Protein AF-A0AAJ8LXS8-F1 (afdb_monomer)

Sequence (472 aa):
MSYSNPLSTARSLVLLQLLSRILTFALNQTLLRLASPAVFGTAVIQFDLTDRSGKKGDGEQSQIHKLSIIPLRLGLLISSLVTGVYIWSSSLATTSQDGFWISLALYVLSALIELFIEPCYIQVHRSTPPRLNVRMQAEGGMAIVKAFVTFVSLLVLGEQGALLSFAMGQVTGASWLAARYLQVFKWDIKKLLLSQNVDDESVFDSQTFSLALANTGQGVIKHVLTESDRLAVARFSPLDGQGGYAVAMNYALYFASIIRAFVPPLFPALISFLLPKQYQNTAAPSILKLYLTSYIPLLCLNGVSESFHTASANPNEVKLQAKWMVISSGVFAATLATLASTGPIYISKNNGPYNAAILGREESLVLASCAAMLVRIFYAIRHGKMFFVMRKPSLRWLSLIPSIKILLWMGIVNLILSLLANTGRWQRGWKQWAELMGIGGTLGMFTLGWIFMVELQRFQKLRIDMKTKKDE

Solvent-accessible surface area (backbone atoms only — not comparable to full-atom values): 25638 Å² total; per-residue (Å²): 134,84,82,72,55,68,66,59,54,52,50,50,53,51,50,52,54,50,50,52,49,50,50,53,47,53,53,50,54,50,49,56,68,76,43,51,74,65,49,52,54,41,46,70,44,24,80,57,36,70,82,68,79,58,101,68,59,76,65,61,62,48,53,54,52,58,55,45,47,47,59,43,59,49,45,57,55,47,51,52,51,52,50,51,51,48,61,72,71,50,51,72,78,59,68,68,38,64,53,38,70,61,21,50,52,32,45,53,50,20,53,51,43,50,44,66,36,43,46,56,53,56,51,46,50,62,37,88,76,57,48,59,68,57,50,51,52,19,57,51,43,16,54,50,45,16,51,50,44,20,52,54,36,29,71,74,49,34,80,72,31,36,61,34,14,51,19,52,6,47,31,54,8,28,48,45,30,37,50,51,53,35,58,76,56,72,64,54,60,63,76,73,70,46,73,77,87,70,80,89,75,95,63,77,58,65,64,64,54,50,51,52,51,51,53,50,51,50,51,51,54,50,50,49,65,61,46,47,58,57,54,47,48,70,73,71,49,77,83,79,51,75,60,57,61,41,52,52,48,29,51,34,50,48,50,35,45,49,39,59,25,48,42,72,42,43,39,82,72,43,41,71,76,80,41,47,75,89,45,65,88,50,67,54,56,64,41,50,49,46,40,58,61,51,40,51,37,49,50,47,42,30,52,55,32,45,51,50,39,71,75,70,54,51,75,69,52,50,57,51,47,53,55,49,50,52,51,18,53,49,43,22,53,49,45,34,52,50,51,68,70,68,53,64,55,71,56,82,56,93,96,55,82,78,58,63,50,67,53,44,78,67,44,33,52,54,48,12,50,43,54,16,45,49,49,48,32,51,52,24,49,51,48,54,49,54,60,31,63,77,37,87,80,60,71,60,67,77,72,42,50,73,54,67,68,57,54,50,48,36,51,51,51,26,50,54,42,35,55,57,49,69,67,50,52,44,76,78,39,71,70,40,33,48,47,55,51,48,52,52,49,52,54,47,53,51,50,52,50,49,52,50,53,55,50,49,55,51,52,52,50,54,55,51,57,56,50,58,65,70,76,104

Organism: NCBI:txid1295531

Secondary structure (DSSP, 8-state):
-----HHHHHHHHHHHHHHHHHHHHHHHHHHHHHS-HHHHHHHHTTTTTTTSSS---HHHHHHHHHHHHHHHHHHHHHHHHHHHHHHHHS-HHHHTSTTHHHHHHHHHHHHHHHHHTHHHHHHHHHSSS--HHHHHHHHHHHHHHHHHHHHHHHHHHTTTTHHHHHHHHHHHHHHHHHHHHHHHTTT--HHHHS----S------HHHHHHHHHHHHHHHHHHHHHHHHHHHHHHH-----HHHHHHHHHHHHHHHHHHHHHHHHHHHHHHHHHS-GGGTTSSHHHHHHHIIIIIHHHHHHHHHHHHHHHHH--HHHHHHHHHHHHHHHHHHHHHHHHHHHS-------TTS--------HHHHHHHHHHHHHHHHHHHHHHHHHHHHHSSSSP--GGGTS--HHHHHHHHHHHHHHHHHHHT-GGGS-HHHHHHHHHHHHHHHHHHHHHHHHHHHHHHHHHHHHHHHTT--

Mean predicted aligned error: 14.95 Å

Radius of gyration: 27.27 Å; Cα contacts (8 Å, |Δi|>4): 356; chains: 1; bounding box: 84×57×69 Å

Foldseek 3Di:
DDDDDVVVVVVVVVVVLVVVVVVVLVVVLVVLQPAFPCRVVVVVCCLLPVLPPDPDDPVVVLLVLVVLCVLLVVLVVVLVVVLVVCVVPDDPVQCPAPCNVVLSVLQSLLVNLLSLCSSLVSVQSNPVVRPVVLVCCLLVVLVVQLVVQLVVQCVVVPPSCNSVSNSRSSNRSSVSNNVSSCVVVVVPVVCSPDRPPPDDDPDNPPVVVVVVVVVVVVVVVVVCSVVVVVVCCLPPDPPPDPVVLLVLLLVLQLVLLLLQLQCPLCVVLCCVVSHPPSCPPDCCSVLVSCCSNQVVSLVSLLVSLVSVCVNQPDPVLVVVLVVLLVVLVVQLVVQLVVLVVVAFDFDDDPPDPTPGPGCDSSVSNSVSNSRSSVSSSVSSVVSVQVRQVVDPPRDPVVSSHPDVVLSVLSVVSSVVSNVLSVVVQLVVDDVSSCVSVVSSVVSVVVSVVVSVVVVVVVVVVVVVVVVVVVVD

Structure (mmCIF, N/CA/C/O backbone):
data_AF-A0AAJ8LXS8-F1
#
_entry.id   AF-A0AAJ8LXS8-F1
#
loop_
_atom_site.group_PDB
_atom_site.id
_atom_site.type_symbol
_atom_site.label_atom_id
_atom_site.label_alt_id
_atom_site.label_comp_id
_atom_site.label_asym_id
_atom_site.label_entity_id
_atom_site.label_seq_id
_atom_site.pdbx_PDB_ins_code
_atom_site.Cartn_x
_atom_site.Cartn_y
_atom_site.Cartn_z
_atom_site.occupancy
_atom_site.B_iso_or_equiv
_atom_site.auth_seq_id
_atom_site.auth_comp_id
_atom_site.auth_asym_id
_atom_site.auth_atom_id
_atom_site.pdbx_PDB_model_num
ATOM 1 N N . MET A 1 1 ? 15.261 34.106 -14.040 1.00 34.44 1 MET A N 1
ATOM 2 C CA . MET A 1 1 ? 14.606 32.866 -13.568 1.00 34.44 1 MET A CA 1
ATOM 3 C C . MET A 1 1 ? 14.908 32.716 -12.087 1.00 34.44 1 MET A C 1
ATOM 5 O O . MET A 1 1 ? 16.070 32.593 -11.731 1.00 34.44 1 MET A O 1
ATOM 9 N N . SER A 1 2 ? 13.897 32.862 -11.228 1.00 31.44 2 SER A N 1
ATOM 10 C CA . SER A 1 2 ? 14.066 32.787 -9.773 1.00 31.44 2 SER A CA 1
ATOM 11 C C . SER A 1 2 ? 14.294 31.328 -9.371 1.00 31.44 2 SER A C 1
ATOM 13 O O . SER A 1 2 ? 13.431 30.488 -9.622 1.00 31.44 2 SER A O 1
ATOM 15 N N . TYR A 1 3 ? 15.461 31.013 -8.806 1.00 37.06 3 TYR A N 1
ATOM 16 C CA . TYR A 1 3 ? 15.751 29.693 -8.247 1.00 37.06 3 TYR A CA 1
ATOM 17 C C . TYR A 1 3 ? 14.833 29.467 -7.038 1.00 37.06 3 TYR A C 1
ATOM 19 O O . TYR A 1 3 ? 15.087 29.972 -5.945 1.00 37.06 3 TYR A O 1
ATOM 27 N N . SER A 1 4 ? 13.736 28.733 -7.228 1.00 43.03 4 SER A N 1
ATOM 28 C CA . SER A 1 4 ? 12.888 28.295 -6.120 1.00 43.03 4 SER A CA 1
ATOM 29 C C . SER A 1 4 ? 13.715 27.417 -5.183 1.00 43.03 4 SER A C 1
ATOM 31 O O . SER A 1 4 ? 14.255 26.396 -5.610 1.00 43.03 4 SER A O 1
ATOM 33 N N . ASN A 1 5 ? 13.817 27.820 -3.918 1.00 45.75 5 ASN A N 1
ATOM 34 C CA . ASN A 1 5 ? 14.570 27.104 -2.895 1.00 45.75 5 ASN A CA 1
ATOM 35 C C . ASN A 1 5 ? 14.046 25.649 -2.798 1.00 45.75 5 ASN A C 1
ATOM 37 O O . ASN A 1 5 ? 12.877 25.459 -2.455 1.00 45.75 5 ASN A O 1
ATOM 41 N N . PRO A 1 6 ? 14.855 24.606 -3.063 1.00 40.72 6 PRO A N 1
ATOM 42 C CA . PRO A 1 6 ? 14.386 23.212 -3.076 1.00 40.72 6 PRO A CA 1
ATOM 43 C C . PRO A 1 6 ? 13.694 22.813 -1.765 1.00 40.72 6 PRO A C 1
ATOM 45 O O . PRO A 1 6 ? 12.733 22.044 -1.748 1.00 40.72 6 PRO A O 1
ATOM 48 N N . LEU A 1 7 ? 14.146 23.412 -0.659 1.00 42.62 7 LEU A N 1
ATOM 49 C CA . LEU A 1 7 ? 13.605 23.216 0.678 1.00 42.62 7 LEU A CA 1
ATOM 50 C C . LEU A 1 7 ? 12.201 23.821 0.861 1.00 42.62 7 LEU A C 1
ATOM 52 O O . LEU A 1 7 ? 11.369 23.223 1.542 1.00 42.62 7 LEU A O 1
ATOM 56 N N . SER A 1 8 ? 11.909 24.984 0.260 1.00 40.84 8 SER A N 1
ATOM 57 C CA . SER A 1 8 ? 10.577 25.598 0.353 1.00 40.84 8 SER A CA 1
ATOM 58 C C . SER A 1 8 ? 9.566 24.828 -0.489 1.00 40.84 8 SER A C 1
ATOM 60 O O . SER A 1 8 ? 8.444 24.612 -0.043 1.00 40.84 8 SER A O 1
ATOM 62 N N . THR A 1 9 ? 9.982 24.333 -1.654 1.00 42.16 9 THR A N 1
ATOM 63 C CA . THR A 1 9 ? 9.155 23.476 -2.512 1.00 42.16 9 THR A CA 1
ATOM 64 C C . THR A 1 9 ? 8.859 22.128 -1.848 1.00 42.16 9 THR A C 1
ATOM 66 O O . THR A 1 9 ? 7.696 21.736 -1.761 1.00 42.16 9 THR A O 1
ATOM 69 N N . ALA A 1 10 ? 9.874 21.448 -1.297 1.00 45.12 10 ALA A N 1
ATOM 70 C CA . ALA A 1 10 ? 9.693 20.189 -0.569 1.00 45.12 10 ALA A CA 1
ATOM 71 C C . ALA A 1 10 ? 8.773 20.358 0.652 1.00 45.12 10 ALA A C 1
ATOM 73 O O . ALA A 1 10 ? 7.875 19.547 0.876 1.00 45.12 10 ALA A O 1
ATOM 74 N N . ARG A 1 11 ? 8.935 21.452 1.408 1.00 49.00 11 ARG A N 1
ATOM 75 C CA . ARG A 1 11 ? 8.058 21.783 2.538 1.00 49.00 11 ARG A CA 1
ATOM 76 C C . ARG A 1 11 ? 6.608 22.001 2.100 1.00 49.00 11 ARG A C 1
ATOM 78 O O . ARG A 1 11 ? 5.710 21.489 2.761 1.00 49.00 11 ARG A O 1
ATOM 85 N N . SER A 1 12 ? 6.374 22.728 1.008 1.00 44.84 12 SER A N 1
ATOM 86 C CA . SER A 1 12 ? 5.026 22.978 0.481 1.00 44.84 12 SER A CA 1
ATOM 87 C C . SER A 1 12 ? 4.337 21.696 0.014 1.00 44.84 12 SER A C 1
ATOM 89 O O . SER A 1 12 ? 3.160 21.501 0.305 1.00 44.84 12 SER A O 1
ATOM 91 N N . LEU A 1 13 ? 5.072 20.789 -0.638 1.00 46.38 13 LEU A N 1
ATOM 92 C CA . LEU A 1 13 ? 4.549 19.488 -1.068 1.00 46.38 13 LEU A CA 1
ATOM 93 C C . LEU A 1 13 ? 4.198 18.588 0.123 1.00 46.38 13 LEU A C 1
ATOM 95 O O . LEU A 1 13 ? 3.106 18.026 0.170 1.00 46.38 13 LEU A O 1
ATOM 99 N N . VAL A 1 14 ? 5.080 18.504 1.124 1.00 54.81 14 VAL A N 1
ATOM 100 C CA . VAL A 1 14 ? 4.810 17.740 2.353 1.00 54.81 14 VAL A CA 1
ATOM 101 C C . VAL A 1 14 ? 3.605 18.312 3.099 1.00 54.81 14 VAL A C 1
ATOM 103 O O . VAL A 1 14 ? 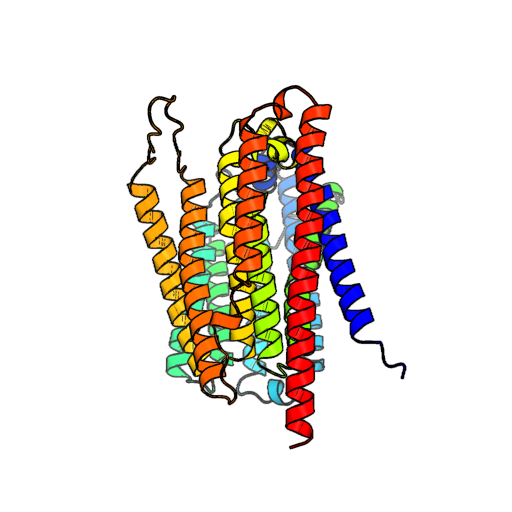2.758 17.552 3.566 1.00 54.81 14 VAL A O 1
ATOM 106 N N . LEU A 1 15 ? 3.494 19.640 3.190 1.00 50.94 15 LEU A N 1
ATOM 107 C CA . LEU A 1 15 ? 2.372 20.299 3.855 1.00 50.94 15 LEU A CA 1
ATOM 108 C C . LEU A 1 15 ? 1.051 20.042 3.124 1.00 50.94 15 LEU A C 1
ATOM 110 O O . LEU A 1 15 ? 0.059 19.717 3.771 1.00 50.94 15 LEU A O 1
ATOM 114 N N . LEU A 1 16 ? 1.042 20.137 1.791 1.00 52.31 16 LEU A N 1
ATOM 115 C CA . LEU A 1 16 ? -0.129 19.830 0.971 1.00 52.31 16 LEU A CA 1
ATOM 116 C C . LEU A 1 16 ? -0.569 18.373 1.161 1.00 52.31 16 LEU A C 1
ATOM 118 O O . LEU A 1 16 ? -1.752 18.105 1.374 1.00 52.31 16 LEU A O 1
ATOM 122 N N . GLN A 1 17 ? 0.386 17.441 1.158 1.00 54.03 17 GLN A N 1
ATOM 123 C CA . GLN A 1 17 ? 0.126 16.015 1.344 1.00 54.03 17 GLN A CA 1
ATOM 124 C C . GLN A 1 17 ? -0.405 15.717 2.752 1.00 54.03 17 GLN A C 1
ATOM 126 O O . GLN A 1 17 ? -1.334 14.924 2.917 1.00 54.03 17 GLN A O 1
ATOM 131 N N . LEU A 1 18 ? 0.136 16.383 3.774 1.00 56.44 18 LEU A N 1
ATOM 132 C CA . LEU A 1 18 ? -0.343 16.263 5.147 1.00 56.44 18 LEU A CA 1
ATOM 133 C C . LEU A 1 18 ? -1.764 16.822 5.287 1.00 56.44 18 LEU A C 1
ATOM 135 O O . LEU A 1 18 ? -2.633 16.151 5.839 1.00 56.44 18 LEU A O 1
ATOM 139 N N . LEU A 1 19 ? -2.018 18.020 4.758 1.00 54.28 19 LEU A N 1
ATOM 140 C CA . LEU A 1 19 ? -3.306 18.700 4.874 1.00 54.28 19 LEU A CA 1
ATOM 141 C C . LEU A 1 19 ? -4.413 17.952 4.120 1.00 54.28 19 LEU A C 1
ATOM 143 O O . LEU A 1 19 ? -5.487 17.739 4.677 1.00 54.28 19 LEU A O 1
ATOM 147 N N . SER A 1 20 ? -4.128 17.464 2.909 1.00 54.16 20 SER A N 1
ATOM 148 C CA . SER A 1 20 ? -5.039 16.609 2.136 1.00 54.16 20 SER A CA 1
ATOM 149 C C . SER A 1 20 ? -5.395 15.323 2.893 1.00 54.16 20 SER A C 1
ATOM 151 O O . SER A 1 20 ? -6.565 14.936 2.974 1.00 54.16 20 SER A O 1
ATOM 153 N N . ARG A 1 21 ? -4.409 14.681 3.533 1.00 62.16 21 ARG A N 1
ATOM 154 C CA . ARG A 1 21 ? -4.631 13.456 4.319 1.00 62.16 21 ARG A CA 1
ATOM 155 C C . ARG A 1 21 ? -5.405 13.715 5.607 1.00 62.16 21 ARG A C 1
ATOM 157 O O . ARG A 1 21 ? -6.263 12.905 5.948 1.00 62.16 21 ARG A O 1
ATOM 164 N N . ILE A 1 22 ? -5.154 14.833 6.288 1.00 61.00 22 ILE A N 1
ATOM 165 C CA . ILE A 1 22 ? -5.926 15.252 7.468 1.00 61.00 22 ILE A CA 1
ATOM 166 C C . ILE A 1 22 ? -7.373 15.553 7.076 1.00 61.00 22 ILE A C 1
ATOM 168 O O . ILE A 1 22 ? -8.285 15.068 7.740 1.00 61.00 22 ILE A O 1
ATOM 172 N N . LEU A 1 23 ? -7.593 16.294 5.986 1.00 56.06 23 LEU A N 1
ATOM 173 C CA . LEU A 1 23 ? -8.931 16.605 5.483 1.00 56.06 23 LEU A CA 1
ATOM 174 C C . LEU A 1 23 ? -9.692 15.325 5.123 1.00 56.06 23 LEU A C 1
ATOM 176 O O . LEU A 1 23 ? -10.810 15.115 5.586 1.00 56.06 23 LEU A O 1
ATOM 180 N N . THR A 1 24 ? -9.057 14.431 4.365 1.00 58.38 24 THR A N 1
ATOM 181 C CA . THR A 1 24 ? -9.644 13.140 3.985 1.00 58.38 24 THR A CA 1
ATOM 182 C C . THR A 1 24 ? -9.947 12.286 5.216 1.00 58.38 24 THR A C 1
ATOM 184 O O . THR A 1 24 ? -11.009 11.674 5.299 1.00 58.38 24 THR A O 1
ATOM 187 N N . PHE A 1 25 ? -9.052 12.264 6.209 1.00 64.75 25 PHE A N 1
ATOM 188 C CA . PHE A 1 25 ? -9.293 11.576 7.474 1.00 64.75 25 PHE A CA 1
ATOM 189 C C . PHE A 1 25 ? -10.483 12.176 8.231 1.00 64.75 25 PHE A C 1
ATOM 191 O O . PHE A 1 25 ? -11.349 11.425 8.663 1.00 64.75 25 PHE A O 1
ATOM 198 N N . ALA A 1 26 ? -10.569 13.503 8.359 1.00 63.53 26 ALA A N 1
ATOM 199 C CA . ALA A 1 26 ? -11.663 14.181 9.052 1.00 63.53 26 ALA A CA 1
ATOM 200 C C . ALA A 1 26 ? -13.021 13.931 8.375 1.00 63.53 26 ALA A C 1
ATOM 202 O O . ALA A 1 26 ? -14.004 13.614 9.049 1.00 63.53 26 ALA A O 1
ATOM 203 N N . LEU A 1 27 ? -13.063 14.001 7.042 1.00 60.41 27 LEU A N 1
ATOM 204 C CA . LEU A 1 27 ? -14.253 13.681 6.256 1.00 60.41 27 LEU A CA 1
ATOM 205 C C . LEU A 1 27 ? -14.656 12.215 6.442 1.00 60.41 27 LEU A C 1
ATOM 207 O O . LEU A 1 27 ? -15.799 11.942 6.799 1.00 60.41 27 LEU A O 1
ATOM 211 N N . ASN A 1 28 ? -13.712 11.278 6.313 1.00 64.19 28 ASN A N 1
ATOM 212 C CA . ASN A 1 28 ? -13.981 9.851 6.507 1.00 64.19 28 ASN A CA 1
ATOM 213 C C . ASN A 1 28 ? -14.422 9.529 7.942 1.00 64.19 28 ASN A C 1
ATOM 215 O O . ASN A 1 28 ? -15.317 8.713 8.136 1.00 64.19 28 ASN A O 1
ATOM 219 N N . GLN A 1 29 ? -13.847 10.183 8.952 1.00 69.75 29 GLN A N 1
ATOM 220 C CA . GLN A 1 29 ? -14.261 10.032 10.350 1.00 69.75 29 GLN A CA 1
ATOM 221 C C . GLN A 1 29 ? -15.677 10.551 10.594 1.00 69.75 29 GLN A C 1
ATOM 223 O O . GLN A 1 29 ? -16.434 9.945 11.350 1.00 69.75 29 GLN A O 1
ATOM 228 N N . THR A 1 30 ? -16.054 11.647 9.938 1.00 66.88 30 THR A N 1
ATOM 229 C CA . THR A 1 30 ? -17.420 12.177 9.997 1.00 66.88 30 THR A CA 1
ATOM 230 C C . THR A 1 30 ? -18.390 11.202 9.332 1.00 66.88 30 THR A C 1
ATOM 232 O O . THR A 1 30 ? -19.399 10.839 9.927 1.00 66.88 30 THR A O 1
ATOM 235 N N . LEU A 1 31 ? -18.031 10.677 8.158 1.00 62.81 31 LEU A N 1
ATOM 236 C CA . LEU A 1 31 ? -18.819 9.685 7.425 1.00 62.81 31 LEU A CA 1
ATOM 237 C C . LEU A 1 31 ? -19.038 8.414 8.263 1.00 62.81 31 LEU A C 1
ATOM 239 O O . LEU A 1 31 ? -20.171 7.965 8.417 1.00 62.81 31 LEU A O 1
ATOM 243 N N . LEU A 1 32 ? -17.975 7.893 8.891 1.00 66.38 32 LEU A N 1
ATOM 244 C CA . LEU A 1 32 ? -18.024 6.723 9.780 1.00 66.38 32 LEU A CA 1
ATOM 245 C C . LEU A 1 32 ? -18.958 6.916 10.981 1.00 66.38 32 LEU A C 1
ATOM 247 O O . LEU A 1 32 ? -19.485 5.939 11.509 1.00 66.38 32 LEU A O 1
ATOM 251 N N . ARG A 1 33 ? -19.151 8.157 11.438 1.00 74.94 33 ARG A N 1
ATOM 252 C CA . ARG A 1 33 ? -20.040 8.488 12.563 1.00 74.94 33 ARG A CA 1
ATOM 253 C C . ARG A 1 33 ? -21.492 8.700 12.143 1.00 74.94 33 ARG A C 1
ATOM 255 O O . ARG A 1 33 ? -22.367 8.567 12.991 1.00 74.94 33 ARG A O 1
ATOM 262 N N . LEU A 1 34 ? -21.737 9.035 10.877 1.00 67.38 34 LEU A N 1
ATOM 263 C CA . LEU A 1 34 ? -23.069 9.333 10.347 1.00 67.38 34 LEU A CA 1
ATOM 264 C C . LEU A 1 34 ? -23.758 8.114 9.723 1.00 67.38 34 LEU A C 1
ATOM 266 O O . LEU A 1 34 ? -24.983 8.049 9.719 1.00 67.38 34 LEU A O 1
ATOM 270 N N . ALA A 1 35 ? -22.995 7.146 9.215 1.00 66.25 35 ALA A N 1
ATOM 271 C CA . ALA A 1 35 ? -23.532 5.941 8.588 1.00 66.25 35 ALA A CA 1
ATOM 272 C C . ALA A 1 35 ? -23.215 4.690 9.417 1.00 66.25 35 ALA A C 1
ATOM 274 O O . ALA A 1 35 ? -22.124 4.551 9.967 1.00 66.25 35 ALA A O 1
ATOM 275 N N . SER A 1 36 ? -24.182 3.776 9.529 1.00 64.56 36 SER A N 1
ATOM 276 C CA . SER A 1 36 ? -24.023 2.528 10.282 1.00 64.56 36 SER A CA 1
ATOM 277 C C . SER A 1 36 ? -23.113 1.527 9.551 1.00 64.56 36 SER A C 1
ATOM 279 O O . SER A 1 36 ? -22.934 1.642 8.338 1.00 64.56 36 SER A O 1
ATOM 281 N N . PRO A 1 37 ? -22.561 0.500 10.232 1.00 59.69 37 PRO A N 1
ATOM 282 C CA . PRO A 1 37 ? -21.801 -0.567 9.573 1.00 59.69 37 PRO A CA 1
ATOM 283 C C . PRO A 1 37 ? -22.600 -1.230 8.450 1.00 59.69 37 PRO A C 1
ATOM 285 O O . PRO A 1 37 ? -22.064 -1.489 7.374 1.00 59.69 37 PRO A O 1
ATOM 288 N N . ALA A 1 38 ? -23.900 -1.426 8.692 1.00 56.19 38 ALA A N 1
ATOM 289 C CA . ALA A 1 38 ? -24.834 -1.910 7.696 1.00 56.19 38 ALA A CA 1
ATOM 290 C C . ALA A 1 38 ? -25.029 -0.893 6.571 1.00 56.19 38 ALA A C 1
ATOM 292 O O . ALA A 1 38 ? -25.071 -1.339 5.449 1.00 56.19 38 ALA A O 1
ATOM 293 N N . VAL A 1 39 ? -25.061 0.424 6.816 1.00 57.28 39 VAL A N 1
ATOM 294 C CA . VAL A 1 39 ? -25.147 1.450 5.756 1.00 57.28 39 VAL A CA 1
ATOM 295 C C . VAL A 1 39 ? -23.846 1.597 4.972 1.00 57.28 39 VAL A C 1
ATOM 297 O O . VAL A 1 39 ? -23.908 1.890 3.797 1.00 57.28 39 VAL A O 1
ATOM 300 N N . PHE A 1 40 ? -22.663 1.373 5.542 1.00 54.34 40 PHE A N 1
ATOM 301 C CA . PHE A 1 40 ? -21.408 1.354 4.774 1.00 54.34 40 PHE A CA 1
ATOM 302 C C . PHE A 1 40 ? -21.266 0.090 3.941 1.00 54.34 40 PHE A C 1
ATOM 304 O O . PHE A 1 40 ? -20.918 0.166 2.765 1.00 54.34 40 PHE A O 1
ATOM 311 N N . GLY A 1 41 ? -21.556 -1.061 4.553 1.00 48.94 41 GLY A N 1
ATOM 312 C CA . GLY A 1 41 ? -21.666 -2.324 3.842 1.00 48.94 41 GLY A CA 1
ATOM 313 C C . GLY A 1 41 ? -22.714 -2.188 2.753 1.00 48.94 41 GLY A C 1
ATOM 314 O O . GLY A 1 41 ? -22.403 -2.379 1.589 1.00 48.94 41 GLY A O 1
ATOM 315 N N . THR A 1 42 ? -23.918 -1.735 3.092 1.00 43.00 42 THR A N 1
ATOM 316 C CA . THR A 1 42 ? -24.974 -1.540 2.117 1.00 43.00 42 THR A CA 1
ATOM 317 C C . THR A 1 42 ? -24.671 -0.431 1.164 1.00 43.00 42 THR A C 1
ATOM 319 O O . THR A 1 42 ? -25.111 -0.710 0.101 1.00 43.00 42 THR A O 1
ATOM 322 N N . ALA A 1 43 ? -23.973 0.688 1.430 1.00 42.06 43 ALA A N 1
ATOM 323 C CA . ALA A 1 43 ? -23.604 1.785 0.501 1.00 42.06 43 ALA A CA 1
ATOM 324 C C . ALA A 1 43 ? -22.558 1.345 -0.519 1.00 42.06 43 ALA A C 1
ATOM 326 O O . ALA A 1 43 ? -22.711 1.594 -1.712 1.00 42.06 43 ALA A O 1
ATOM 327 N N . VAL A 1 44 ? -21.535 0.620 -0.062 1.00 43.22 44 VAL A N 1
ATOM 328 C CA . VAL A 1 44 ? -20.582 -0.067 -0.942 1.00 43.22 44 VAL A CA 1
ATOM 329 C C . VAL A 1 44 ? -21.310 -1.130 -1.768 1.00 43.22 44 VAL A C 1
ATOM 331 O O . VAL A 1 44 ? -21.056 -1.255 -2.961 1.00 43.22 44 VAL A O 1
ATOM 334 N N . ILE A 1 45 ? -22.274 -1.833 -1.165 1.00 39.12 45 ILE A N 1
ATOM 335 C CA . ILE A 1 45 ? -23.151 -2.790 -1.847 1.00 39.12 45 ILE A CA 1
ATOM 336 C C . ILE A 1 45 ? -24.387 -2.078 -2.469 1.00 39.12 45 ILE A C 1
ATOM 338 O O . ILE A 1 45 ? -25.124 -2.736 -3.166 1.00 39.12 45 ILE A O 1
ATOM 342 N N . GLN A 1 46 ? -24.629 -0.762 -2.309 1.00 38.09 46 GLN A N 1
ATOM 343 C CA . GLN A 1 46 ? -25.830 0.045 -2.705 1.00 38.09 46 GLN A CA 1
ATOM 344 C C . GLN A 1 46 ? -25.461 0.884 -3.898 1.00 38.09 46 GLN A C 1
ATOM 346 O O . GLN A 1 46 ? -26.301 1.136 -4.747 1.00 38.09 46 GLN A O 1
ATOM 351 N N . PHE A 1 47 ? -24.185 1.152 -4.096 1.00 41.00 47 PHE A N 1
ATOM 352 C CA . PHE A 1 47 ? -23.708 1.267 -5.456 1.00 41.00 47 PHE A CA 1
ATOM 353 C C . PHE A 1 47 ? -24.095 0.022 -6.301 1.00 41.00 47 PHE A C 1
ATOM 355 O O . PHE A 1 47 ? -24.381 0.159 -7.483 1.00 41.00 47 PHE A O 1
ATOM 362 N N . ASP A 1 48 ? -24.246 -1.151 -5.663 1.00 40.88 48 ASP A N 1
ATOM 363 C CA . ASP A 1 48 ? -24.754 -2.414 -6.243 1.00 40.88 48 ASP A CA 1
ATOM 364 C C . ASP A 1 48 ? -26.267 -2.716 -5.953 1.00 40.88 48 ASP A C 1
ATOM 366 O O . ASP A 1 48 ? -26.853 -3.604 -6.574 1.00 40.88 48 ASP A O 1
ATOM 370 N N . LEU A 1 49 ? -26.913 -2.014 -4.998 1.00 36.78 49 LEU A N 1
ATOM 371 C CA . LEU A 1 49 ? -28.251 -2.269 -4.387 1.00 36.78 49 LEU A CA 1
ATOM 372 C C . LEU A 1 49 ? -29.198 -1.046 -4.377 1.00 36.78 49 LEU A C 1
ATOM 374 O O . LEU A 1 49 ? -30.369 -1.226 -4.067 1.00 36.78 49 LEU A O 1
ATOM 378 N N . THR A 1 50 ? -28.795 0.193 -4.669 1.00 40.72 50 THR A N 1
ATOM 379 C CA . THR A 1 50 ? -29.744 1.340 -4.733 1.00 40.72 50 THR A CA 1
ATOM 380 C C . THR A 1 50 ? -30.628 1.232 -5.975 1.00 40.72 50 THR A C 1
ATOM 382 O O . THR A 1 50 ? -31.705 1.807 -6.011 1.00 40.72 50 THR A O 1
ATOM 385 N N . ASP A 1 51 ? -30.254 0.365 -6.919 1.00 47.75 51 ASP A N 1
ATOM 386 C CA . ASP A 1 51 ? -31.144 -0.162 -7.961 1.00 47.75 51 ASP A CA 1
ATOM 387 C C . ASP A 1 51 ? -32.152 -1.213 -7.443 1.00 47.75 51 ASP A C 1
ATOM 389 O O . ASP A 1 51 ? -33.060 -1.613 -8.161 1.00 47.75 51 ASP A O 1
ATOM 393 N N . ARG A 1 52 ? -31.998 -1.723 -6.212 1.00 47.88 52 ARG A N 1
ATOM 394 C CA . ARG A 1 52 ? -32.718 -2.903 -5.687 1.00 47.88 52 ARG A CA 1
ATOM 395 C C . ARG A 1 52 ? -33.909 -2.581 -4.775 1.00 47.88 52 ARG A C 1
ATOM 397 O O . ARG A 1 52 ? -34.499 -3.505 -4.224 1.00 47.88 52 ARG A O 1
ATOM 404 N N . SER A 1 53 ? -34.308 -1.315 -4.615 1.00 36.22 53 SER A N 1
ATOM 405 C CA . SER A 1 53 ? -35.477 -0.936 -3.791 1.00 36.22 53 SER A CA 1
ATOM 406 C C . SER A 1 53 ? -36.565 -0.250 -4.611 1.00 36.22 53 SER A C 1
ATOM 408 O O . SER A 1 53 ? -36.891 0.915 -4.417 1.00 36.22 53 SER A O 1
ATOM 410 N N . GLY A 1 54 ? -37.144 -0.994 -5.542 1.00 37.66 54 GLY A N 1
ATOM 411 C CA . GLY A 1 54 ? -38.409 -0.637 -6.162 1.00 37.66 54 GLY A CA 1
ATOM 412 C C . GLY A 1 54 ? -38.691 -1.563 -7.327 1.00 37.66 54 GLY A C 1
ATOM 413 O O . GLY A 1 54 ? -37.835 -1.769 -8.180 1.00 37.66 54 GLY A O 1
ATOM 414 N N . LYS A 1 55 ? -39.902 -2.117 -7.383 1.00 45.41 55 LYS A N 1
ATOM 415 C CA . LYS A 1 55 ? -40.489 -2.524 -8.662 1.00 45.41 55 LYS A CA 1
ATOM 416 C C . LYS A 1 55 ? -40.554 -1.256 -9.521 1.00 45.41 55 LYS A C 1
ATOM 418 O O . LYS A 1 55 ? -41.509 -0.498 -9.404 1.00 45.41 55 LYS A O 1
ATOM 423 N N . LYS A 1 56 ? -39.494 -0.957 -10.266 1.00 44.03 56 LYS A N 1
ATOM 424 C CA . LYS A 1 56 ? -39.344 0.275 -11.044 1.00 44.03 56 LYS A CA 1
ATOM 425 C C . LYS A 1 56 ? -39.401 -0.090 -12.522 1.00 44.03 56 LYS A C 1
ATOM 427 O O . LYS A 1 56 ? -38.741 -1.034 -12.952 1.00 44.03 56 LYS A O 1
ATOM 432 N N . GLY A 1 57 ? -40.307 0.585 -13.230 1.00 46.88 57 GLY A N 1
ATOM 433 C CA . GLY A 1 57 ? -40.692 0.284 -14.607 1.00 46.88 57 GLY A CA 1
ATOM 434 C C . GLY A 1 57 ? -39.563 0.486 -15.615 1.00 46.88 57 GLY A C 1
ATOM 435 O O . GLY A 1 57 ? -38.521 1.063 -15.299 1.00 46.88 57 GLY A O 1
ATOM 436 N N . ASP A 1 58 ? -39.806 0.036 -16.844 1.00 47.28 58 ASP A N 1
ATOM 437 C CA . ASP A 1 58 ? -38.857 0.037 -17.968 1.00 47.28 58 ASP A CA 1
ATOM 438 C C . ASP A 1 58 ? -38.169 1.403 -18.230 1.00 47.28 58 ASP A C 1
ATOM 440 O O . ASP A 1 58 ? -37.074 1.452 -18.797 1.00 47.28 58 ASP A O 1
ATOM 444 N N . GLY A 1 59 ? -38.745 2.517 -17.756 1.00 48.75 59 GLY A N 1
ATOM 445 C CA . GLY A 1 59 ? -38.190 3.872 -17.878 1.00 48.75 59 GLY A CA 1
ATOM 446 C C . GLY A 1 59 ? -36.874 4.120 -17.120 1.00 48.75 59 GLY A C 1
ATOM 447 O O . GLY A 1 59 ? -35.941 4.690 -17.688 1.00 48.75 59 GLY A O 1
ATOM 448 N N . GLU A 1 60 ? -36.731 3.648 -15.876 1.00 52.75 60 GLU A N 1
ATOM 449 C CA . GLU A 1 60 ? -35.525 3.897 -15.055 1.00 52.75 60 GLU A CA 1
ATOM 450 C C . GLU A 1 60 ? -34.324 3.060 -15.534 1.00 52.75 60 GLU A C 1
ATOM 452 O O . GLU A 1 60 ? -33.180 3.525 -15.547 1.00 52.75 60 GLU A O 1
ATOM 457 N N . GLN A 1 61 ? -34.592 1.852 -16.047 1.00 54.09 61 GLN A N 1
ATOM 458 C CA . GLN A 1 61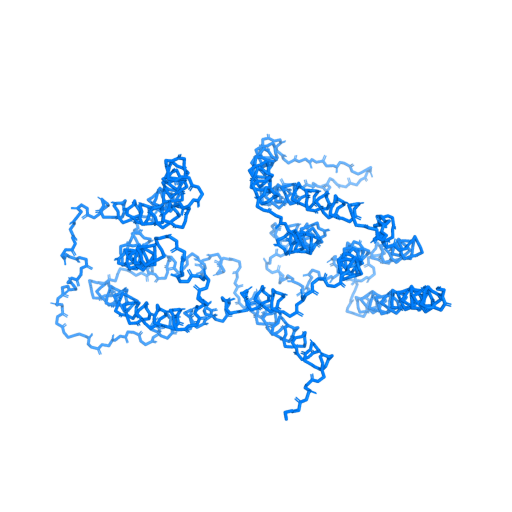 ? -33.587 1.015 -16.710 1.00 54.09 61 GLN A CA 1
ATOM 459 C C . GLN A 1 61 ? -33.048 1.680 -17.986 1.00 54.09 61 GLN A C 1
ATOM 461 O O . GLN A 1 61 ? -31.841 1.641 -18.239 1.00 54.09 61 GLN A O 1
ATOM 466 N N . SER A 1 62 ? -33.917 2.343 -18.759 1.00 56.44 62 SER A N 1
ATOM 467 C CA . SER A 1 62 ? -33.526 3.085 -19.964 1.00 56.44 62 SER A CA 1
ATOM 468 C C . SER A 1 62 ? -32.669 4.318 -19.637 1.00 56.44 62 SER A C 1
ATOM 470 O O . SER A 1 62 ? -31.674 4.577 -20.316 1.00 56.44 62 SER A O 1
ATOM 472 N N . GLN A 1 63 ? -32.977 5.050 -18.560 1.00 58.19 63 GLN A N 1
ATOM 473 C CA . GLN A 1 63 ? -32.211 6.238 -18.152 1.00 58.19 63 GLN A CA 1
ATOM 474 C C . GLN A 1 63 ? -30.773 5.912 -17.725 1.00 58.19 63 GLN A C 1
ATOM 476 O O . GLN A 1 63 ? -29.831 6.597 -18.131 1.00 58.19 63 GLN A O 1
ATOM 481 N N . ILE A 1 64 ? -30.564 4.839 -16.962 1.00 60.38 64 ILE A N 1
ATOM 482 C CA . ILE A 1 64 ? -29.212 4.484 -16.506 1.00 60.38 64 ILE A CA 1
ATOM 483 C C . ILE A 1 64 ? -28.395 3.856 -17.639 1.00 60.38 64 ILE A C 1
ATOM 485 O O . ILE A 1 64 ? -27.187 4.083 -17.745 1.00 60.38 64 ILE A O 1
ATOM 489 N N . HIS A 1 65 ? -29.056 3.150 -18.556 1.00 64.56 65 HIS A N 1
ATOM 490 C CA . HIS A 1 65 ? -28.426 2.712 -19.792 1.00 64.56 65 HIS A CA 1
ATOM 491 C C . HIS A 1 65 ? -27.911 3.905 -20.619 1.00 64.56 65 HIS A C 1
ATOM 493 O O . HIS A 1 65 ? -26.745 3.917 -21.018 1.00 64.56 65 HIS A O 1
ATOM 499 N N . LYS A 1 66 ? -28.719 4.966 -20.777 1.00 66.44 66 LYS A N 1
ATOM 500 C CA . LYS A 1 66 ? -28.291 6.220 -21.427 1.00 66.44 66 LYS A CA 1
ATOM 501 C C . LYS A 1 66 ? -27.084 6.857 -20.720 1.00 66.44 66 LYS A C 1
ATOM 503 O O . LYS A 1 66 ? -26.181 7.341 -21.400 1.00 66.44 66 LYS A O 1
ATOM 508 N N . LEU A 1 67 ? -27.026 6.810 -19.385 1.00 65.50 67 LEU A N 1
ATOM 509 C CA . LEU A 1 67 ? -25.893 7.320 -18.603 1.00 65.50 67 LEU A CA 1
ATOM 510 C C . LEU A 1 67 ? -24.609 6.496 -18.817 1.00 65.50 67 LEU A C 1
ATOM 512 O O . LEU A 1 67 ? -23.532 7.070 -18.952 1.00 65.50 67 LEU A O 1
ATOM 516 N N . SER A 1 68 ? -24.718 5.168 -18.927 1.00 68.31 68 SER A N 1
ATOM 517 C CA . SER A 1 68 ? -23.572 4.272 -19.165 1.00 68.31 68 SER A CA 1
ATOM 518 C C . SER A 1 68 ? -22.913 4.433 -20.544 1.00 68.31 68 SER A C 1
ATOM 520 O O . SER A 1 68 ? -21.770 4.032 -20.733 1.00 68.31 68 SER A O 1
ATOM 522 N N . ILE A 1 69 ? -23.598 5.070 -21.502 1.00 73.06 69 ILE A N 1
ATOM 523 C CA . ILE A 1 69 ? -23.066 5.374 -22.843 1.00 73.06 69 ILE A CA 1
ATOM 524 C C . ILE A 1 69 ? -22.231 6.673 -22.842 1.00 73.06 69 ILE A C 1
ATOM 526 O O . ILE A 1 69 ? -21.429 6.903 -23.750 1.00 73.06 69 ILE A O 1
ATOM 530 N N . ILE A 1 70 ? -22.377 7.536 -21.828 1.00 75.38 70 ILE A N 1
ATOM 531 C CA . ILE A 1 70 ? -21.626 8.799 -21.735 1.00 75.38 70 ILE A CA 1
ATOM 532 C C . ILE A 1 70 ? -20.110 8.557 -21.603 1.00 75.38 70 ILE A C 1
ATOM 534 O O . ILE A 1 70 ? -19.371 9.168 -22.384 1.00 75.38 70 ILE A O 1
ATOM 538 N N . PRO A 1 71 ? -19.622 7.661 -20.714 1.00 76.62 71 PRO A N 1
ATOM 539 C CA . PRO A 1 71 ? -18.211 7.287 -20.662 1.00 76.62 71 PRO A CA 1
ATOM 540 C C . PRO A 1 71 ? -17.665 6.842 -22.014 1.00 76.62 71 PRO A C 1
ATOM 542 O O . PRO A 1 71 ? -16.597 7.303 -22.391 1.00 76.62 71 PRO A O 1
ATOM 545 N N . LEU A 1 72 ? -18.420 6.057 -22.794 1.00 77.69 72 LEU A N 1
ATOM 546 C CA . LEU A 1 72 ? -18.013 5.609 -24.130 1.00 77.69 72 LEU A CA 1
ATOM 547 C C . LEU A 1 72 ? -17.738 6.776 -25.091 1.00 77.69 72 LEU A C 1
ATOM 549 O O . LEU A 1 72 ? -16.712 6.802 -25.772 1.00 77.69 72 LEU A O 1
ATOM 553 N N . ARG A 1 73 ? -18.632 7.772 -25.125 1.00 80.44 73 ARG A N 1
ATOM 554 C CA . ARG A 1 73 ? -18.475 8.961 -25.982 1.00 80.44 73 ARG A CA 1
ATOM 555 C C . ARG A 1 73 ? -17.329 9.854 -25.511 1.00 80.44 73 ARG A C 1
ATOM 557 O O . ARG A 1 73 ? -16.537 10.318 -26.328 1.00 80.44 73 ARG A O 1
ATOM 564 N N . LEU A 1 74 ? -17.226 10.079 -24.201 1.00 81.50 74 LEU A N 1
ATOM 565 C CA . LEU A 1 74 ? -16.158 10.891 -23.619 1.00 81.50 74 LEU A CA 1
ATOM 566 C C . LEU A 1 74 ? -14.797 10.212 -23.744 1.00 81.50 74 LEU A C 1
ATOM 568 O O . LEU A 1 74 ? -13.816 10.883 -24.042 1.00 81.50 74 LEU A O 1
ATOM 572 N N . GLY A 1 75 ? -14.714 8.898 -23.573 1.00 81.75 75 GLY A N 1
ATOM 573 C CA . GLY A 1 75 ? -13.453 8.175 -23.651 1.00 81.75 75 GLY A CA 1
ATOM 574 C C . GLY A 1 75 ? -12.879 8.117 -25.064 1.00 81.75 75 GLY A C 1
ATOM 575 O O . GLY A 1 75 ? -11.661 8.116 -25.199 1.00 81.75 75 GLY A O 1
ATOM 576 N N . LEU A 1 76 ? -13.693 8.199 -26.123 1.00 83.94 76 LEU A N 1
ATOM 577 C CA . LEU A 1 76 ? -13.187 8.411 -27.490 1.00 83.94 76 LEU A CA 1
ATOM 578 C C . LEU A 1 76 ? -12.489 9.776 -27.650 1.00 83.94 76 LEU A C 1
ATOM 580 O O . LEU A 1 76 ? -11.422 9.860 -28.254 1.00 83.94 76 LEU A O 1
ATOM 584 N N . LEU A 1 77 ? -13.051 10.842 -27.071 1.00 86.25 77 LEU A N 1
ATOM 585 C CA . LEU A 1 77 ? -12.444 12.180 -27.089 1.00 86.25 77 LEU A CA 1
ATOM 586 C C . LEU A 1 77 ? -11.222 12.275 -26.166 1.00 86.25 77 LEU A C 1
ATOM 588 O O . LEU A 1 77 ? -10.204 12.858 -26.526 1.00 86.25 77 LEU A O 1
ATOM 592 N N . ILE A 1 78 ? -11.305 11.687 -24.972 1.00 85.44 78 ILE A N 1
ATOM 593 C CA . ILE A 1 78 ? -10.217 11.707 -23.992 1.00 85.44 78 ILE A CA 1
ATOM 594 C C . ILE A 1 78 ? -9.056 10.841 -24.480 1.00 85.44 78 ILE A C 1
ATOM 596 O O . ILE A 1 78 ? -7.913 11.270 -24.377 1.00 85.44 78 ILE A O 1
ATOM 600 N N . SER A 1 79 ? -9.311 9.656 -25.042 1.00 86.50 79 SER A N 1
ATOM 601 C CA . SER A 1 79 ? -8.238 8.793 -25.551 1.00 86.50 79 SER A CA 1
ATOM 602 C C . SER A 1 79 ? -7.473 9.445 -26.700 1.00 86.50 79 SER A C 1
ATOM 604 O O . SER A 1 79 ? -6.245 9.367 -26.708 1.00 86.50 79 SER A O 1
ATOM 606 N N . SER A 1 80 ? -8.144 10.155 -27.614 1.00 86.88 80 SER A N 1
ATOM 607 C CA . SER A 1 80 ? -7.466 10.885 -28.692 1.00 86.88 80 SER A CA 1
ATOM 608 C C . SER A 1 80 ? -6.628 12.054 -28.161 1.00 86.88 80 SER A C 1
ATOM 610 O O . SER A 1 80 ? -5.462 12.188 -28.538 1.00 86.88 80 SER A O 1
ATOM 612 N N . LEU A 1 81 ? -7.161 12.834 -27.214 1.00 88.06 81 LEU A N 1
ATOM 613 C CA . LEU A 1 81 ? -6.439 13.931 -26.564 1.00 88.06 81 LEU A CA 1
ATOM 614 C C . LEU A 1 81 ? -5.221 13.422 -25.785 1.00 88.06 81 LEU A C 1
ATOM 616 O O . LEU A 1 81 ? -4.117 13.930 -25.967 1.00 88.06 81 LEU A O 1
ATOM 620 N N . VAL A 1 82 ? -5.399 12.401 -24.943 1.00 84.94 82 VAL A N 1
ATOM 621 C CA . VAL A 1 82 ? -4.324 11.811 -24.131 1.00 84.94 82 VAL A CA 1
ATOM 622 C C . VAL A 1 82 ? -3.247 11.204 -25.020 1.00 84.94 82 VAL A C 1
ATOM 624 O O . VAL A 1 82 ? -2.066 11.408 -24.755 1.00 84.94 82 VAL A O 1
ATOM 627 N N . THR A 1 83 ? -3.627 10.521 -26.101 1.00 88.00 83 THR A N 1
ATOM 628 C CA . THR A 1 83 ? -2.667 9.977 -27.071 1.00 88.00 83 THR A CA 1
ATOM 629 C C . THR A 1 83 ? -1.875 11.095 -27.746 1.00 88.00 83 THR A C 1
ATOM 631 O O . THR A 1 83 ? -0.651 11.013 -27.821 1.00 88.00 83 THR A O 1
ATOM 634 N N . GLY A 1 84 ? -2.540 12.177 -28.168 1.00 87.19 84 GLY A N 1
ATOM 635 C CA . GLY A 1 84 ? -1.879 13.345 -28.754 1.00 87.19 84 GLY A CA 1
ATOM 636 C C . GLY A 1 84 ? -0.893 14.015 -27.793 1.00 87.19 84 GLY A C 1
ATOM 637 O O . GLY A 1 84 ? 0.256 14.262 -28.156 1.00 87.19 84 GLY A O 1
ATOM 638 N N . VAL A 1 85 ? -1.302 14.241 -26.540 1.00 87.06 85 VAL A N 1
ATOM 639 C CA . VAL A 1 85 ? -0.434 14.798 -25.488 1.00 87.06 85 VAL A CA 1
ATOM 640 C C . VAL A 1 85 ? 0.727 13.855 -25.168 1.00 87.06 85 VAL A C 1
ATOM 642 O O . VAL A 1 85 ? 1.854 14.309 -24.969 1.00 87.06 85 VAL A O 1
ATOM 645 N N . TYR A 1 86 ? 0.487 12.544 -25.133 1.00 84.62 86 TYR A N 1
ATOM 646 C CA . TYR A 1 86 ? 1.525 11.548 -24.886 1.00 84.62 86 TYR A CA 1
ATOM 647 C C . TYR A 1 86 ? 2.578 11.554 -25.993 1.00 84.62 86 TYR A C 1
ATOM 649 O O . TYR A 1 86 ? 3.766 11.621 -25.691 1.00 84.62 86 TYR A O 1
ATOM 657 N N . ILE A 1 87 ? 2.165 11.569 -27.262 1.00 87.81 87 ILE A N 1
ATOM 658 C CA . ILE A 1 87 ? 3.086 11.664 -28.403 1.00 87.81 87 ILE A CA 1
ATOM 659 C C . ILE A 1 87 ? 3.876 12.973 -28.343 1.00 87.81 87 ILE A C 1
ATOM 661 O O . ILE A 1 87 ? 5.094 12.955 -28.487 1.00 87.81 87 ILE A O 1
ATOM 665 N N . TRP A 1 88 ? 3.202 14.096 -28.075 1.00 86.56 88 TRP A N 1
ATOM 666 C CA . TRP A 1 88 ? 3.843 15.410 -27.990 1.00 86.56 88 TRP A CA 1
ATOM 667 C C . TRP A 1 88 ? 4.857 15.517 -26.841 1.00 86.56 88 TRP A C 1
ATOM 669 O O . TRP A 1 88 ? 5.899 16.149 -26.989 1.00 86.56 88 TRP A O 1
ATOM 679 N N . SER A 1 89 ? 4.570 14.892 -25.697 1.00 80.94 89 SER A N 1
ATOM 680 C CA . SER A 1 89 ? 5.437 14.929 -24.510 1.00 80.94 89 SER A CA 1
ATOM 681 C C . SER A 1 89 ? 6.506 13.829 -24.478 1.00 80.94 89 SER A C 1
ATOM 683 O O . SER A 1 89 ? 7.399 13.873 -23.626 1.00 80.94 89 SER A O 1
ATOM 685 N N . SER A 1 90 ? 6.432 12.840 -25.374 1.00 80.50 90 SER A N 1
ATOM 686 C CA . SER A 1 90 ? 7.355 11.705 -25.404 1.00 80.50 90 SER A CA 1
ATOM 687 C C . SER A 1 90 ? 8.716 12.091 -25.974 1.00 80.50 90 SER A C 1
ATOM 689 O O . SER A 1 90 ? 8.833 12.821 -26.955 1.00 80.50 90 SER A O 1
ATOM 691 N N . SER A 1 91 ? 9.774 11.562 -25.358 1.00 78.19 91 SER A N 1
ATOM 692 C CA . SER A 1 91 ? 11.143 11.783 -25.823 1.00 78.19 91 SER A CA 1
ATOM 693 C C . SER A 1 91 ? 11.430 11.024 -27.122 1.00 78.19 91 SER A C 1
ATOM 695 O O . SER A 1 91 ? 10.847 9.965 -27.366 1.00 78.19 91 SER A O 1
ATOM 697 N N . LEU A 1 92 ? 12.398 11.508 -27.908 1.00 71.69 92 LEU A N 1
ATOM 698 C CA . LEU A 1 92 ? 12.821 10.855 -29.154 1.00 71.69 92 LEU A CA 1
ATOM 699 C C . LEU A 1 92 ? 13.296 9.407 -28.926 1.00 71.69 92 LEU A C 1
ATOM 701 O O . LEU A 1 92 ? 13.070 8.538 -29.759 1.00 71.69 92 LEU A O 1
ATOM 705 N N . ALA A 1 93 ? 13.901 9.123 -27.769 1.00 69.25 93 ALA A N 1
ATOM 706 C CA . ALA A 1 93 ? 14.314 7.775 -27.377 1.00 69.25 93 ALA A CA 1
ATOM 707 C C . ALA A 1 93 ? 13.130 6.824 -27.123 1.00 69.25 93 ALA A C 1
ATOM 709 O O . ALA A 1 93 ? 13.273 5.616 -27.282 1.00 69.25 93 ALA A O 1
ATOM 710 N N . THR A 1 94 ? 11.968 7.349 -26.727 1.00 73.25 94 THR A N 1
ATOM 711 C CA . THR A 1 94 ? 10.744 6.563 -26.515 1.00 73.25 94 THR A CA 1
ATOM 712 C C . THR A 1 94 ? 10.037 6.287 -27.838 1.00 73.25 94 THR A C 1
ATOM 714 O O . THR A 1 94 ? 9.628 5.158 -28.091 1.00 73.25 94 THR A O 1
ATOM 717 N N . THR A 1 95 ? 9.927 7.298 -28.703 1.00 79.69 95 THR A N 1
ATOM 718 C CA . THR A 1 95 ? 9.247 7.173 -30.002 1.00 79.69 95 THR A CA 1
ATOM 719 C C . THR A 1 95 ? 10.053 6.385 -31.034 1.00 79.69 95 THR A C 1
ATOM 721 O O . THR A 1 95 ? 9.466 5.850 -31.970 1.00 79.69 95 THR A O 1
ATOM 724 N N . SER A 1 96 ? 11.372 6.273 -30.847 1.00 79.00 96 SER A N 1
ATOM 725 C CA . SER A 1 96 ? 12.267 5.485 -31.708 1.00 79.00 96 SER A CA 1
ATOM 726 C C . SER A 1 96 ? 12.341 3.997 -31.336 1.00 79.00 96 SER A C 1
ATOM 728 O O . SER A 1 96 ? 13.116 3.271 -31.949 1.00 79.00 96 SER A O 1
ATOM 730 N N . GLN A 1 97 ? 11.594 3.530 -30.327 1.00 75.38 97 GLN A N 1
ATOM 731 C CA . GLN A 1 97 ? 11.562 2.105 -29.978 1.00 75.38 97 GLN A CA 1
ATOM 732 C C . GLN A 1 97 ? 10.805 1.281 -31.026 1.00 75.38 97 GLN A C 1
ATOM 734 O O . GLN A 1 97 ? 9.775 1.710 -31.558 1.00 75.38 97 GLN A O 1
ATOM 739 N N . ASP A 1 98 ? 11.281 0.060 -31.264 1.00 77.88 98 ASP A N 1
ATOM 740 C CA . ASP A 1 98 ? 10.675 -0.857 -32.225 1.00 77.88 98 ASP A CA 1
ATOM 741 C C . ASP A 1 98 ? 9.217 -1.170 -31.859 1.00 77.88 98 ASP A C 1
ATOM 743 O O . ASP A 1 98 ? 8.877 -1.552 -30.737 1.00 77.88 98 ASP A O 1
ATOM 747 N N . GLY A 1 99 ? 8.317 -0.977 -32.825 1.00 80.19 99 GLY A N 1
ATOM 748 C CA . GLY A 1 99 ? 6.890 -1.234 -32.643 1.00 80.19 99 GLY A CA 1
ATOM 749 C C . GLY A 1 99 ? 6.153 -0.222 -31.757 1.00 80.19 99 GLY A C 1
ATOM 750 O O . GLY A 1 99 ? 5.014 -0.503 -31.379 1.00 80.19 99 GLY A O 1
ATOM 751 N N . PHE A 1 100 ? 6.735 0.946 -31.445 1.00 85.56 100 PHE A N 1
ATOM 752 C CA . PHE A 1 100 ? 6.100 1.981 -30.611 1.00 85.56 100 PHE A CA 1
ATOM 753 C C . PHE A 1 100 ? 4.697 2.373 -31.096 1.00 85.56 100 PHE A C 1
ATOM 755 O O . PHE A 1 100 ? 3.733 2.277 -30.337 1.00 85.56 100 PHE A O 1
ATOM 762 N N . TRP A 1 101 ? 4.553 2.741 -32.372 1.00 88.81 101 TRP A N 1
ATOM 763 C CA . TRP A 1 101 ? 3.275 3.190 -32.939 1.00 88.81 101 TRP A CA 1
ATOM 764 C C . TRP A 1 101 ? 2.194 2.109 -32.915 1.00 88.81 101 TRP A C 1
ATOM 766 O O . TRP A 1 101 ? 1.050 2.378 -32.550 1.00 88.81 101 TRP A O 1
ATOM 776 N N . ILE A 1 102 ? 2.569 0.874 -33.256 1.00 90.00 102 ILE A N 1
ATOM 777 C CA . ILE A 1 102 ? 1.658 -0.276 -33.249 1.00 90.00 102 ILE A CA 1
ATOM 778 C C . ILE A 1 102 ? 1.230 -0.582 -31.811 1.00 90.00 102 ILE A C 1
ATOM 780 O O . ILE A 1 102 ? 0.048 -0.777 -31.540 1.00 90.00 102 ILE A O 1
ATOM 784 N N . SER A 1 103 ? 2.174 -0.560 -30.870 1.00 88.19 103 SER A N 1
ATOM 785 C CA . SER A 1 103 ? 1.900 -0.806 -29.454 1.00 88.19 103 SER A CA 1
ATOM 786 C C . SER A 1 103 ? 0.981 0.261 -28.863 1.00 88.19 103 SER A C 1
ATOM 788 O O . SER A 1 103 ? 0.032 -0.073 -28.158 1.00 88.19 103 SER A O 1
ATOM 790 N N . LEU A 1 104 ? 1.214 1.536 -29.186 1.00 88.81 104 LEU A N 1
ATOM 791 C CA . LEU A 1 104 ? 0.364 2.647 -28.764 1.00 88.81 104 LEU A CA 1
ATOM 792 C C . LEU A 1 104 ? -1.064 2.489 -29.304 1.00 88.81 104 LEU A C 1
ATOM 794 O O . LEU A 1 104 ? -2.018 2.598 -28.537 1.00 88.81 104 LEU A O 1
ATOM 798 N N . ALA A 1 105 ? -1.214 2.160 -30.591 1.00 91.25 105 ALA A N 1
ATOM 799 C CA . ALA A 1 105 ? -2.520 1.912 -31.198 1.00 91.25 105 ALA A CA 1
ATOM 800 C C . ALA A 1 105 ? -3.257 0.738 -30.531 1.00 91.25 105 ALA A C 1
ATOM 802 O O . ALA A 1 105 ? -4.451 0.840 -30.255 1.00 91.25 105 ALA A O 1
ATOM 803 N N . LEU A 1 106 ? -2.549 -0.350 -30.210 1.00 90.75 106 LEU A N 1
ATOM 804 C CA . LEU A 1 106 ? -3.107 -1.492 -29.483 1.00 90.75 106 LEU A CA 1
ATOM 805 C C . LEU A 1 106 ? -3.540 -1.108 -28.059 1.00 90.75 106 LEU A C 1
ATOM 807 O O . LEU A 1 106 ? -4.627 -1.487 -27.632 1.00 90.75 106 LEU A O 1
ATOM 811 N N . TYR A 1 107 ? -2.760 -0.312 -27.326 1.00 91.12 107 TYR A N 1
ATOM 812 C CA . TYR A 1 107 ? -3.176 0.167 -26.003 1.00 91.12 107 TYR A CA 1
ATOM 813 C C . TYR A 1 107 ? -4.437 1.032 -26.060 1.00 91.12 107 TYR A C 1
ATOM 815 O O . TYR A 1 107 ? -5.348 0.829 -25.255 1.00 91.12 107 TYR A O 1
ATOM 823 N N . VAL A 1 108 ? -4.518 1.952 -27.027 1.00 91.06 108 VAL A N 1
ATOM 824 C CA . VAL A 1 108 ? -5.719 2.769 -27.251 1.00 91.06 108 VAL A CA 1
ATOM 825 C C . VAL A 1 108 ? -6.908 1.876 -27.600 1.00 91.06 108 VAL A C 1
ATOM 827 O O . VAL A 1 108 ? -7.963 2.001 -26.985 1.00 91.06 108 VAL A O 1
ATOM 830 N N . LEU A 1 109 ? -6.730 0.921 -28.517 1.00 92.44 109 LEU A N 1
ATOM 831 C CA . LEU A 1 109 ? -7.768 -0.041 -28.884 1.00 92.44 109 LEU A CA 1
ATOM 832 C C . LEU A 1 109 ? -8.257 -0.840 -27.670 1.00 92.44 109 LEU A C 1
ATOM 834 O O . LEU A 1 109 ? -9.461 -0.981 -27.483 1.00 92.44 109 LEU A O 1
ATOM 838 N N . SER A 1 110 ? -7.350 -1.324 -26.819 1.00 92.81 110 SER A N 1
ATOM 839 C CA . SER A 1 110 ? -7.725 -2.038 -25.596 1.00 92.81 110 SER A CA 1
ATOM 840 C C . SER A 1 110 ? -8.566 -1.176 -24.664 1.00 92.81 110 SER A C 1
ATOM 842 O O . SER A 1 110 ? -9.587 -1.643 -24.167 1.00 92.81 110 SER A O 1
ATOM 844 N N . ALA A 1 111 ? -8.156 0.074 -24.432 1.00 88.94 111 ALA A N 1
ATOM 845 C CA . ALA A 1 111 ? -8.905 0.991 -23.580 1.00 88.94 111 ALA A CA 1
ATOM 846 C C . ALA A 1 111 ? -10.313 1.248 -24.142 1.00 88.94 111 ALA A C 1
ATOM 848 O O . ALA A 1 111 ? -11.282 1.277 -23.388 1.00 88.94 111 ALA A O 1
ATOM 849 N N . LEU A 1 112 ? -10.446 1.362 -25.467 1.00 90.12 112 LEU A N 1
ATOM 850 C CA . LEU A 1 112 ? -11.744 1.501 -26.127 1.00 90.12 112 LEU A CA 1
ATOM 851 C C . LEU A 1 112 ? -12.607 0.237 -26.010 1.00 90.12 112 LEU A C 1
ATOM 853 O O . LEU A 1 112 ? -13.813 0.360 -25.823 1.00 90.12 112 LEU A O 1
ATOM 857 N N . ILE A 1 113 ? -12.019 -0.962 -26.077 1.00 90.19 113 ILE A N 1
ATOM 858 C CA . ILE A 1 113 ? -12.740 -2.230 -25.859 1.00 90.19 113 ILE A CA 1
ATOM 859 C C . ILE A 1 113 ? -13.255 -2.324 -24.414 1.00 90.19 113 ILE A C 1
ATOM 861 O O . ILE A 1 113 ? -14.409 -2.691 -24.195 1.00 90.19 113 ILE A O 1
ATOM 865 N N . GLU A 1 114 ? -12.423 -1.976 -23.429 1.00 89.25 114 GLU A N 1
ATOM 866 C CA . GLU A 1 114 ? -12.809 -1.964 -22.010 1.00 89.25 114 GLU A CA 1
ATOM 867 C C . GLU A 1 114 ? -13.935 -0.959 -21.738 1.00 89.25 114 GLU A C 1
ATOM 869 O O . GLU A 1 114 ? -14.891 -1.261 -21.028 1.00 89.25 114 GLU A O 1
ATOM 874 N N . LEU A 1 115 ? -13.868 0.210 -22.368 1.00 86.06 115 LEU A N 1
ATOM 875 C CA . LEU A 1 115 ? -14.900 1.233 -22.268 1.00 86.06 115 LEU A CA 1
ATOM 876 C C . LEU A 1 115 ? -16.198 0.821 -22.981 1.00 86.06 115 LEU A C 1
ATOM 878 O O . LEU A 1 115 ? -17.298 1.081 -22.501 1.00 86.06 115 LEU A O 1
ATOM 882 N N . PHE A 1 116 ? -16.086 0.133 -24.119 1.00 85.25 116 PHE A N 1
ATOM 883 C CA . PHE A 1 116 ? -17.234 -0.368 -24.872 1.00 85.25 116 PHE A CA 1
ATOM 884 C C . PHE A 1 116 ? -18.050 -1.395 -24.083 1.00 85.25 116 PHE A C 1
ATOM 886 O O . PHE A 1 116 ? -19.268 -1.462 -24.244 1.00 85.25 116 PHE A O 1
ATOM 893 N N . ILE A 1 117 ? -17.403 -2.180 -23.215 1.00 86.38 117 ILE A N 1
ATOM 894 C CA . ILE A 1 117 ? -18.087 -3.190 -22.403 1.00 86.38 117 ILE A CA 1
ATOM 895 C C . ILE A 1 117 ? -18.636 -2.646 -21.076 1.00 86.38 117 ILE A C 1
ATOM 897 O O . ILE A 1 117 ? -19.347 -3.360 -20.369 1.00 86.38 117 ILE A O 1
ATOM 901 N N . GLU A 1 118 ? -18.379 -1.382 -20.741 1.00 81.06 118 GLU A N 1
ATOM 902 C CA . GLU A 1 118 ? -18.841 -0.755 -19.498 1.00 81.06 118 GLU A CA 1
ATOM 903 C C . GLU A 1 118 ? -20.378 -0.801 -19.310 1.00 81.06 118 GLU A C 1
ATOM 905 O O . GLU A 1 118 ? -20.827 -1.184 -18.224 1.00 81.06 118 GLU A O 1
ATOM 910 N N . PRO A 1 119 ? -21.221 -0.562 -20.339 1.00 77.81 119 PRO A N 1
ATOM 911 C CA . PRO A 1 119 ? -22.672 -0.740 -20.218 1.00 77.81 119 PRO A CA 1
ATOM 912 C C . PRO A 1 119 ? -23.078 -2.179 -19.862 1.00 77.81 119 PRO A C 1
ATOM 914 O O . PRO A 1 119 ? -23.929 -2.398 -18.996 1.00 77.81 119 PRO A O 1
ATOM 917 N N . CYS A 1 120 ? -22.435 -3.176 -20.487 1.00 76.62 120 CYS A N 1
ATOM 918 C CA . CYS A 1 120 ? -22.635 -4.594 -20.165 1.00 76.62 120 CYS A CA 1
ATOM 919 C C . CYS A 1 120 ? -22.226 -4.897 -18.723 1.00 76.62 120 CYS A C 1
ATOM 921 O O . CYS A 1 120 ? -22.943 -5.598 -18.008 1.00 76.62 120 CYS A O 1
ATOM 923 N N . TYR A 1 121 ? -21.069 -4.381 -18.305 1.00 78.44 121 TYR A N 1
ATOM 924 C CA . TYR A 1 121 ? -20.552 -4.542 -16.953 1.00 78.44 121 TYR A CA 1
ATOM 925 C C . TYR A 1 121 ? -21.574 -4.038 -15.927 1.00 78.44 121 TYR A C 1
ATOM 927 O O . TYR A 1 121 ? -21.949 -4.788 -15.022 1.00 78.44 121 TYR A O 1
ATOM 935 N N . ILE A 1 122 ? -22.088 -2.818 -16.110 1.00 74.50 122 ILE A N 1
ATOM 936 C CA . ILE A 1 122 ? -23.078 -2.201 -15.219 1.00 74.50 122 ILE A CA 1
ATOM 937 C C . ILE A 1 122 ? -24.363 -3.043 -15.174 1.00 74.50 122 ILE A C 1
ATOM 939 O O . ILE A 1 122 ? -24.876 -3.344 -14.096 1.00 74.50 122 ILE A O 1
ATOM 943 N N . GLN A 1 123 ? -24.857 -3.503 -16.325 1.00 72.00 123 GLN A N 1
ATOM 944 C CA . GLN A 1 123 ? -26.088 -4.292 -16.397 1.00 72.00 123 GLN A CA 1
ATOM 945 C C . GLN A 1 123 ? -25.955 -5.682 -15.745 1.00 72.00 123 GLN A C 1
ATOM 947 O O . GLN A 1 123 ? -26.882 -6.145 -15.076 1.00 72.00 123 GLN A O 1
ATOM 952 N N . VAL A 1 124 ? -24.804 -6.353 -15.881 1.00 70.00 124 VAL A N 1
ATOM 953 C CA . VAL A 1 124 ? -24.550 -7.653 -15.230 1.00 70.00 124 VAL A CA 1
ATOM 954 C C . VAL A 1 124 ? -24.517 -7.523 -13.707 1.00 70.00 124 VAL A C 1
ATOM 956 O O . VAL A 1 124 ? -25.072 -8.382 -13.015 1.00 70.00 124 VAL A O 1
ATOM 959 N N . HIS A 1 125 ? -23.924 -6.453 -13.180 1.00 65.38 125 HIS A N 1
ATOM 960 C CA . HIS A 1 125 ? -23.866 -6.198 -11.736 1.00 65.38 125 HIS A CA 1
ATOM 961 C C . HIS A 1 125 ? -25.226 -5.815 -11.145 1.00 65.38 125 HIS A C 1
ATOM 963 O O . HIS A 1 125 ? -25.514 -6.119 -9.989 1.00 65.38 125 HIS A O 1
ATOM 969 N N . ARG A 1 126 ? -26.104 -5.249 -11.976 1.00 61.81 126 ARG A N 1
ATOM 970 C CA . ARG A 1 126 ? -27.478 -4.898 -11.606 1.00 61.81 126 ARG A CA 1
ATOM 971 C C . ARG A 1 126 ? -28.479 -6.042 -11.694 1.00 61.81 126 ARG A C 1
ATOM 973 O O . ARG A 1 126 ? -29.542 -5.966 -11.080 1.00 61.81 126 ARG A O 1
ATOM 980 N N . SER A 1 127 ? -28.171 -7.109 -12.435 1.00 59.97 127 SER A N 1
ATOM 981 C CA . SER A 1 127 ? -29.053 -8.280 -12.494 1.00 59.97 127 SER A CA 1
ATOM 982 C C . SER A 1 127 ? -29.319 -8.836 -11.085 1.00 59.97 127 SER A C 1
ATOM 984 O O . SER A 1 127 ? -28.423 -8.856 -10.245 1.00 59.97 127 SER A O 1
ATOM 986 N N . THR A 1 128 ? -30.559 -9.244 -10.793 1.00 48.12 128 THR A N 1
ATOM 987 C CA . THR A 1 128 ? -30.933 -9.800 -9.480 1.00 48.12 128 THR A CA 1
ATOM 988 C C . THR A 1 128 ? -31.135 -11.312 -9.612 1.00 48.12 128 THR A C 1
ATOM 990 O O . THR A 1 128 ? -32.067 -11.720 -10.307 1.00 48.12 128 THR A O 1
ATOM 993 N N . PRO A 1 129 ? -30.307 -12.163 -8.970 1.00 52.75 129 PRO A N 1
ATOM 994 C CA . PRO A 1 129 ? -29.128 -11.849 -8.147 1.00 52.75 129 PRO A CA 1
ATOM 995 C C . PRO A 1 129 ? -27.888 -11.428 -8.972 1.00 52.75 129 PRO A C 1
ATOM 997 O O . PRO A 1 129 ? -27.758 -11.854 -10.125 1.00 52.75 129 PRO A O 1
ATOM 1000 N N . PRO A 1 130 ? -26.950 -10.650 -8.385 1.00 58.66 130 PRO A N 1
ATOM 1001 C CA . PRO A 1 130 ? -25.756 -10.172 -9.080 1.00 58.66 130 PRO A CA 1
ATOM 1002 C C . PRO A 1 130 ? -24.881 -11.346 -9.504 1.00 58.66 130 PRO A C 1
ATOM 1004 O O . PRO A 1 130 ? -24.524 -12.219 -8.706 1.00 58.66 130 PRO A O 1
ATOM 1007 N N . ARG A 1 131 ? -24.488 -11.365 -10.776 1.00 63.41 131 ARG A N 1
ATOM 1008 C CA . ARG A 1 131 ? -23.684 -12.452 -11.343 1.00 63.41 131 ARG A CA 1
ATOM 1009 C C . ARG A 1 131 ? -22.195 -12.249 -11.050 1.00 63.41 131 ARG A C 1
ATOM 1011 O O . ARG A 1 131 ? -21.385 -12.134 -11.966 1.00 63.41 131 ARG A O 1
ATOM 1018 N N . LEU A 1 132 ? -21.818 -12.267 -9.770 1.00 68.12 132 LEU A N 1
ATOM 1019 C CA . LEU A 1 132 ? -20.427 -12.107 -9.308 1.00 68.12 132 LEU A CA 1
ATOM 1020 C C . LEU A 1 132 ? -19.469 -13.137 -9.932 1.00 68.12 132 LEU A C 1
ATOM 1022 O O . LEU A 1 132 ? -18.311 -12.831 -10.208 1.00 68.12 132 LEU A O 1
ATOM 1026 N N . ASN A 1 133 ? -19.972 -14.335 -10.240 1.00 64.75 133 ASN A N 1
ATOM 1027 C CA . ASN A 1 133 ? -19.211 -15.362 -10.953 1.00 64.75 133 ASN A CA 1
ATOM 1028 C C . ASN A 1 133 ? -18.802 -14.920 -12.366 1.00 64.75 133 ASN A C 1
ATOM 1030 O O . ASN A 1 133 ? -17.708 -15.253 -12.811 1.00 64.75 133 ASN A O 1
ATOM 1034 N N . VAL A 1 134 ? -19.648 -14.156 -13.068 1.00 73.31 134 VAL A N 1
ATOM 1035 C CA . VAL A 1 134 ? -19.320 -13.621 -14.400 1.00 73.31 134 VAL A CA 1
ATOM 1036 C C . VAL A 1 134 ? -18.202 -12.597 -14.283 1.00 73.31 134 VAL A C 1
ATOM 1038 O O . VAL A 1 134 ? -17.249 -12.675 -15.049 1.00 73.31 134 VAL A O 1
ATOM 1041 N N . ARG A 1 135 ? -18.276 -11.697 -13.296 1.00 75.38 135 ARG A N 1
ATOM 1042 C CA . ARG A 1 135 ? -17.227 -10.706 -13.035 1.00 75.38 135 ARG A CA 1
ATOM 1043 C C . ARG A 1 135 ? -15.890 -11.373 -12.729 1.00 75.38 135 ARG A C 1
ATOM 1045 O O . ARG A 1 135 ? -14.893 -11.053 -13.362 1.00 75.38 135 ARG A O 1
ATOM 1052 N N . MET A 1 136 ? -15.882 -12.331 -11.802 1.00 73.50 136 MET A N 1
ATOM 1053 C CA . MET A 1 136 ? -14.674 -13.070 -11.430 1.00 73.50 136 MET A CA 1
ATOM 1054 C C . MET A 1 136 ? -14.050 -13.777 -12.641 1.00 73.50 136 MET A C 1
ATOM 1056 O O . MET A 1 136 ? -12.841 -13.698 -12.839 1.00 73.50 136 MET A O 1
ATOM 1060 N N . GLN A 1 137 ? -14.865 -14.398 -13.498 1.00 74.38 137 GLN A N 1
ATOM 1061 C CA . GLN A 1 137 ? -14.387 -15.035 -14.729 1.00 74.38 137 GLN A CA 1
ATOM 1062 C C . GLN A 1 137 ? -13.904 -14.025 -15.781 1.00 74.38 137 GLN A C 1
ATOM 1064 O O . GLN A 1 137 ? -12.945 -14.300 -16.501 1.00 74.38 137 GLN A O 1
ATOM 1069 N N . ALA A 1 138 ? -14.560 -12.870 -15.890 1.00 80.62 138 ALA A N 1
ATOM 1070 C CA . ALA A 1 138 ? -14.223 -11.836 -16.859 1.00 80.62 138 ALA A CA 1
ATOM 1071 C C . ALA A 1 138 ? -12.937 -11.094 -16.456 1.00 80.62 138 ALA A C 1
ATOM 1073 O O . ALA A 1 138 ? -11.974 -11.113 -17.215 1.00 80.62 138 ALA A O 1
ATOM 1074 N N . GLU A 1 139 ? -12.876 -10.519 -15.250 1.00 79.31 139 GLU A N 1
ATOM 1075 C CA . GLU A 1 139 ? -11.707 -9.784 -14.737 1.00 79.31 139 GLU A CA 1
ATOM 1076 C C . GLU A 1 139 ? -10.532 -10.722 -14.425 1.00 79.31 139 GLU A C 1
ATOM 1078 O O . GLU A 1 139 ? -9.394 -10.463 -14.819 1.00 79.31 139 GLU A O 1
ATOM 1083 N N . GLY A 1 140 ? -10.803 -11.851 -13.760 1.00 69.25 140 GLY A N 1
ATOM 1084 C CA . GLY A 1 140 ? -9.780 -12.852 -13.461 1.00 69.25 140 GLY A CA 1
ATOM 1085 C C . GLY A 1 140 ? -9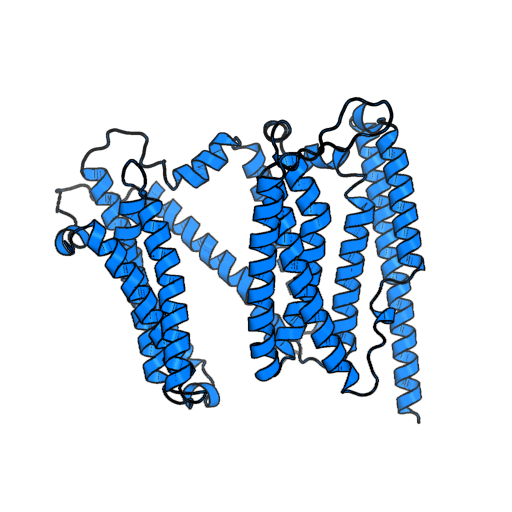.230 -13.494 -14.732 1.00 69.25 140 GLY A C 1
ATOM 1086 O O . GLY A 1 140 ? -8.016 -13.604 -14.898 1.00 69.25 140 GLY A O 1
ATOM 1087 N N . GLY A 1 141 ? -10.108 -13.852 -15.673 1.00 75.50 141 GLY A N 1
ATOM 1088 C CA . GLY A 1 141 ? -9.694 -14.396 -16.963 1.00 75.50 141 GLY A CA 1
ATOM 1089 C C . GLY A 1 141 ? -8.960 -13.371 -17.831 1.00 75.50 141 GLY A C 1
ATOM 1090 O O . GLY A 1 141 ? -7.950 -13.725 -18.427 1.00 75.50 141 GLY A O 1
ATOM 1091 N N . MET A 1 142 ? -9.366 -12.095 -17.827 1.00 86.19 142 MET A N 1
ATOM 1092 C CA . MET A 1 142 ? -8.631 -11.011 -18.492 1.00 86.19 142 MET A CA 1
ATOM 1093 C C . MET A 1 142 ? -7.191 -10.935 -17.985 1.00 86.19 142 MET A C 1
ATOM 1095 O O . MET A 1 142 ? -6.263 -10.894 -18.792 1.00 86.19 142 MET A O 1
ATOM 1099 N N . ALA A 1 143 ? -6.992 -10.945 -16.663 1.00 72.44 143 ALA A N 1
ATOM 1100 C CA . ALA A 1 143 ? -5.660 -10.900 -16.068 1.00 72.44 143 ALA A CA 1
ATOM 1101 C C . ALA A 1 143 ? -4.807 -12.115 -16.477 1.00 72.44 143 ALA A C 1
ATOM 1103 O O . ALA A 1 143 ? -3.637 -11.951 -16.829 1.00 72.44 143 ALA A O 1
ATOM 1104 N N . ILE A 1 144 ? -5.397 -13.316 -16.483 1.00 74.31 144 ILE A N 1
ATOM 1105 C CA . ILE A 1 144 ? -4.721 -14.562 -16.876 1.00 74.31 144 ILE A CA 1
ATOM 1106 C C . ILE A 1 144 ? -4.358 -14.549 -18.365 1.00 74.31 144 ILE A C 1
ATOM 1108 O O . ILE A 1 144 ? -3.199 -14.775 -18.708 1.00 74.31 144 ILE A O 1
ATOM 1112 N N . VAL A 1 145 ? -5.318 -14.254 -19.247 1.00 83.56 145 VAL A N 1
ATOM 1113 C CA . VAL A 1 145 ? -5.119 -14.213 -20.705 1.00 83.56 145 VAL A CA 1
ATOM 1114 C C . VAL A 1 145 ? -4.083 -13.157 -21.068 1.00 83.56 145 VAL A C 1
ATOM 1116 O O . VAL A 1 145 ? -3.148 -13.455 -21.809 1.00 83.56 145 VAL A O 1
ATOM 1119 N N . LYS A 1 146 ? -4.182 -11.955 -20.488 1.00 82.00 146 LYS A N 1
ATOM 1120 C CA . LYS A 1 146 ? -3.187 -10.894 -20.669 1.00 82.00 146 LYS A CA 1
ATOM 1121 C C . LYS A 1 146 ? -1.794 -11.374 -20.288 1.00 82.00 146 LYS A C 1
ATOM 1123 O O . LYS A 1 146 ? -0.863 -11.206 -21.073 1.00 82.00 146 LYS A O 1
ATOM 1128 N N . ALA A 1 147 ? -1.640 -11.962 -19.102 1.00 70.94 147 ALA A N 1
ATOM 1129 C CA . ALA A 1 147 ? -0.345 -12.426 -18.618 1.00 70.94 147 ALA A CA 1
ATOM 1130 C C . ALA A 1 147 ? 0.229 -13.540 -19.506 1.00 70.94 147 ALA A C 1
ATOM 1132 O O . ALA A 1 147 ? 1.396 -13.474 -19.890 1.00 70.94 147 ALA A O 1
ATOM 1133 N N . PHE A 1 148 ? -0.596 -14.521 -19.876 1.00 76.62 148 PHE A N 1
ATOM 1134 C CA . PHE A 1 148 ? -0.194 -15.639 -20.723 1.00 76.62 148 PHE A CA 1
ATOM 1135 C C . PHE A 1 148 ? 0.234 -15.174 -22.118 1.00 76.62 148 PHE A C 1
ATOM 1137 O O . PHE A 1 148 ? 1.336 -15.493 -22.556 1.00 76.62 148 PHE A O 1
ATOM 1144 N N . VAL A 1 149 ? -0.589 -14.364 -22.791 1.00 83.38 149 VAL A N 1
ATOM 1145 C CA . VAL A 1 149 ? -0.288 -13.850 -24.136 1.00 83.38 149 VAL A CA 1
ATOM 1146 C C . VAL A 1 149 ? 0.934 -12.940 -24.110 1.00 83.38 149 VAL A C 1
ATOM 1148 O O . VAL A 1 149 ? 1.787 -13.068 -24.984 1.00 83.38 149 VAL A O 1
ATOM 1151 N N . THR A 1 150 ? 1.076 -12.081 -23.094 1.00 78.00 150 THR A N 1
ATOM 1152 C CA . THR A 1 150 ? 2.282 -11.253 -22.924 1.00 78.00 150 THR A CA 1
ATOM 1153 C C . THR A 1 150 ? 3.525 -12.130 -22.798 1.00 78.00 150 THR A C 1
ATOM 1155 O O . THR A 1 150 ? 4.521 -11.890 -23.472 1.00 78.00 150 THR A O 1
ATOM 1158 N N . PHE A 1 151 ? 3.467 -13.170 -21.961 1.00 71.19 151 PHE A N 1
ATOM 1159 C CA . PHE A 1 151 ? 4.587 -14.078 -21.732 1.00 71.19 151 PHE A CA 1
ATOM 1160 C C . PHE A 1 151 ? 4.971 -14.857 -22.995 1.00 71.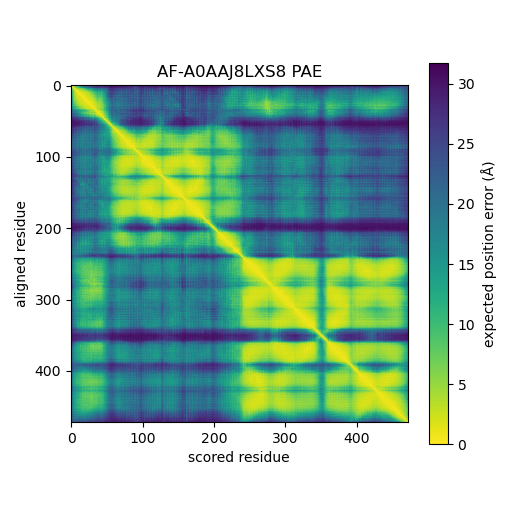19 151 PHE A C 1
ATOM 1162 O O . PHE A 1 151 ? 6.137 -14.851 -23.379 1.00 71.19 151 PHE A O 1
ATOM 1169 N N . VAL A 1 152 ? 4.002 -15.482 -23.670 1.00 77.88 152 VAL A N 1
ATOM 1170 C CA . VAL A 1 152 ? 4.24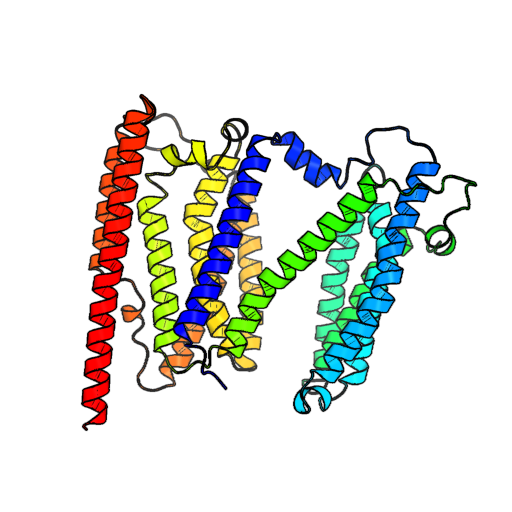9 -16.232 -24.913 1.00 77.88 152 VAL A CA 1
ATOM 1171 C C . VAL A 1 152 ? 4.788 -15.309 -26.005 1.00 77.88 152 VAL A C 1
ATOM 1173 O O . VAL A 1 152 ? 5.763 -15.649 -26.668 1.00 77.88 152 VAL A O 1
ATOM 1176 N N . SER A 1 153 ? 4.216 -14.114 -26.149 1.00 76.38 153 SER A N 1
ATOM 1177 C CA . SER A 1 153 ? 4.678 -13.130 -27.132 1.00 76.38 153 SER A CA 1
ATOM 1178 C C . SER A 1 153 ? 6.108 -12.668 -26.857 1.00 76.38 153 SER A C 1
ATOM 1180 O O . SER A 1 153 ? 6.900 -12.577 -27.788 1.00 76.38 153 SER A O 1
ATOM 1182 N N . LEU A 1 154 ? 6.471 -12.468 -25.585 1.00 77.62 154 LEU A N 1
ATOM 1183 C CA . LEU A 1 154 ? 7.842 -12.143 -25.182 1.00 77.62 154 LEU A CA 1
ATOM 1184 C C . LEU A 1 154 ? 8.831 -13.270 -25.503 1.00 77.62 154 LEU A C 1
ATOM 1186 O O . LEU A 1 154 ? 9.976 -12.986 -25.847 1.00 77.62 154 LEU A O 1
ATOM 1190 N N . LEU A 1 155 ? 8.414 -14.537 -25.400 1.00 75.50 155 LEU A N 1
ATOM 1191 C CA . LEU A 1 155 ? 9.263 -15.672 -25.779 1.00 75.50 155 LEU A CA 1
ATOM 1192 C C . LEU A 1 155 ? 9.511 -15.731 -27.291 1.00 75.50 155 LEU A C 1
ATOM 1194 O O . LEU A 1 155 ? 10.604 -16.107 -27.703 1.00 75.50 155 LEU A O 1
ATOM 1198 N N . VAL A 1 156 ? 8.515 -15.365 -28.102 1.00 84.94 156 VAL A N 1
ATOM 1199 C CA . VAL A 1 156 ? 8.602 -15.412 -29.570 1.00 84.94 156 VAL A CA 1
ATOM 1200 C C . VAL A 1 156 ? 9.337 -14.196 -30.136 1.00 84.94 156 VAL A C 1
ATOM 1202 O O . VAL A 1 156 ? 10.181 -14.343 -31.014 1.00 84.94 156 VAL A O 1
ATOM 1205 N N . LEU A 1 157 ? 9.021 -12.996 -29.646 1.00 80.25 157 LEU A N 1
ATOM 1206 C CA . LEU A 1 157 ? 9.522 -11.728 -30.189 1.00 80.25 157 LEU A CA 1
ATOM 1207 C C . LEU A 1 157 ? 10.801 -11.226 -29.500 1.00 80.25 157 LEU A C 1
ATOM 1209 O O . LEU A 1 157 ? 11.446 -10.298 -29.988 1.00 80.25 157 LEU A O 1
ATOM 1213 N N . GLY A 1 158 ? 11.172 -11.815 -28.361 1.00 74.06 158 GLY A N 1
ATOM 1214 C CA . GLY A 1 158 ? 12.343 -11.412 -27.591 1.00 74.06 158 GLY A CA 1
ATOM 1215 C C . GLY A 1 158 ? 12.231 -10.007 -26.984 1.00 74.06 158 GLY A C 1
ATOM 1216 O O . GLY A 1 158 ? 11.162 -9.404 -26.902 1.00 74.06 158 GLY A O 1
ATOM 1217 N N . GLU A 1 159 ? 13.366 -9.478 -26.522 1.00 71.56 159 GLU A N 1
ATOM 1218 C CA . GLU A 1 159 ? 13.434 -8.187 -25.820 1.00 71.56 159 GLU A CA 1
ATOM 1219 C C . GLU A 1 159 ? 13.122 -6.990 -26.733 1.00 71.56 159 GLU A C 1
ATOM 1221 O O . GLU A 1 159 ? 12.501 -6.027 -26.288 1.00 71.56 159 GLU A O 1
ATOM 1226 N N . GLN A 1 160 ? 13.471 -7.080 -28.020 1.00 71.12 160 GLN A N 1
ATOM 1227 C CA . GLN A 1 160 ? 13.206 -6.034 -29.017 1.00 71.12 160 GLN A CA 1
ATOM 1228 C C . GLN A 1 160 ? 11.701 -5.848 -29.269 1.00 71.12 160 GLN A C 1
ATOM 1230 O O . GLN A 1 160 ? 11.232 -4.727 -29.428 1.00 71.12 160 GLN A O 1
ATOM 1235 N N . GLY A 1 161 ? 10.913 -6.928 -29.214 1.00 74.62 161 GLY A N 1
ATOM 1236 C CA . GLY A 1 161 ? 9.454 -6.884 -29.338 1.00 74.62 161 GLY A CA 1
ATOM 1237 C C . GLY A 1 161 ? 8.704 -6.795 -28.008 1.00 74.62 161 GLY A C 1
ATOM 1238 O O . GLY A 1 161 ? 7.511 -7.114 -27.956 1.00 74.62 161 GLY A O 1
ATOM 1239 N N . ALA A 1 162 ? 9.369 -6.404 -26.915 1.00 75.75 162 ALA A N 1
ATOM 1240 C CA . ALA A 1 162 ? 8.749 -6.409 -25.594 1.00 75.75 162 ALA A CA 1
ATOM 1241 C C . ALA A 1 162 ? 7.541 -5.471 -25.513 1.00 75.75 162 ALA A C 1
ATOM 1243 O O . ALA A 1 162 ? 6.478 -5.879 -25.043 1.00 75.75 162 ALA A O 1
ATOM 1244 N N . LEU A 1 163 ? 7.673 -4.247 -26.028 1.00 77.56 163 LEU A N 1
ATOM 1245 C CA . LEU A 1 163 ? 6.601 -3.251 -26.012 1.00 77.56 163 LEU A CA 1
ATOM 1246 C C . LEU A 1 163 ? 5.339 -3.764 -26.727 1.00 77.56 163 LEU A C 1
ATOM 1248 O O . LEU A 1 163 ? 4.236 -3.688 -26.176 1.00 77.56 163 LEU A O 1
ATOM 1252 N N . LEU A 1 164 ? 5.529 -4.380 -27.896 1.00 84.69 164 LEU A N 1
ATOM 1253 C CA . LEU A 1 164 ? 4.458 -5.000 -28.671 1.00 84.69 164 LEU A CA 1
ATOM 1254 C C . LEU A 1 164 ? 3.837 -6.187 -27.927 1.00 84.69 164 LEU A C 1
ATOM 1256 O O . LEU A 1 164 ? 2.617 -6.322 -27.894 1.00 84.69 164 LEU A O 1
ATOM 1260 N N . SER A 1 165 ? 4.654 -7.009 -27.268 1.00 79.19 165 SER A N 1
ATOM 1261 C CA . SER A 1 165 ? 4.193 -8.163 -26.487 1.00 79.19 165 SER A CA 1
ATOM 1262 C C . SER A 1 165 ? 3.261 -7.764 -25.341 1.00 79.19 165 SER A C 1
ATOM 1264 O O . SER A 1 165 ? 2.221 -8.395 -25.141 1.00 79.19 165 SER A O 1
ATOM 1266 N N . PHE A 1 166 ? 3.590 -6.689 -24.616 1.00 81.62 166 PHE A N 1
ATOM 1267 C CA . PHE A 1 166 ? 2.714 -6.152 -23.572 1.00 81.62 166 PHE A CA 1
ATOM 1268 C C . PHE A 1 166 ? 1.406 -5.590 -24.146 1.00 81.62 166 PHE A C 1
ATOM 1270 O O . PHE A 1 166 ? 0.336 -5.832 -23.582 1.00 81.62 166 PHE A O 1
ATOM 1277 N N . ALA A 1 167 ? 1.470 -4.889 -25.281 1.00 85.44 167 ALA A N 1
ATOM 1278 C CA . ALA A 1 167 ? 0.288 -4.325 -25.927 1.00 85.44 167 ALA A CA 1
ATOM 1279 C C . ALA A 1 167 ? -0.659 -5.414 -26.472 1.00 85.44 167 ALA A C 1
ATOM 1281 O O . ALA A 1 167 ? -1.873 -5.340 -26.275 1.00 85.44 167 ALA A O 1
ATOM 1282 N N . MET A 1 168 ? -0.116 -6.474 -27.082 1.00 88.94 168 MET A N 1
ATOM 1283 C CA . MET A 1 168 ? -0.890 -7.635 -27.543 1.00 88.94 168 MET A CA 1
ATOM 1284 C C . MET A 1 168 ? -1.576 -8.362 -26.387 1.00 88.94 168 MET A C 1
ATOM 1286 O O . MET A 1 168 ? -2.757 -8.707 -26.483 1.00 88.94 168 MET A O 1
ATOM 1290 N N . GLY A 1 169 ? -0.867 -8.563 -25.272 1.00 82.88 169 GLY A N 1
ATOM 1291 C CA . GLY A 1 169 ? -1.464 -9.130 -24.069 1.00 82.88 169 GLY A CA 1
ATOM 1292 C C . GLY A 1 169 ? -2.618 -8.279 -23.542 1.00 82.88 169 GLY A C 1
ATOM 1293 O O . GLY A 1 169 ? -3.667 -8.820 -23.197 1.00 82.88 169 GLY A O 1
ATOM 1294 N N . GLN A 1 170 ? -2.458 -6.954 -23.528 1.00 91.06 170 GLN A N 1
ATOM 1295 C CA . GLN A 1 170 ? -3.495 -6.024 -23.081 1.00 91.06 170 GLN A CA 1
ATOM 1296 C C . GLN A 1 170 ? -4.762 -6.120 -23.952 1.00 91.06 170 GLN A C 1
ATOM 1298 O O . GLN A 1 170 ? -5.836 -6.386 -23.414 1.00 91.06 170 GLN A O 1
ATOM 1303 N N . VAL A 1 171 ? -4.639 -6.023 -25.282 1.00 95.56 171 VAL A N 1
ATOM 1304 C CA . VAL A 1 171 ? -5.786 -6.128 -26.211 1.00 95.56 171 VAL A CA 1
ATOM 1305 C C . VAL A 1 171 ? -6.459 -7.494 -26.140 1.00 95.56 171 VAL A C 1
ATOM 1307 O O . VAL A 1 171 ? -7.688 -7.578 -26.146 1.00 95.56 171 VAL A O 1
ATOM 1310 N N . THR A 1 172 ? -5.684 -8.577 -26.043 1.00 94.19 172 THR A N 1
ATOM 1311 C CA . THR A 1 172 ? -6.253 -9.932 -25.967 1.00 94.19 172 THR A CA 1
ATOM 1312 C C . THR A 1 172 ? -6.975 -10.154 -24.636 1.00 94.19 172 THR A C 1
ATOM 1314 O O . THR A 1 172 ? -8.049 -10.752 -24.605 1.00 94.19 172 THR A O 1
ATOM 1317 N N . GLY A 1 173 ? -6.441 -9.608 -23.539 1.00 91.25 173 GLY A N 1
ATOM 1318 C CA . GLY A 1 173 ? -7.116 -9.585 -22.243 1.00 91.25 173 GLY A CA 1
ATOM 1319 C C . GLY A 1 173 ? -8.428 -8.797 -22.279 1.00 91.25 173 GLY A C 1
ATOM 1320 O O . GLY A 1 173 ? -9.455 -9.302 -21.828 1.00 91.25 173 GLY A O 1
ATOM 1321 N N . ALA A 1 174 ? -8.429 -7.595 -22.859 1.00 93.00 174 ALA A N 1
ATOM 1322 C CA . ALA A 1 174 ? -9.649 -6.804 -23.034 1.00 93.00 174 ALA A CA 1
ATOM 1323 C C . ALA A 1 174 ? -10.664 -7.496 -23.959 1.00 93.00 174 ALA A C 1
ATOM 1325 O O . ALA A 1 174 ? -11.867 -7.456 -23.712 1.00 93.00 174 ALA A O 1
ATOM 1326 N N . SER A 1 175 ? -10.193 -8.211 -24.981 1.00 94.75 175 SER A N 1
ATOM 1327 C CA . SER A 1 175 ? -11.048 -9.018 -25.858 1.00 94.75 175 SER A CA 1
ATOM 1328 C C . SER A 1 175 ? -11.697 -10.183 -25.106 1.00 94.75 175 SER A C 1
ATOM 1330 O O . SER A 1 175 ? -12.878 -10.451 -25.310 1.00 94.75 175 SER A O 1
ATOM 1332 N N . TRP A 1 176 ? -10.972 -10.845 -24.193 1.00 94.00 176 TRP A N 1
ATOM 1333 C CA . TRP A 1 176 ? -11.552 -11.847 -23.288 1.00 94.00 176 TRP A CA 1
ATOM 1334 C C . TRP A 1 176 ? -12.639 -11.240 -22.396 1.00 94.00 176 TRP A C 1
ATOM 1336 O O . TRP A 1 176 ? -13.730 -11.804 -22.282 1.00 94.00 176 TRP A O 1
ATOM 1346 N N . LEU A 1 177 ? -12.354 -10.081 -21.791 1.00 91.25 177 LEU A N 1
ATOM 1347 C CA . LEU A 1 177 ? -13.309 -9.338 -20.969 1.00 91.25 177 LEU A CA 1
ATOM 1348 C C . LEU A 1 177 ? -14.599 -9.072 -21.762 1.00 91.25 177 LEU A C 1
ATOM 1350 O O . LEU A 1 177 ? -15.689 -9.443 -21.321 1.00 91.25 177 LEU A O 1
ATOM 1354 N N . ALA A 1 178 ? -14.460 -8.505 -22.963 1.00 91.12 178 ALA A N 1
ATOM 1355 C CA . ALA A 1 178 ? -15.567 -8.215 -23.863 1.00 91.12 178 ALA A CA 1
ATOM 1356 C C . ALA A 1 178 ? -16.342 -9.479 -24.251 1.00 91.12 178 ALA A C 1
ATOM 1358 O O . ALA A 1 178 ? -17.561 -9.523 -24.095 1.00 91.12 178 ALA A O 1
ATOM 1359 N N . ALA A 1 179 ? -15.650 -10.536 -24.682 1.00 91.44 179 ALA A N 1
ATOM 1360 C CA . ALA A 1 179 ? -16.270 -11.798 -25.072 1.00 91.44 179 ALA A CA 1
ATOM 1361 C C . ALA A 1 179 ? -17.076 -12.417 -23.924 1.00 91.44 179 ALA A C 1
ATOM 1363 O O . ALA A 1 179 ? -18.200 -12.874 -24.141 1.00 91.44 179 ALA A O 1
ATOM 1364 N N . ARG A 1 180 ? -16.550 -12.398 -22.690 1.00 90.75 180 ARG A N 1
ATOM 1365 C CA . ARG A 1 180 ? -17.248 -12.996 -21.549 1.00 90.75 180 ARG A CA 1
ATOM 1366 C C . ARG A 1 180 ? -18.528 -12.245 -21.204 1.00 90.75 180 ARG A C 1
ATOM 1368 O O . ARG A 1 180 ? -19.544 -12.888 -20.941 1.00 90.75 180 ARG A O 1
ATOM 1375 N N . TYR A 1 181 ? -18.500 -10.916 -21.233 1.00 87.25 181 TYR A N 1
ATOM 1376 C CA . TYR A 1 181 ? -19.697 -10.108 -21.016 1.00 87.25 181 TYR A CA 1
ATOM 1377 C C . TYR A 1 181 ? -20.696 -10.246 -22.174 1.00 87.25 181 TYR A C 1
ATOM 1379 O O . TYR A 1 181 ? -21.870 -10.509 -21.923 1.00 87.25 181 TYR A O 1
ATOM 1387 N N . LEU A 1 182 ? -20.253 -10.192 -23.434 1.00 87.38 182 LEU A N 1
ATOM 1388 C CA . LEU A 1 182 ? -21.123 -10.369 -24.607 1.00 87.38 182 LEU A CA 1
ATOM 1389 C C . LEU A 1 182 ? -21.780 -11.754 -24.657 1.00 87.38 182 LEU A C 1
ATOM 1391 O O . LEU A 1 182 ? -22.948 -11.867 -25.034 1.00 87.38 182 LEU A O 1
ATOM 1395 N N . GLN A 1 183 ? -21.079 -12.803 -24.220 1.00 87.00 183 GLN A N 1
ATOM 1396 C CA . GLN A 1 183 ? -21.630 -14.155 -24.128 1.00 87.00 183 GLN A CA 1
ATOM 1397 C C . GLN A 1 183 ? -22.845 -14.213 -23.191 1.00 87.00 183 GLN A C 1
ATOM 1399 O O . GLN A 1 183 ? -23.807 -14.930 -23.468 1.00 87.00 183 GLN A O 1
ATOM 1404 N N . VAL A 1 184 ? -22.836 -13.437 -22.103 1.00 83.06 184 VAL A N 1
ATOM 1405 C CA . VAL A 1 184 ? -23.969 -13.354 -21.170 1.00 83.06 184 VAL A CA 1
ATOM 1406 C C . VAL A 1 184 ? -25.200 -12.728 -21.829 1.00 83.06 184 VAL A C 1
ATOM 1408 O O . VAL A 1 184 ? -26.322 -13.136 -21.529 1.00 83.06 184 VAL A O 1
ATOM 1411 N N . PHE A 1 185 ? -24.990 -11.809 -22.770 1.00 79.06 185 PHE A N 1
ATOM 1412 C CA . PHE A 1 185 ? -26.039 -11.158 -23.559 1.00 79.06 185 PHE A CA 1
ATOM 1413 C C . PHE A 1 185 ? -26.308 -11.842 -24.906 1.00 79.06 185 PHE A C 1
ATOM 1415 O O . PHE A 1 185 ? -26.981 -11.271 -25.760 1.00 79.06 185 PHE A O 1
ATOM 1422 N N . LYS A 1 186 ? -25.799 -13.067 -25.114 1.00 82.00 186 LYS A N 1
ATOM 1423 C CA . LYS A 1 186 ? -25.948 -13.827 -26.369 1.00 82.00 186 LYS A CA 1
ATOM 1424 C C . LYS A 1 186 ? -25.538 -13.025 -27.614 1.00 82.00 186 LYS A C 1
ATOM 1426 O O . LYS A 1 186 ? -26.127 -13.205 -28.674 1.00 82.00 186 LYS A O 1
ATOM 1431 N N . TRP A 1 187 ? -24.533 -12.158 -27.482 1.00 78.62 187 TRP A N 1
ATOM 1432 C CA . TRP A 1 187 ? -24.017 -11.317 -28.567 1.00 78.62 187 TRP A CA 1
ATOM 1433 C C . TRP A 1 187 ? -25.030 -10.310 -29.152 1.00 78.62 187 TRP A C 1
ATOM 1435 O O . TRP A 1 187 ? -24.816 -9.793 -30.248 1.00 78.62 187 TRP A O 1
ATOM 1445 N N . ASP A 1 188 ? -26.112 -9.982 -28.436 1.00 74.75 188 ASP A N 1
ATOM 1446 C CA . ASP A 1 188 ? -27.110 -8.998 -28.884 1.00 74.75 188 ASP A CA 1
ATOM 1447 C C . ASP A 1 188 ? -26.636 -7.554 -28.615 1.00 74.75 188 ASP A C 1
ATOM 1449 O O . ASP A 1 188 ? -27.045 -6.887 -27.666 1.00 74.75 188 ASP A O 1
ATOM 1453 N N . ILE A 1 189 ? -25.718 -7.078 -29.461 1.00 68.69 189 ILE A N 1
ATOM 1454 C CA . ILE A 1 189 ? -25.075 -5.756 -29.342 1.00 68.69 189 ILE A CA 1
ATOM 1455 C C . ILE A 1 189 ? -26.057 -4.614 -29.672 1.00 68.69 189 ILE A C 1
ATOM 1457 O O . ILE A 1 189 ? -25.914 -3.499 -29.175 1.00 68.69 189 ILE A O 1
ATOM 1461 N N . LYS A 1 190 ? -27.083 -4.866 -30.499 1.00 65.25 190 LYS A N 1
ATOM 1462 C CA . LYS A 1 190 ? -28.014 -3.817 -30.955 1.00 65.25 190 LYS A CA 1
ATOM 1463 C C . LYS A 1 190 ? -28.936 -3.340 -29.836 1.00 65.25 190 LYS A C 1
ATOM 1465 O O . LYS A 1 190 ? -29.099 -2.133 -29.682 1.00 65.25 190 LYS A O 1
ATOM 1470 N N . LYS A 1 191 ? -29.461 -4.254 -29.014 1.00 62.19 191 LYS A N 1
ATOM 1471 C CA . LYS A 1 191 ? -30.243 -3.899 -27.812 1.00 62.19 191 LYS A CA 1
ATOM 1472 C C . LYS A 1 191 ? -29.407 -3.240 -26.709 1.00 62.19 191 LYS A C 1
ATOM 1474 O O . LYS A 1 191 ? -29.972 -2.666 -25.789 1.00 62.19 191 LYS A O 1
ATOM 1479 N N . LEU A 1 192 ? -28.080 -3.343 -26.802 1.00 58.84 192 LEU A N 1
ATOM 1480 C CA . LEU A 1 192 ? -27.114 -2.786 -25.856 1.00 58.84 192 LEU A CA 1
ATOM 1481 C C . LEU A 1 192 ? -26.625 -1.374 -26.244 1.00 58.84 192 LEU A C 1
ATOM 1483 O O . LEU A 1 192 ? -26.030 -0.687 -25.426 1.00 58.84 192 LEU A O 1
ATOM 1487 N N . LEU A 1 193 ? -26.807 -0.945 -27.496 1.00 59.84 193 LEU A N 1
ATOM 1488 C CA . LEU A 1 193 ? -26.376 0.384 -27.961 1.00 59.84 193 LEU A CA 1
ATOM 1489 C C . LEU A 1 193 ? -27.551 1.293 -28.315 1.00 59.84 193 LEU A C 1
ATOM 1491 O O . LEU A 1 193 ? -27.465 2.507 -28.128 1.00 59.84 193 LEU A O 1
ATOM 1495 N N . LEU A 1 194 ? -28.649 0.726 -28.825 1.00 55.50 194 LEU A N 1
ATOM 1496 C CA . LEU A 1 194 ? -29.889 1.462 -29.015 1.00 55.50 194 LEU A CA 1
ATOM 1497 C C . LEU A 1 194 ? -30.750 1.307 -27.763 1.00 55.50 194 LEU A C 1
ATOM 1499 O O . LEU A 1 194 ? -31.433 0.300 -27.580 1.00 55.50 194 LEU A O 1
ATOM 1503 N N . SER A 1 195 ? -30.745 2.352 -26.935 1.00 47.88 195 SER A N 1
ATOM 1504 C CA . SER A 1 195 ? -31.860 2.640 -26.034 1.00 47.88 195 SER A CA 1
ATOM 1505 C C . SER A 1 195 ? -33.149 2.541 -26.855 1.00 47.88 195 SER A C 1
ATOM 1507 O O . SER A 1 195 ? -33.277 3.220 -27.876 1.00 47.88 195 SER A O 1
ATOM 1509 N N . GLN A 1 196 ? -34.075 1.661 -26.464 1.00 43.75 196 GLN A N 1
ATOM 1510 C CA . GLN A 1 196 ? -35.430 1.728 -26.999 1.00 43.75 196 GLN A CA 1
ATOM 1511 C C . GLN A 1 196 ? -35.935 3.147 -26.725 1.00 43.75 196 GLN A C 1
ATOM 1513 O O . GLN A 1 196 ? -35.932 3.589 -25.572 1.00 43.75 196 GLN A O 1
ATOM 1518 N N . ASN A 1 197 ? -36.290 3.866 -27.794 1.00 43.00 197 ASN A N 1
ATOM 1519 C CA . ASN A 1 197 ? -37.029 5.118 -27.710 1.00 43.00 197 ASN A CA 1
ATOM 1520 C C . ASN A 1 197 ? -38.356 4.805 -27.017 1.00 43.00 197 ASN A C 1
ATOM 1522 O O . ASN A 1 197 ? -39.317 4.388 -27.653 1.00 43.00 197 ASN A O 1
ATOM 1526 N N . VAL A 1 198 ? -38.355 4.924 -25.696 1.00 43.19 198 VAL A N 1
ATOM 1527 C CA . VAL A 1 198 ? -39.562 5.171 -24.926 1.00 43.19 198 VAL A CA 1
ATOM 1528 C C . VAL A 1 198 ? -39.687 6.684 -24.931 1.00 43.19 198 VAL A C 1
ATOM 1530 O O . VAL A 1 198 ? -38.776 7.381 -24.468 1.00 43.19 198 VAL A O 1
ATOM 1533 N N . ASP A 1 199 ? -40.737 7.145 -25.599 1.00 40.84 199 ASP A N 1
ATOM 1534 C CA . ASP A 1 199 ? -41.082 8.545 -25.795 1.00 40.84 199 ASP A CA 1
ATOM 1535 C C . ASP A 1 199 ? -41.036 9.336 -24.476 1.00 40.84 199 ASP A C 1
ATOM 1537 O O . ASP A 1 199 ? -41.392 8.822 -23.417 1.00 40.84 199 ASP A O 1
ATOM 1541 N N . ASP A 1 200 ? -40.554 10.578 -24.575 1.00 45.53 200 ASP A N 1
ATOM 1542 C CA . ASP A 1 200 ? -40.672 11.666 -23.598 1.00 45.53 200 ASP A CA 1
ATOM 1543 C C . ASP A 1 200 ? -40.491 11.333 -22.104 1.00 45.53 200 ASP A C 1
ATOM 1545 O O . ASP A 1 200 ? -41.435 11.351 -21.327 1.00 45.53 200 ASP A O 1
ATOM 1549 N N . GLU A 1 201 ? -39.235 11.220 -21.661 1.00 42.00 201 GLU A N 1
ATOM 1550 C CA . GLU A 1 201 ? -38.808 11.859 -20.404 1.00 42.00 201 GLU A CA 1
ATOM 1551 C C . GLU A 1 201 ? -37.376 12.388 -20.568 1.00 42.00 201 GLU A C 1
ATOM 1553 O O . GLU A 1 201 ? -36.373 11.702 -20.349 1.00 42.00 201 GLU A O 1
ATOM 1558 N N . SER A 1 202 ? -37.273 13.642 -21.009 1.00 45.47 202 SER A N 1
ATOM 1559 C CA . SER A 1 202 ? -36.030 14.398 -21.178 1.00 45.47 202 SER A CA 1
ATOM 1560 C C . SER A 1 202 ? -35.468 14.916 -19.849 1.00 45.47 202 SER A C 1
ATOM 1562 O O . SER A 1 202 ? -35.050 16.071 -19.756 1.00 45.47 202 SER A O 1
ATOM 1564 N N . VAL A 1 203 ? -35.469 14.098 -18.799 1.00 48.41 203 VAL A N 1
ATOM 1565 C CA . VAL A 1 203 ? -34.896 14.484 -17.510 1.00 48.41 203 VAL A CA 1
ATOM 1566 C C . VAL A 1 203 ? -33.932 13.392 -17.084 1.00 48.41 203 VAL A C 1
ATOM 1568 O O . VAL A 1 203 ? -34.316 12.362 -16.541 1.00 48.41 203 VAL A O 1
ATOM 1571 N N . PHE A 1 204 ? -32.644 13.608 -17.365 1.00 54.94 204 PHE A N 1
ATOM 1572 C CA . PHE A 1 204 ? -31.595 12.914 -16.629 1.00 54.94 204 PHE A CA 1
ATOM 1573 C C . PHE A 1 204 ? -31.857 13.152 -15.143 1.00 54.94 204 PHE A C 1
ATOM 1575 O O . PHE A 1 204 ? -31.958 14.310 -14.735 1.00 54.94 204 PHE A O 1
ATOM 1582 N N . ASP A 1 205 ? -31.956 12.093 -14.340 1.00 59.72 205 ASP A N 1
ATOM 1583 C CA . ASP A 1 205 ? -32.008 12.260 -12.894 1.00 59.72 205 ASP A CA 1
ATOM 1584 C C . ASP A 1 205 ? -30.744 13.011 -12.441 1.00 59.72 205 ASP A C 1
ATOM 1586 O O . ASP A 1 205 ? -29.620 12.493 -12.466 1.00 59.72 205 ASP A O 1
ATOM 1590 N N . SER A 1 206 ? -30.936 14.281 -12.076 1.00 57.19 206 SER A N 1
ATOM 1591 C CA . SER A 1 206 ? -29.863 15.196 -11.701 1.00 57.19 206 SER A CA 1
ATOM 1592 C C . SER A 1 206 ? -29.065 14.657 -10.514 1.00 57.19 206 SER A C 1
ATOM 1594 O O . SER A 1 206 ? -27.893 15.011 -10.367 1.00 57.19 206 SER A O 1
ATOM 1596 N N . GLN A 1 207 ? -29.668 13.804 -9.678 1.00 58.97 207 GLN A N 1
ATOM 1597 C CA . GLN A 1 207 ? -28.989 13.172 -8.553 1.00 58.97 207 GLN A CA 1
ATOM 1598 C C . GLN A 1 207 ? -28.012 12.093 -9.028 1.00 58.97 207 GLN A C 1
ATOM 1600 O O . GLN A 1 207 ? -26.838 12.139 -8.657 1.00 58.97 207 GLN A O 1
ATOM 1605 N N . THR A 1 208 ? -28.442 11.182 -9.906 1.00 61.00 208 THR A N 1
ATOM 1606 C CA . THR A 1 208 ? -27.574 10.133 -10.467 1.00 61.00 208 THR A CA 1
ATOM 1607 C C . THR A 1 208 ? -26.421 10.717 -11.295 1.00 61.00 208 THR A C 1
ATOM 1609 O O . THR A 1 208 ? -25.279 10.268 -11.166 1.00 61.00 208 THR A O 1
ATOM 1612 N N . PHE A 1 209 ? -26.670 11.762 -12.095 1.00 64.56 209 PHE A N 1
ATOM 1613 C CA . PHE A 1 209 ? -25.615 12.435 -12.867 1.00 64.56 209 PHE A CA 1
ATOM 1614 C C . PHE A 1 209 ? -24.609 13.178 -11.971 1.00 64.56 209 PHE A C 1
ATOM 1616 O O . PHE A 1 209 ? -23.399 13.034 -12.153 1.00 64.56 209 PHE A O 1
ATOM 1623 N N . SER A 1 210 ? -25.092 13.928 -10.973 1.00 64.88 210 SER A N 1
ATOM 1624 C CA . SER A 1 210 ? -24.237 14.620 -9.996 1.00 64.88 210 SER A CA 1
ATOM 1625 C C . SER A 1 210 ? -23.362 13.635 -9.214 1.00 64.88 210 SER A C 1
ATOM 1627 O O . SER A 1 210 ? -22.164 13.861 -9.037 1.00 64.88 210 SER A O 1
ATOM 1629 N N . LEU A 1 211 ? -23.928 12.491 -8.818 1.00 61.34 211 LEU A N 1
ATOM 1630 C CA . LEU A 1 211 ? -23.200 11.438 -8.117 1.00 61.34 211 LEU A CA 1
ATOM 1631 C C . LEU A 1 211 ? -22.128 10.785 -9.002 1.00 61.34 211 LEU A C 1
ATOM 1633 O O . LEU A 1 211 ? -21.002 10.577 -8.546 1.00 61.34 211 LEU A O 1
ATOM 1637 N N . ALA A 1 212 ? -22.450 10.487 -10.264 1.00 64.12 212 ALA A N 1
ATOM 1638 C CA . ALA A 1 212 ? -21.482 9.966 -11.226 1.00 64.12 212 ALA A CA 1
ATOM 1639 C C . ALA A 1 212 ? -20.320 10.952 -11.425 1.00 64.12 212 ALA A C 1
ATOM 1641 O O . ALA A 1 212 ? -19.160 10.560 -11.313 1.00 64.12 212 ALA A O 1
ATOM 1642 N N . LEU A 1 213 ? -20.621 12.243 -11.609 1.00 69.62 213 LEU A N 1
ATOM 1643 C CA . LEU A 1 213 ? -19.613 13.293 -11.762 1.00 69.62 213 LEU A CA 1
ATOM 1644 C C . LEU A 1 213 ? -18.733 13.445 -10.510 1.00 69.62 213 LEU A C 1
ATOM 1646 O O . LEU A 1 213 ? -17.511 13.560 -10.630 1.00 69.62 213 LEU A O 1
ATOM 1650 N N . ALA A 1 214 ? -19.325 13.398 -9.313 1.00 64.12 214 ALA A N 1
ATOM 1651 C CA . ALA A 1 214 ? -18.592 13.465 -8.051 1.00 64.12 214 ALA A CA 1
ATOM 1652 C C . ALA A 1 214 ? -17.637 12.271 -7.877 1.00 64.12 214 ALA A C 1
ATOM 1654 O O . ALA A 1 214 ? -16.471 12.462 -7.524 1.00 64.12 214 ALA A O 1
ATOM 1655 N N . ASN A 1 215 ? -18.090 11.054 -8.190 1.00 60.81 215 ASN A N 1
ATOM 1656 C CA . ASN A 1 215 ? -17.263 9.847 -8.121 1.00 60.81 215 ASN A CA 1
ATOM 1657 C C . ASN A 1 215 ? -16.149 9.840 -9.176 1.00 60.81 215 ASN A C 1
ATOM 1659 O O . ASN A 1 215 ? -15.016 9.468 -8.864 1.00 60.81 215 ASN A O 1
ATOM 1663 N N . THR A 1 216 ? -16.423 10.301 -10.400 1.00 70.69 216 THR A N 1
ATOM 1664 C CA . THR A 1 216 ? -15.389 10.488 -11.428 1.00 70.69 216 THR A CA 1
ATOM 1665 C C . THR A 1 216 ? -14.348 11.509 -10.970 1.00 70.69 216 THR A C 1
ATOM 1667 O O . THR A 1 216 ? -13.150 11.229 -11.032 1.00 70.69 216 THR A O 1
ATOM 1670 N N . GLY A 1 217 ? -14.780 12.657 -10.436 1.00 63.81 217 GLY A N 1
ATOM 1671 C CA . GLY A 1 217 ? -13.886 13.671 -9.872 1.00 63.81 217 GLY A CA 1
ATOM 1672 C C . GLY A 1 217 ? -13.023 13.119 -8.735 1.00 63.81 217 GLY A C 1
ATOM 1673 O O . GLY A 1 217 ? -11.809 13.322 -8.718 1.00 63.81 217 GLY A O 1
ATOM 1674 N N . GLN A 1 218 ? -13.617 12.338 -7.828 1.00 54.72 218 GLN A N 1
ATOM 1675 C CA . GLN A 1 218 ? -12.893 11.663 -6.751 1.00 54.72 218 GLN A CA 1
ATOM 1676 C C . GLN A 1 218 ? -11.867 10.653 -7.288 1.00 54.72 218 GLN A C 1
ATOM 1678 O O . GLN A 1 218 ? -10.746 10.589 -6.778 1.00 54.72 218 GLN A O 1
ATOM 1683 N N . GLY A 1 219 ? -12.218 9.887 -8.324 1.00 66.00 219 GLY A N 1
ATOM 1684 C CA . GLY A 1 219 ? -11.316 8.952 -8.996 1.00 66.00 219 GLY A CA 1
ATOM 1685 C C . GLY A 1 219 ? -10.100 9.650 -9.607 1.00 66.00 219 GLY A C 1
ATOM 1686 O O . GLY A 1 219 ? -8.971 9.217 -9.375 1.00 66.00 219 GLY A O 1
ATOM 1687 N N . VAL A 1 220 ? -10.314 10.770 -10.306 1.00 68.56 220 VAL A N 1
ATOM 1688 C CA . VAL A 1 220 ? -9.239 11.591 -10.891 1.00 68.56 220 VAL A CA 1
ATOM 1689 C C . VAL A 1 220 ? -8.330 12.157 -9.803 1.00 68.56 220 VAL A C 1
ATOM 1691 O O . VAL A 1 220 ? -7.114 11.987 -9.880 1.00 68.56 220 VAL A O 1
ATOM 1694 N N . ILE A 1 221 ? -8.901 12.769 -8.759 1.00 64.94 221 ILE A N 1
ATOM 1695 C CA . ILE A 1 221 ? -8.127 13.313 -7.632 1.00 64.94 221 ILE A CA 1
ATOM 1696 C C . ILE A 1 221 ? -7.283 12.209 -6.993 1.00 64.94 221 ILE A C 1
ATOM 1698 O O . ILE A 1 221 ? -6.092 12.400 -6.751 1.00 64.94 221 ILE A O 1
ATOM 1702 N N . LYS A 1 222 ? -7.873 11.033 -6.758 1.00 61.47 222 LYS A N 1
ATOM 1703 C CA . LYS A 1 222 ? -7.161 9.886 -6.193 1.00 61.47 222 LYS A CA 1
ATOM 1704 C C . LYS A 1 222 ? -6.017 9.441 -7.099 1.00 61.47 222 LYS A C 1
ATOM 1706 O O . LYS A 1 222 ? -4.921 9.235 -6.592 1.00 61.47 222 LYS A O 1
ATOM 1711 N N . HIS A 1 223 ? -6.256 9.323 -8.403 1.00 62.09 223 HIS A N 1
ATOM 1712 C CA . HIS A 1 223 ? -5.240 8.896 -9.359 1.00 62.09 223 HIS A CA 1
ATOM 1713 C C . HIS A 1 223 ? -4.058 9.872 -9.403 1.00 62.09 223 HIS A C 1
ATOM 1715 O O . HIS A 1 223 ? -2.908 9.448 -9.285 1.00 62.09 223 HIS A O 1
ATOM 1721 N N . VAL A 1 224 ? -4.346 11.177 -9.462 1.00 61.53 224 VAL A N 1
ATOM 1722 C CA . VAL A 1 224 ? -3.327 12.231 -9.400 1.00 61.53 224 VAL A CA 1
ATOM 1723 C C . VAL A 1 224 ? -2.537 12.134 -8.099 1.00 61.53 224 VAL A C 1
ATOM 1725 O O . VAL A 1 224 ? -1.318 12.086 -8.162 1.00 61.53 224 VAL A O 1
ATOM 1728 N N . LEU A 1 225 ? -3.195 12.025 -6.939 1.00 54.44 225 LEU A N 1
ATOM 1729 C CA . LEU A 1 225 ? -2.517 11.918 -5.639 1.00 54.44 225 LEU A CA 1
ATOM 1730 C C . LEU A 1 225 ? -1.641 10.663 -5.509 1.00 54.44 225 LEU A C 1
ATOM 1732 O O . LEU A 1 225 ? -0.652 10.683 -4.777 1.00 54.44 225 LEU A O 1
ATOM 1736 N N . THR A 1 226 ? -2.009 9.561 -6.170 1.00 55.69 226 THR A N 1
ATOM 1737 C CA . THR A 1 226 ? -1.238 8.311 -6.119 1.00 55.69 226 THR A CA 1
ATOM 1738 C C . THR A 1 226 ? -0.063 8.290 -7.089 1.00 55.69 226 THR A C 1
ATOM 1740 O O . THR A 1 226 ? 0.997 7.782 -6.730 1.00 55.69 226 THR A O 1
ATOM 1743 N N . GLU A 1 227 ? -0.216 8.849 -8.292 1.00 56.62 227 GLU A N 1
ATOM 1744 C CA . GLU A 1 227 ? 0.854 8.863 -9.299 1.00 56.62 227 GLU A CA 1
ATOM 1745 C C . GLU A 1 227 ? 1.784 10.075 -9.163 1.00 56.62 227 GLU A C 1
ATOM 1747 O O . GLU A 1 227 ? 2.963 9.988 -9.509 1.00 56.62 227 GLU A O 1
ATOM 1752 N N . SER A 1 228 ? 1.317 11.191 -8.590 1.00 52.69 228 SER A N 1
ATOM 1753 C CA . SER A 1 228 ? 2.143 12.387 -8.395 1.00 52.69 228 SER A CA 1
ATOM 1754 C C . SER A 1 228 ? 3.342 12.121 -7.493 1.00 52.69 228 SER A C 1
ATOM 1756 O O . SER A 1 228 ? 4.431 12.593 -7.801 1.00 52.69 228 SER A O 1
ATOM 1758 N N . ASP A 1 229 ? 3.173 11.344 -6.416 1.00 50.06 229 ASP A N 1
ATOM 1759 C CA . ASP A 1 229 ? 4.278 10.978 -5.516 1.00 50.06 229 ASP A CA 1
ATOM 1760 C C . ASP A 1 229 ? 5.329 10.144 -6.267 1.00 50.06 229 ASP A C 1
ATOM 1762 O O . ASP A 1 229 ? 6.530 10.385 -6.144 1.00 50.06 229 ASP A O 1
ATOM 1766 N N . ARG A 1 230 ? 4.889 9.210 -7.118 1.00 51.38 230 ARG A N 1
ATOM 1767 C CA . ARG A 1 230 ? 5.779 8.345 -7.902 1.00 51.38 230 ARG A CA 1
ATOM 1768 C C . ARG A 1 230 ? 6.550 9.129 -8.965 1.00 51.38 230 ARG A C 1
ATOM 1770 O O . ARG A 1 230 ? 7.763 8.963 -9.094 1.00 51.38 230 ARG A O 1
ATOM 1777 N N . LEU A 1 231 ? 5.865 10.013 -9.690 1.00 47.41 231 LEU A N 1
ATOM 1778 C CA . LEU A 1 231 ? 6.453 10.862 -10.728 1.00 47.41 231 LEU A CA 1
ATOM 1779 C C . LEU A 1 231 ? 7.365 11.950 -10.144 1.00 47.41 231 LEU A C 1
ATOM 1781 O O . LEU A 1 231 ? 8.418 12.236 -10.717 1.00 47.41 231 LEU A O 1
ATOM 1785 N N . ALA A 1 232 ? 7.003 12.527 -8.994 1.00 50.53 232 ALA A N 1
ATOM 1786 C CA . ALA A 1 232 ? 7.824 13.513 -8.299 1.00 50.53 232 ALA A CA 1
ATOM 1787 C C . ALA A 1 232 ? 9.119 12.888 -7.764 1.00 50.53 232 ALA A C 1
ATOM 1789 O O . ALA A 1 232 ? 10.194 13.448 -7.968 1.00 50.53 232 ALA A O 1
ATOM 1790 N N . VAL A 1 233 ? 9.052 11.703 -7.148 1.00 50.38 233 VAL A N 1
ATOM 1791 C CA . VAL A 1 233 ? 10.252 10.988 -6.682 1.00 50.38 233 VAL A CA 1
ATOM 1792 C C . VAL A 1 233 ? 11.158 10.616 -7.859 1.00 50.38 233 VAL A C 1
ATOM 1794 O O . VAL A 1 233 ? 12.358 10.871 -7.796 1.00 50.38 233 VAL A O 1
ATOM 1797 N N . ALA A 1 234 ? 10.596 10.096 -8.956 1.00 49.97 234 ALA A N 1
ATOM 1798 C CA . ALA A 1 234 ? 11.367 9.707 -10.137 1.00 49.97 234 ALA A CA 1
ATOM 1799 C C . ALA A 1 234 ? 12.058 10.890 -10.841 1.00 49.97 234 ALA A C 1
ATOM 1801 O O . ALA A 1 234 ? 13.161 10.729 -11.357 1.00 49.97 234 ALA A O 1
ATOM 1802 N N . ARG A 1 235 ? 11.432 12.078 -10.871 1.00 51.62 235 ARG A N 1
ATOM 1803 C CA . ARG A 1 235 ? 12.008 13.267 -11.527 1.00 51.62 235 ARG A CA 1
ATOM 1804 C C . ARG A 1 235 ? 12.926 14.104 -10.640 1.00 51.62 235 ARG A C 1
ATOM 1806 O O . ARG A 1 235 ? 13.845 14.721 -11.167 1.00 51.62 235 ARG A O 1
ATOM 1813 N N . PHE A 1 236 ? 12.672 14.173 -9.333 1.00 49.34 236 PHE A N 1
ATOM 1814 C CA . PHE A 1 236 ? 13.348 15.130 -8.445 1.00 49.34 236 PHE A CA 1
ATOM 1815 C C . PHE A 1 236 ? 14.346 14.502 -7.470 1.00 49.34 236 PHE A C 1
ATOM 1817 O O . PHE A 1 236 ? 15.010 15.240 -6.748 1.00 49.34 236 PHE A O 1
ATOM 1824 N N . SER A 1 237 ? 14.484 13.173 -7.439 1.00 50.00 237 SER A N 1
ATOM 1825 C CA . SER A 1 237 ? 15.522 12.495 -6.650 1.00 50.00 237 SER A CA 1
ATOM 1826 C C . SER A 1 237 ? 16.536 11.786 -7.554 1.00 50.00 237 SER A C 1
ATOM 1828 O O . SER A 1 237 ? 16.484 10.559 -7.664 1.00 50.00 237 SER A O 1
ATOM 1830 N N . PRO A 1 238 ? 17.490 12.505 -8.187 1.00 47.72 238 PRO A N 1
ATOM 1831 C CA . PRO A 1 238 ? 18.722 11.851 -8.605 1.00 47.72 238 PRO A CA 1
ATOM 1832 C C . PRO A 1 238 ? 19.330 11.206 -7.351 1.00 47.72 238 PRO A C 1
ATOM 1834 O O . PRO A 1 238 ? 19.502 11.862 -6.323 1.00 47.72 238 PRO A O 1
ATOM 1837 N N . LEU A 1 239 ? 19.542 9.887 -7.390 1.00 50.66 239 LEU A N 1
ATOM 1838 C CA . LEU A 1 2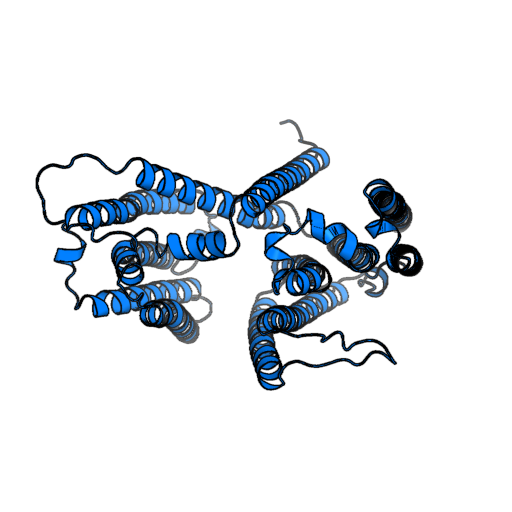39 ? 20.081 9.099 -6.278 1.00 50.66 239 LEU A CA 1
ATOM 1839 C C . LEU A 1 239 ? 21.577 9.401 -6.094 1.00 50.66 239 LEU A C 1
ATOM 1841 O O . LEU A 1 239 ? 22.434 8.532 -6.273 1.00 50.66 239 LEU A O 1
ATOM 1845 N N . ASP A 1 240 ? 21.893 10.632 -5.704 1.00 45.03 240 ASP A N 1
ATOM 1846 C CA . ASP A 1 240 ? 23.221 11.030 -5.266 1.00 45.03 240 ASP A CA 1
ATOM 1847 C C . ASP A 1 240 ? 23.457 10.466 -3.860 1.00 45.03 240 ASP A C 1
ATOM 1849 O O . ASP A 1 240 ? 23.302 11.113 -2.826 1.00 45.03 240 ASP A O 1
ATOM 1853 N N . GLY A 1 241 ? 23.831 9.188 -3.832 1.00 54.12 241 GLY A N 1
ATOM 1854 C CA . GLY A 1 241 ? 24.523 8.574 -2.714 1.00 54.12 241 GLY A CA 1
ATOM 1855 C C . GLY A 1 241 ? 23.665 7.772 -1.738 1.00 54.12 241 GLY A C 1
ATOM 1856 O O . GLY A 1 241 ? 22.520 8.066 -1.402 1.00 54.12 241 GLY A O 1
ATOM 1857 N N . GLN A 1 242 ? 24.331 6.759 -1.196 1.00 56.44 242 GLN A N 1
ATOM 1858 C CA . GLN A 1 242 ? 24.001 5.950 -0.023 1.00 56.44 242 GLN A CA 1
ATOM 1859 C C . GLN A 1 242 ? 23.282 6.685 1.128 1.00 56.44 242 GLN A C 1
ATOM 1861 O O . GLN A 1 242 ? 22.533 6.058 1.877 1.00 56.44 242 GLN A O 1
ATOM 1866 N N . GLY A 1 243 ? 23.487 7.999 1.275 1.00 62.09 243 GLY A N 1
ATOM 1867 C CA . GLY A 1 243 ? 22.859 8.826 2.303 1.00 62.09 243 GLY A CA 1
ATOM 1868 C C . GLY A 1 243 ? 21.336 8.931 2.179 1.00 62.09 243 GLY A C 1
ATOM 1869 O O . GLY A 1 243 ? 20.653 8.774 3.186 1.00 62.09 243 GLY A O 1
ATOM 1870 N N . GLY A 1 244 ? 20.789 9.128 0.974 1.00 69.19 244 GLY A N 1
ATOM 1871 C CA . GLY A 1 244 ? 19.344 9.332 0.787 1.00 69.19 244 GLY A CA 1
ATOM 1872 C C . GLY A 1 244 ? 18.518 8.102 1.170 1.00 69.19 244 GLY A C 1
ATOM 1873 O O . GLY A 1 244 ? 17.587 8.187 1.973 1.00 69.19 244 GLY A O 1
ATOM 1874 N N . TYR A 1 245 ? 18.928 6.930 0.674 1.00 74.19 245 TYR A N 1
ATOM 1875 C CA . TYR A 1 245 ? 18.315 5.653 1.046 1.00 74.19 245 TYR A CA 1
ATOM 1876 C C . TYR A 1 245 ? 18.434 5.375 2.548 1.00 74.19 245 TYR A C 1
ATOM 1878 O O . TYR A 1 245 ? 17.464 4.960 3.182 1.00 74.19 245 TYR A O 1
ATOM 1886 N N . ALA A 1 246 ? 19.610 5.636 3.131 1.00 73.56 246 ALA A N 1
ATOM 1887 C CA . ALA A 1 246 ? 19.842 5.384 4.545 1.00 73.56 246 ALA A CA 1
ATOM 1888 C C . ALA A 1 246 ? 18.944 6.233 5.449 1.00 73.56 246 ALA A C 1
ATOM 1890 O O . ALA A 1 246 ? 18.364 5.717 6.400 1.00 73.56 246 ALA A O 1
ATOM 1891 N N . VAL A 1 247 ? 18.786 7.517 5.125 1.00 75.62 247 VAL A N 1
ATOM 1892 C CA . VAL A 1 247 ? 17.919 8.435 5.871 1.00 75.62 247 VAL A CA 1
ATOM 1893 C C . VAL A 1 247 ? 16.451 8.028 5.743 1.00 75.62 247 VAL A C 1
ATOM 1895 O O . VAL A 1 247 ? 15.758 7.937 6.755 1.00 75.62 247 VAL A O 1
ATOM 1898 N N . ALA A 1 248 ? 15.984 7.707 4.532 1.00 79.50 248 ALA A N 1
ATOM 1899 C CA . ALA A 1 248 ? 14.610 7.253 4.321 1.00 79.50 248 ALA A CA 1
ATOM 1900 C C . ALA A 1 248 ? 14.307 5.961 5.101 1.00 79.50 248 ALA A C 1
ATOM 1902 O O . ALA A 1 248 ? 13.265 5.851 5.752 1.00 79.50 248 ALA A O 1
ATOM 1903 N N . MET A 1 249 ? 15.240 5.005 5.094 1.00 83.06 249 MET A N 1
ATOM 1904 C CA . MET A 1 249 ? 15.112 3.758 5.848 1.00 83.06 249 MET A CA 1
ATOM 1905 C C . MET A 1 249 ? 15.121 3.997 7.365 1.00 83.06 249 MET A C 1
ATOM 1907 O O . MET A 1 249 ? 14.284 3.435 8.072 1.00 83.06 249 MET A O 1
ATOM 1911 N N . ASN A 1 250 ? 16.003 4.869 7.873 1.00 84.75 250 ASN A N 1
ATOM 1912 C CA . ASN A 1 250 ? 16.013 5.254 9.289 1.00 84.75 250 ASN A CA 1
ATOM 1913 C C . ASN A 1 250 ? 14.664 5.841 9.708 1.00 84.75 250 ASN A C 1
ATOM 1915 O O . ASN A 1 250 ? 14.123 5.460 10.742 1.00 84.75 250 ASN A O 1
ATOM 1919 N N . TYR A 1 251 ? 14.106 6.752 8.909 1.00 85.38 251 TYR A N 1
ATOM 1920 C CA . TYR A 1 251 ? 12.823 7.388 9.204 1.00 85.38 251 TYR A CA 1
ATOM 1921 C C . TYR A 1 251 ? 11.670 6.386 9.201 1.00 85.38 251 TYR A C 1
ATOM 1923 O O . TYR A 1 251 ? 10.845 6.419 10.114 1.00 85.38 251 TYR A O 1
ATOM 1931 N N . ALA A 1 252 ? 11.653 5.440 8.259 1.00 87.88 252 ALA A N 1
ATOM 1932 C CA . ALA A 1 252 ? 10.679 4.352 8.261 1.00 87.88 252 ALA A CA 1
ATOM 1933 C C . ALA A 1 252 ? 10.805 3.461 9.513 1.00 87.88 252 ALA A C 1
ATOM 1935 O O . ALA A 1 252 ? 9.800 3.096 10.125 1.00 87.88 252 ALA A O 1
ATOM 1936 N N . LEU A 1 253 ? 12.032 3.158 9.954 1.00 90.06 253 LEU A N 1
ATOM 1937 C CA . LEU A 1 253 ? 12.284 2.373 11.167 1.00 90.06 253 LEU A CA 1
ATOM 1938 C C . LEU A 1 253 ? 11.964 3.143 12.458 1.00 90.06 253 LEU A C 1
ATOM 1940 O O . LEU A 1 253 ? 11.439 2.548 13.404 1.00 90.06 253 LEU A O 1
ATOM 1944 N N . TYR A 1 254 ? 12.220 4.453 12.514 1.00 89.81 254 TYR A N 1
ATOM 1945 C CA . TYR A 1 254 ? 11.782 5.307 13.621 1.00 89.81 254 TYR A CA 1
ATOM 1946 C C . TYR A 1 254 ? 10.261 5.363 13.693 1.00 89.81 254 TYR A C 1
ATOM 1948 O O . TYR A 1 254 ? 9.703 5.165 14.769 1.00 89.81 254 TYR A O 1
ATOM 1956 N N . PHE A 1 255 ? 9.587 5.545 12.558 1.00 90.81 255 PHE A N 1
ATOM 1957 C CA . PHE A 1 255 ? 8.131 5.515 12.483 1.00 90.81 255 PHE A CA 1
ATOM 1958 C C . PHE A 1 255 ? 7.569 4.174 12.976 1.00 90.81 255 PHE A C 1
ATOM 1960 O O . PHE A 1 255 ? 6.726 4.152 13.871 1.00 90.81 255 PHE A O 1
ATOM 1967 N N . ALA A 1 256 ? 8.099 3.050 12.484 1.00 90.94 256 ALA A N 1
ATOM 1968 C CA . ALA A 1 256 ? 7.718 1.717 12.950 1.00 90.94 256 ALA A CA 1
ATOM 1969 C C . ALA A 1 256 ? 7.935 1.538 14.466 1.00 90.94 256 ALA A C 1
ATOM 1971 O O . ALA A 1 256 ? 7.107 0.932 15.151 1.00 90.94 256 ALA A O 1
ATOM 1972 N N . SER A 1 257 ? 9.026 2.092 15.002 1.00 90.94 257 SER A N 1
ATOM 1973 C CA . SER A 1 257 ? 9.350 2.037 16.433 1.00 90.94 257 SER A CA 1
ATOM 1974 C C . SER A 1 257 ? 8.402 2.890 17.278 1.00 90.94 257 SER A C 1
ATOM 1976 O O . SER A 1 257 ? 7.950 2.424 18.321 1.00 90.94 257 SER A O 1
ATOM 1978 N N . ILE A 1 258 ? 8.040 4.091 16.812 1.00 93.38 258 ILE A N 1
ATOM 1979 C CA . ILE A 1 258 ? 7.035 4.955 17.452 1.00 93.38 258 ILE A CA 1
ATOM 1980 C C . ILE A 1 258 ? 5.690 4.235 17.492 1.00 93.38 258 ILE A C 1
ATOM 1982 O O . ILE A 1 258 ? 5.074 4.136 18.550 1.00 93.38 258 ILE A O 1
ATOM 1986 N N . ILE A 1 259 ? 5.249 3.670 16.365 1.00 93.38 259 ILE A N 1
ATOM 1987 C CA . ILE A 1 259 ? 3.991 2.921 16.314 1.00 93.38 259 ILE A CA 1
ATOM 1988 C C . ILE A 1 259 ? 4.013 1.773 17.326 1.00 93.38 259 ILE A C 1
ATOM 1990 O O . ILE A 1 259 ? 3.087 1.644 18.123 1.00 93.38 259 ILE A O 1
ATOM 1994 N N . ARG A 1 260 ? 5.094 0.985 17.367 1.00 91.31 260 ARG A N 1
ATOM 1995 C CA . ARG A 1 260 ? 5.235 -0.123 18.321 1.00 91.31 260 ARG A CA 1
ATOM 1996 C C . ARG A 1 260 ? 5.271 0.340 19.781 1.00 91.31 260 ARG A C 1
ATOM 1998 O O . ARG A 1 260 ? 4.746 -0.364 20.638 1.00 91.31 260 ARG A O 1
ATOM 2005 N N . ALA A 1 261 ? 5.862 1.497 20.071 1.00 93.25 261 ALA A N 1
ATOM 2006 C CA . ALA A 1 261 ? 5.977 2.009 21.432 1.00 93.25 261 ALA A CA 1
ATOM 2007 C C . ALA A 1 261 ? 4.671 2.631 21.948 1.00 93.25 261 ALA A C 1
ATOM 2009 O O . ALA A 1 261 ? 4.276 2.351 23.078 1.00 93.25 261 ALA A O 1
ATOM 2010 N N . PHE A 1 262 ? 3.988 3.431 21.126 1.00 94.75 262 PHE A N 1
ATOM 2011 C CA . PHE A 1 262 ? 2.851 4.254 21.548 1.00 94.75 262 PHE A CA 1
ATOM 2012 C C . PHE A 1 262 ? 1.494 3.615 21.266 1.00 94.75 262 PHE A C 1
ATOM 2014 O O . PHE A 1 262 ? 0.591 3.718 22.095 1.00 94.75 262 PHE A O 1
ATOM 2021 N N . VAL A 1 263 ? 1.320 2.958 20.115 1.00 92.06 263 VAL A N 1
ATOM 2022 C CA . VAL A 1 263 ? -0.010 2.492 19.699 1.00 92.06 263 VAL A CA 1
ATOM 2023 C C . VAL A 1 263 ? -0.530 1.382 20.609 1.00 92.06 263 VAL A C 1
ATOM 2025 O O . VAL A 1 263 ? -1.632 1.557 21.112 1.00 92.06 263 VAL A O 1
ATOM 2028 N N . PRO A 1 264 ? 0.193 0.283 20.906 1.00 91.00 264 PRO A N 1
ATOM 2029 C CA . PRO A 1 264 ? -0.347 -0.782 21.753 1.00 91.00 264 PRO A CA 1
ATOM 2030 C C . PRO A 1 264 ? -0.877 -0.325 23.127 1.00 91.00 264 PRO A C 1
ATOM 2032 O O . PRO A 1 264 ? -2.004 -0.713 23.446 1.00 91.00 264 PRO A O 1
ATOM 2035 N N . PRO A 1 265 ? -0.151 0.492 23.925 1.00 91.69 265 PRO A N 1
ATOM 2036 C CA . PRO A 1 265 ? -0.654 0.935 25.226 1.00 91.69 265 PRO A CA 1
ATOM 2037 C C . PRO A 1 265 ? -1.759 1.993 25.126 1.00 91.69 265 PRO A C 1
ATOM 2039 O O . PRO A 1 265 ? -2.656 2.009 25.965 1.00 91.69 265 PRO A O 1
ATOM 2042 N N . LEU A 1 266 ? -1.734 2.859 24.107 1.00 92.25 266 LEU A N 1
ATOM 2043 C CA . LEU A 1 266 ? -2.745 3.909 23.937 1.00 92.25 266 LEU A CA 1
ATOM 2044 C C . LEU A 1 266 ? -3.980 3.436 23.163 1.00 92.25 266 LEU A C 1
ATOM 2046 O O . LEU A 1 266 ? -5.020 4.083 23.235 1.00 92.25 266 LEU A O 1
ATOM 2050 N N . PHE A 1 267 ? -3.907 2.314 22.443 1.00 90.56 267 PHE A N 1
ATOM 2051 C CA . PHE A 1 267 ? -4.986 1.816 21.587 1.00 90.56 267 PHE A CA 1
ATOM 2052 C C . PHE A 1 267 ? -6.338 1.696 22.312 1.00 90.56 267 PHE A C 1
ATOM 2054 O O . PHE A 1 267 ? -7.321 2.195 21.765 1.00 90.56 267 PHE A O 1
ATOM 2061 N N . PRO A 1 268 ? -6.431 1.134 23.539 1.00 87.31 268 PRO A N 1
ATOM 2062 C CA . PRO A 1 268 ? -7.702 1.064 24.266 1.00 87.31 268 PRO A CA 1
ATOM 2063 C C . PRO A 1 268 ? -8.319 2.437 24.561 1.00 87.31 268 PRO A C 1
ATOM 2065 O O . PRO A 1 268 ? -9.538 2.566 24.592 1.00 87.31 268 PRO A O 1
ATOM 2068 N N . ALA A 1 269 ? -7.492 3.468 24.752 1.00 86.88 269 ALA A N 1
ATOM 2069 C CA . ALA A 1 269 ? -7.950 4.838 24.959 1.00 86.88 269 ALA A CA 1
ATOM 2070 C C . ALA A 1 269 ? -8.268 5.547 23.628 1.00 86.88 269 ALA A C 1
ATOM 2072 O O . ALA A 1 269 ? -9.200 6.348 23.560 1.00 86.88 269 ALA A O 1
ATOM 2073 N N . LEU A 1 270 ? -7.520 5.235 22.565 1.00 87.31 270 LEU A N 1
ATOM 2074 C CA . LEU A 1 270 ? -7.658 5.814 21.227 1.00 87.31 270 LEU A CA 1
ATOM 2075 C C . LEU A 1 270 ? -8.849 5.258 20.445 1.00 87.31 270 LEU A C 1
ATOM 2077 O O . LEU A 1 270 ? -9.388 5.956 19.585 1.00 87.31 270 LEU A O 1
ATOM 2081 N N . ILE A 1 271 ? -9.271 4.021 20.718 1.00 86.12 271 ILE A N 1
ATOM 2082 C CA . ILE A 1 271 ? -10.300 3.351 19.919 1.00 86.12 271 ILE A CA 1
ATOM 2083 C C . ILE A 1 271 ? -11.622 4.116 19.909 1.00 86.12 271 ILE A C 1
ATOM 2085 O O . ILE A 1 271 ? -12.247 4.216 18.862 1.00 86.12 271 ILE A O 1
ATOM 2089 N N . SER A 1 272 ? -12.004 4.740 21.024 1.00 80.50 272 SER A N 1
ATOM 2090 C CA . SER A 1 272 ? -13.218 5.559 21.120 1.00 80.50 272 SER A CA 1
ATOM 2091 C C . SER A 1 272 ? -13.206 6.779 20.197 1.00 80.50 272 SER A C 1
ATOM 2093 O O . SER A 1 272 ? -14.266 7.305 19.865 1.00 80.50 272 SER A O 1
ATOM 2095 N N . PHE A 1 273 ? -12.018 7.236 19.791 1.00 81.19 273 PHE A N 1
ATOM 2096 C CA . PHE A 1 273 ? -11.851 8.326 18.836 1.00 81.19 273 PHE A CA 1
ATOM 2097 C C . PHE A 1 273 ? -11.729 7.819 17.396 1.00 81.19 273 PHE A C 1
ATOM 2099 O O . PHE A 1 273 ? -12.347 8.394 16.501 1.00 81.19 273 PHE A O 1
ATOM 2106 N N . LEU A 1 274 ? -10.942 6.755 17.192 1.00 82.81 274 LEU A N 1
ATOM 2107 C CA . LEU A 1 274 ? -10.650 6.173 15.877 1.00 82.81 274 LEU A CA 1
ATOM 2108 C C . LEU A 1 274 ? -11.835 5.411 15.281 1.00 82.81 274 LEU A C 1
ATOM 2110 O O . LEU A 1 274 ? -11.970 5.347 14.059 1.00 82.81 274 LEU A O 1
ATOM 2114 N N . LEU A 1 275 ? -12.649 4.809 16.147 1.00 82.75 275 LEU A N 1
ATOM 2115 C CA . LEU A 1 275 ? -13.729 3.917 15.782 1.00 82.75 275 LEU A CA 1
ATOM 2116 C C . LEU A 1 275 ? -15.021 4.304 16.534 1.00 82.75 275 LEU A C 1
ATOM 2118 O O . LEU A 1 275 ? -15.062 4.267 17.770 1.00 82.75 275 LEU A O 1
ATOM 2122 N N . PRO A 1 276 ? -16.103 4.650 15.813 1.00 79.56 276 PRO A N 1
ATOM 2123 C CA . PRO A 1 276 ? -17.390 4.975 16.423 1.00 79.56 276 PRO A CA 1
ATOM 2124 C C . PRO A 1 276 ? -17.948 3.817 17.262 1.00 79.56 276 PRO A C 1
ATOM 2126 O O . PRO A 1 276 ? -17.736 2.649 16.932 1.00 79.56 276 PRO A O 1
ATOM 2129 N N . LYS A 1 277 ? -18.730 4.133 18.308 1.00 79.31 277 LYS A N 1
ATOM 2130 C CA . LYS A 1 277 ? -19.292 3.144 19.256 1.00 79.31 277 LYS A CA 1
ATOM 2131 C C . LYS A 1 277 ? -20.010 1.972 18.573 1.00 79.31 277 LYS A C 1
ATOM 2133 O O . LYS A 1 277 ? -19.868 0.837 19.008 1.00 79.31 277 LYS A O 1
ATOM 2138 N N . GLN A 1 278 ? -20.705 2.232 17.468 1.00 75.38 278 GLN A N 1
ATOM 2139 C CA . GLN A 1 278 ? -21.424 1.220 16.681 1.00 75.38 278 GLN A CA 1
ATOM 2140 C C . GLN A 1 278 ? -20.538 0.100 16.101 1.00 75.38 278 GLN A C 1
ATOM 2142 O O . GLN A 1 278 ? -21.035 -0.991 15.847 1.00 75.38 278 GLN A O 1
ATOM 2147 N N . TYR A 1 279 ? -19.234 0.332 15.922 1.00 75.50 279 TYR A N 1
ATOM 2148 C CA . TYR A 1 279 ? -18.294 -0.678 15.421 1.00 75.50 279 TYR A CA 1
ATOM 2149 C C . TYR A 1 279 ? -17.505 -1.368 16.544 1.00 75.50 279 TYR A C 1
ATOM 2151 O O . TYR A 1 279 ? -16.805 -2.344 16.280 1.00 75.50 279 TYR A O 1
ATOM 2159 N N . GLN A 1 280 ? -17.603 -0.898 17.793 1.00 75.75 280 GLN A N 1
ATOM 2160 C CA . GLN A 1 280 ? -16.800 -1.419 18.909 1.00 75.75 280 GLN A CA 1
ATOM 2161 C C . GLN A 1 280 ? -17.167 -2.857 19.301 1.00 75.75 280 GLN A C 1
ATOM 2163 O O . GLN A 1 280 ? -16.320 -3.567 19.829 1.00 75.75 280 GLN A O 1
ATOM 2168 N N . ASN A 1 281 ? -18.386 -3.301 18.982 1.00 76.25 281 ASN A N 1
ATOM 2169 C CA . ASN A 1 281 ? -18.861 -4.665 19.244 1.00 76.25 281 ASN A CA 1
ATOM 2170 C C . ASN A 1 281 ? -18.676 -5.618 18.042 1.00 76.25 281 ASN A C 1
ATOM 2172 O O . ASN A 1 281 ? -19.259 -6.697 18.020 1.00 76.25 281 ASN A O 1
ATOM 2176 N N . THR A 1 282 ? -17.909 -5.218 17.021 1.00 79.94 282 THR A N 1
ATOM 2177 C CA . THR A 1 282 ? -17.621 -6.030 15.818 1.00 79.94 282 THR A CA 1
ATOM 2178 C C . THR A 1 282 ? -16.171 -6.541 15.830 1.00 79.94 282 THR A C 1
ATOM 2180 O O . THR A 1 282 ? -15.454 -6.306 16.797 1.00 79.94 282 THR A O 1
ATOM 2183 N N . ALA A 1 283 ? -15.702 -7.189 14.755 1.00 72.56 283 ALA A N 1
ATOM 2184 C CA . ALA A 1 283 ? -14.279 -7.516 14.564 1.00 72.56 283 ALA A CA 1
ATOM 2185 C C . ALA A 1 283 ? -13.405 -6.284 14.215 1.00 72.56 283 ALA A C 1
ATOM 2187 O O . ALA A 1 283 ? -12.177 -6.347 14.221 1.00 72.56 283 ALA A O 1
ATOM 2188 N N . ALA A 1 284 ? -14.005 -5.119 13.940 1.00 76.50 284 ALA A N 1
ATOM 2189 C CA . ALA A 1 284 ? -13.265 -3.922 13.536 1.00 76.50 284 ALA A CA 1
ATOM 2190 C C . ALA A 1 284 ? -12.176 -3.460 14.539 1.00 76.50 284 ALA A C 1
ATOM 2192 O O . ALA A 1 284 ? -11.097 -3.085 14.082 1.00 76.50 284 ALA A O 1
ATOM 2193 N N . PRO A 1 285 ? -12.370 -3.497 15.876 1.00 84.06 285 PRO A N 1
ATOM 2194 C CA . PRO A 1 285 ? -11.327 -3.202 16.861 1.00 84.06 285 PRO A CA 1
ATOM 2195 C C . PRO A 1 285 ? -10.072 -4.067 16.736 1.00 84.06 285 PRO A C 1
ATOM 2197 O O . PRO A 1 285 ? -8.958 -3.539 16.765 1.00 84.06 285 PRO A O 1
ATOM 2200 N N . SER A 1 286 ? -10.230 -5.389 16.621 1.00 82.38 286 SER A N 1
ATOM 2201 C CA . SER A 1 286 ? -9.110 -6.332 16.546 1.00 82.38 286 SER A CA 1
ATOM 2202 C C . SER A 1 286 ? -8.359 -6.175 15.228 1.00 82.38 286 SER A C 1
ATOM 2204 O O . SER A 1 286 ? -7.129 -6.074 15.236 1.00 82.38 286 SER A O 1
ATOM 2206 N N . ILE A 1 287 ? -9.090 -6.037 14.119 1.00 83.75 287 ILE A N 1
ATOM 2207 C CA . ILE A 1 287 ? -8.523 -5.782 12.790 1.00 83.75 287 ILE A CA 1
ATOM 2208 C C . ILE A 1 287 ? -7.781 -4.448 12.768 1.00 83.75 287 ILE A C 1
ATOM 2210 O O . ILE A 1 287 ? -6.631 -4.397 12.337 1.00 83.75 287 ILE A O 1
ATOM 2214 N N . LEU A 1 288 ? -8.394 -3.371 13.271 1.00 87.31 288 LEU A N 1
ATOM 2215 C CA . LEU A 1 288 ? -7.776 -2.046 13.309 1.00 87.31 288 LEU A CA 1
ATOM 2216 C C . LEU A 1 288 ? -6.502 -2.059 14.152 1.00 87.31 288 LEU A C 1
ATOM 2218 O O . LEU A 1 288 ? -5.491 -1.498 13.734 1.00 87.31 288 LEU A O 1
ATOM 2222 N N . LYS A 1 289 ? -6.515 -2.732 15.309 1.00 87.44 289 LYS A N 1
ATOM 2223 C CA . LYS A 1 289 ? -5.318 -2.896 16.138 1.00 87.44 289 LYS A CA 1
ATOM 2224 C C . LYS A 1 289 ? -4.201 -3.562 15.343 1.00 87.44 289 LYS A C 1
ATOM 2226 O O . LYS A 1 289 ? -3.111 -3.006 15.262 1.00 87.44 289 LYS A O 1
ATOM 2231 N N . LEU A 1 290 ? -4.483 -4.712 14.732 1.00 86.44 290 LEU A N 1
ATOM 2232 C CA . LEU A 1 290 ? -3.510 -5.467 13.949 1.00 86.44 290 LEU A CA 1
ATOM 2233 C C . LEU A 1 290 ? -2.989 -4.664 12.747 1.00 86.44 290 LEU A C 1
ATOM 2235 O O . LEU A 1 290 ? -1.791 -4.659 12.461 1.00 86.44 290 LEU A O 1
ATOM 2239 N N . TYR A 1 291 ? -3.879 -3.945 12.069 1.00 88.00 291 TYR A N 1
ATOM 2240 C CA . TYR A 1 291 ? -3.538 -3.093 10.940 1.00 88.00 291 TYR A CA 1
ATOM 2241 C C . TYR A 1 291 ? -2.594 -1.959 11.361 1.00 88.00 291 TYR A C 1
ATOM 2243 O O . TYR A 1 291 ? -1.552 -1.754 10.737 1.00 88.00 291 TYR A O 1
ATOM 2251 N N . LEU A 1 292 ? -2.904 -1.267 12.463 1.00 90.56 292 LEU A N 1
ATOM 2252 C CA . LEU A 1 292 ? -2.067 -0.194 13.000 1.00 90.56 292 LEU A CA 1
ATOM 2253 C C . LEU A 1 292 ? -0.713 -0.711 13.498 1.00 90.56 292 LEU A C 1
ATOM 2255 O O . LEU A 1 292 ? 0.303 -0.082 13.228 1.00 90.56 292 LEU A O 1
ATOM 2259 N N . THR A 1 293 ? -0.673 -1.834 14.223 1.00 89.31 293 THR A N 1
ATOM 2260 C CA . THR A 1 293 ? 0.562 -2.304 14.874 1.00 89.31 293 THR A CA 1
ATOM 2261 C C . THR A 1 293 ? 1.480 -3.099 13.957 1.00 89.31 293 THR A C 1
ATOM 2263 O O . THR A 1 293 ? 2.690 -3.111 14.182 1.00 89.31 293 THR A O 1
ATOM 2266 N N . SER A 1 294 ? 0.920 -3.785 12.960 1.00 89.12 294 SER A N 1
ATOM 2267 C CA . SER A 1 294 ? 1.656 -4.745 12.131 1.00 89.12 294 SER A CA 1
ATOM 2268 C C . SER A 1 294 ? 1.703 -4.305 10.673 1.00 89.12 294 SER A C 1
ATOM 2270 O O . SER A 1 294 ? 2.789 -4.169 10.115 1.00 89.12 294 SER A O 1
ATOM 2272 N N . TYR A 1 295 ? 0.548 -4.029 10.063 1.00 90.69 295 TYR A N 1
ATOM 2273 C CA . TYR A 1 295 ? 0.476 -3.765 8.625 1.00 90.69 295 TYR A CA 1
ATOM 2274 C C . TYR A 1 295 ? 1.073 -2.406 8.235 1.00 90.69 295 TYR A C 1
ATOM 2276 O O . TYR A 1 295 ? 1.921 -2.348 7.351 1.00 90.69 295 TYR A O 1
ATOM 2284 N N . ILE A 1 296 ? 0.691 -1.312 8.906 1.00 90.38 296 ILE A N 1
ATOM 2285 C CA . ILE A 1 296 ? 1.170 0.045 8.579 1.00 90.38 296 ILE A CA 1
ATOM 2286 C C . ILE A 1 296 ? 2.704 0.183 8.683 1.00 90.38 296 ILE A C 1
ATOM 2288 O O . ILE A 1 296 ? 3.307 0.720 7.749 1.00 90.38 296 ILE A O 1
ATOM 2292 N N . PRO A 1 297 ? 3.372 -0.294 9.754 1.00 92.38 297 PRO A N 1
ATOM 2293 C CA . PRO A 1 297 ? 4.832 -0.264 9.828 1.00 92.38 297 PRO A CA 1
ATOM 2294 C C . PRO A 1 297 ? 5.512 -1.022 8.686 1.00 92.38 297 PRO A C 1
ATOM 2296 O O . PRO A 1 297 ? 6.473 -0.521 8.103 1.00 92.38 297 PRO A O 1
ATOM 2299 N N . LEU A 1 298 ? 5.001 -2.209 8.340 1.00 92.31 298 LEU A N 1
ATOM 2300 C CA . LEU A 1 298 ? 5.525 -2.992 7.223 1.00 92.31 298 LEU A CA 1
ATOM 2301 C C . LEU A 1 298 ? 5.285 -2.281 5.890 1.00 92.31 298 LEU A C 1
ATOM 2303 O O . LEU A 1 298 ? 6.196 -2.227 5.071 1.00 92.31 298 LEU A O 1
ATOM 2307 N N . LEU A 1 299 ? 4.115 -1.670 5.697 1.00 89.38 299 LEU A N 1
ATOM 2308 C CA . LEU A 1 299 ? 3.774 -0.938 4.478 1.00 89.38 299 LEU A CA 1
ATOM 2309 C C . LEU A 1 299 ? 4.731 0.235 4.250 1.00 89.38 299 LEU A C 1
ATOM 2311 O O . LEU A 1 299 ? 5.194 0.447 3.133 1.00 89.38 299 LEU A O 1
ATOM 2315 N N . CYS A 1 300 ? 5.074 0.966 5.314 1.00 87.38 300 CYS A N 1
ATOM 2316 C CA . CYS A 1 300 ? 6.051 2.050 5.255 1.00 87.38 300 CYS A CA 1
ATOM 2317 C C . CYS A 1 300 ? 7.444 1.539 4.844 1.00 87.38 300 CYS A C 1
ATOM 2319 O O . CYS A 1 300 ? 8.056 2.078 3.919 1.00 87.38 300 CYS A O 1
ATOM 2321 N N . LEU A 1 301 ? 7.923 0.463 5.480 1.00 86.81 301 LEU A N 1
ATOM 2322 C CA . LEU A 1 301 ? 9.218 -0.148 5.154 1.00 86.81 301 LEU A CA 1
ATOM 2323 C C . LEU A 1 301 ? 9.252 -0.717 3.730 1.00 86.81 301 LEU A C 1
ATOM 2325 O O . LEU A 1 301 ? 10.248 -0.553 3.021 1.00 86.81 301 LEU A O 1
ATOM 2329 N N . ASN A 1 302 ? 8.171 -1.364 3.293 1.00 88.50 302 ASN A N 1
ATOM 2330 C CA . ASN A 1 302 ? 8.027 -1.872 1.933 1.00 88.50 302 ASN A CA 1
ATOM 2331 C C . ASN A 1 302 ? 8.052 -0.725 0.921 1.00 88.50 302 ASN A C 1
ATOM 2333 O O . ASN A 1 302 ? 8.851 -0.782 -0.003 1.00 88.50 302 ASN A O 1
ATOM 2337 N N . GLY A 1 303 ? 7.289 0.346 1.150 1.00 83.94 303 GLY A N 1
ATOM 2338 C CA . GLY A 1 303 ? 7.270 1.513 0.269 1.00 83.94 303 GLY A CA 1
ATOM 2339 C C . GLY A 1 303 ? 8.656 2.127 0.058 1.00 83.94 303 GLY A C 1
ATOM 2340 O O . GLY A 1 303 ? 9.060 2.343 -1.082 1.00 83.94 303 GLY A O 1
ATOM 2341 N N . VAL A 1 304 ? 9.425 2.351 1.132 1.00 81.88 304 VAL A N 1
ATOM 2342 C CA . VAL A 1 304 ? 10.785 2.918 1.032 1.00 81.88 304 VAL A CA 1
ATOM 2343 C C . VAL A 1 304 ? 11.756 1.960 0.336 1.00 81.88 304 VAL A C 1
ATOM 2345 O O . VAL A 1 304 ? 12.490 2.370 -0.564 1.00 81.88 304 VAL A O 1
ATOM 2348 N N . SER A 1 305 ? 11.766 0.686 0.734 1.00 83.38 305 SER A N 1
ATOM 2349 C CA . SER A 1 305 ? 12.688 -0.307 0.163 1.00 83.38 305 SER A CA 1
ATOM 2350 C C . SER A 1 305 ? 12.403 -0.596 -1.314 1.00 83.38 305 SER A C 1
ATOM 2352 O O . SER A 1 305 ? 13.330 -0.668 -2.118 1.00 83.38 305 SER A O 1
ATOM 2354 N N . GLU A 1 306 ? 11.134 -0.707 -1.697 1.00 81.31 306 GLU A N 1
ATOM 2355 C CA . GLU A 1 306 ? 10.714 -1.005 -3.066 1.00 81.31 306 GLU A CA 1
ATOM 2356 C C . GLU A 1 306 ? 10.867 0.197 -4.002 1.00 81.31 306 GLU A C 1
ATOM 2358 O O . GLU A 1 306 ? 11.256 0.024 -5.157 1.00 81.31 306 GLU A O 1
ATOM 2363 N N . SER A 1 307 ? 10.656 1.418 -3.501 1.00 76.38 307 SER A N 1
ATOM 2364 C CA . SER A 1 307 ? 10.952 2.638 -4.263 1.00 76.38 307 SER A CA 1
ATOM 2365 C C . SER A 1 307 ? 12.443 2.734 -4.583 1.00 76.38 307 SER A C 1
ATOM 2367 O O . SER A 1 307 ? 12.810 3.029 -5.718 1.00 76.38 307 SER A O 1
ATOM 2369 N N . PHE A 1 308 ? 13.308 2.418 -3.611 1.00 78.75 308 PHE A N 1
ATOM 2370 C CA . PHE A 1 308 ? 14.750 2.362 -3.845 1.00 78.75 308 PHE A CA 1
ATOM 2371 C C . PHE A 1 308 ? 15.121 1.293 -4.872 1.00 78.75 308 PHE A C 1
ATOM 2373 O O . PHE A 1 308 ? 15.883 1.577 -5.794 1.00 78.75 308 PHE A O 1
ATOM 2380 N N . HIS A 1 309 ? 14.569 0.084 -4.737 1.00 82.38 309 HIS A N 1
ATOM 2381 C CA . HIS A 1 309 ? 14.792 -0.980 -5.707 1.00 82.38 309 HIS A CA 1
ATOM 2382 C C . HIS A 1 309 ? 14.382 -0.531 -7.113 1.00 82.38 309 HIS A C 1
ATOM 2384 O O . HIS A 1 309 ? 15.196 -0.563 -8.025 1.00 82.38 309 HIS A O 1
ATOM 2390 N N . THR A 1 310 ? 13.165 -0.009 -7.270 1.00 78.75 310 THR A N 1
ATOM 2391 C CA . THR A 1 310 ? 12.639 0.469 -8.559 1.00 78.75 310 THR A CA 1
ATOM 2392 C C . THR A 1 310 ? 13.527 1.549 -9.180 1.00 78.75 310 THR A C 1
ATOM 2394 O O . THR A 1 310 ? 13.719 1.567 -10.391 1.00 78.75 310 THR A O 1
ATOM 2397 N N . ALA A 1 311 ? 14.089 2.439 -8.361 1.00 72.88 311 ALA A N 1
ATOM 2398 C CA . ALA A 1 311 ? 14.927 3.535 -8.832 1.00 72.88 311 ALA A CA 1
ATOM 2399 C C . ALA A 1 311 ? 16.383 3.130 -9.140 1.00 72.88 311 ALA A C 1
ATOM 2401 O O . ALA A 1 311 ? 17.083 3.875 -9.821 1.00 72.88 311 ALA A O 1
ATOM 2402 N N . SER A 1 312 ? 16.861 1.986 -8.637 1.00 77.19 312 SER A N 1
ATOM 2403 C CA . SER A 1 312 ? 18.268 1.562 -8.763 1.00 77.19 312 SER A CA 1
ATOM 2404 C C . SER A 1 312 ? 18.477 0.226 -9.481 1.00 77.19 312 SER A C 1
ATOM 2406 O O . SER A 1 312 ? 19.620 -0.118 -9.788 1.00 77.19 312 SER A O 1
ATOM 2408 N N . ALA A 1 313 ? 17.407 -0.525 -9.748 1.00 78.19 313 ALA A N 1
ATOM 2409 C CA . ALA A 1 313 ? 17.472 -1.855 -10.336 1.00 78.19 313 ALA A CA 1
ATOM 2410 C C . ALA A 1 313 ? 17.842 -1.835 -11.823 1.00 78.19 313 ALA A C 1
ATOM 2412 O O . ALA A 1 313 ? 17.305 -1.062 -12.615 1.00 78.19 313 ALA A O 1
ATOM 2413 N N . ASN A 1 314 ? 18.717 -2.759 -12.216 1.00 79.25 314 ASN A N 1
ATOM 2414 C CA . ASN A 1 314 ? 18.968 -3.083 -13.622 1.00 79.25 314 ASN A CA 1
ATOM 2415 C C . ASN A 1 314 ? 17.930 -4.101 -14.166 1.00 79.25 314 ASN A C 1
ATOM 2417 O O . ASN A 1 314 ? 17.212 -4.727 -13.382 1.00 79.25 314 ASN A O 1
ATOM 2421 N N . PRO A 1 315 ? 17.845 -4.339 -15.492 1.00 76.38 315 PRO A N 1
ATOM 2422 C CA . PRO A 1 315 ? 16.840 -5.244 -16.067 1.00 76.38 315 PRO A CA 1
ATOM 2423 C C . PRO A 1 315 ? 16.858 -6.674 -15.495 1.00 76.38 315 PRO A C 1
ATOM 2425 O O . PRO A 1 315 ? 15.808 -7.301 -15.345 1.00 76.38 315 PRO A O 1
ATOM 2428 N N . ASN A 1 316 ? 18.032 -7.196 -15.126 1.00 77.12 316 ASN A N 1
ATOM 2429 C CA . ASN A 1 316 ? 18.156 -8.520 -14.508 1.00 77.12 316 ASN A CA 1
ATOM 2430 C C . ASN A 1 316 ? 17.604 -8.539 -13.078 1.00 77.12 316 ASN A C 1
ATOM 2432 O O . ASN A 1 316 ? 16.972 -9.511 -12.662 1.00 77.12 316 ASN A O 1
ATOM 2436 N N . GLU A 1 317 ? 17.810 -7.459 -12.332 1.00 82.25 317 GLU A N 1
ATOM 2437 C CA . GLU A 1 317 ? 17.261 -7.277 -10.994 1.00 82.25 317 GLU A CA 1
ATOM 2438 C C . GLU A 1 317 ? 15.743 -7.108 -11.032 1.00 82.25 317 GLU A C 1
ATOM 2440 O O . GLU A 1 317 ? 15.069 -7.737 -10.225 1.00 82.25 317 GLU A O 1
ATOM 2445 N N . VAL A 1 318 ? 15.189 -6.406 -12.025 1.00 78.81 318 VAL A N 1
ATOM 2446 C CA . VAL A 1 318 ? 13.731 -6.331 -12.244 1.00 78.81 318 VAL A CA 1
ATOM 2447 C C . VAL A 1 318 ? 13.143 -7.717 -12.546 1.00 78.81 318 VAL A C 1
ATOM 2449 O O . VAL A 1 318 ? 12.137 -8.117 -11.955 1.00 78.81 318 VAL A O 1
ATOM 2452 N N . LYS A 1 319 ? 13.799 -8.519 -13.402 1.00 79.56 319 LYS A N 1
ATOM 2453 C CA . LYS A 1 319 ? 13.400 -9.921 -13.652 1.00 79.56 319 LYS A CA 1
ATOM 2454 C C . LYS A 1 319 ? 13.443 -10.758 -12.369 1.00 79.56 319 LYS A C 1
ATOM 2456 O O . LYS A 1 319 ? 12.569 -11.595 -12.139 1.00 79.56 319 LYS A O 1
ATOM 2461 N N . LEU A 1 320 ? 14.449 -10.548 -11.519 1.00 82.75 320 LEU A N 1
ATOM 2462 C CA . LEU A 1 320 ? 14.553 -11.227 -10.229 1.00 82.75 320 LEU A CA 1
ATOM 2463 C C . LEU A 1 320 ? 13.449 -10.769 -9.262 1.00 82.75 320 LEU A C 1
ATOM 2465 O O . LEU A 1 320 ? 12.855 -11.618 -8.599 1.00 82.75 320 LEU A O 1
ATOM 2469 N N . GLN A 1 321 ? 13.125 -9.475 -9.217 1.00 84.44 321 GLN A N 1
ATOM 2470 C CA . GLN A 1 321 ? 12.027 -8.930 -8.416 1.00 84.44 321 GLN A CA 1
ATOM 2471 C C . GLN A 1 321 ? 10.699 -9.582 -8.787 1.00 84.44 321 GLN A C 1
ATOM 2473 O O . GLN A 1 321 ? 9.969 -10.005 -7.894 1.00 84.44 321 GLN A O 1
ATOM 2478 N N . ALA A 1 322 ? 10.413 -9.748 -10.082 1.00 78.06 322 ALA A N 1
ATOM 2479 C CA . ALA A 1 322 ? 9.199 -10.419 -10.543 1.00 78.06 322 ALA A CA 1
ATOM 2480 C C . ALA A 1 322 ? 9.077 -11.850 -9.981 1.00 78.06 322 ALA A C 1
ATOM 2482 O O . ALA A 1 322 ? 8.009 -12.243 -9.510 1.00 78.06 322 ALA A O 1
ATOM 2483 N N . LYS A 1 323 ? 10.182 -12.614 -9.923 1.00 84.06 323 LYS A N 1
ATOM 2484 C CA . LYS A 1 323 ? 10.198 -13.944 -9.281 1.00 84.06 323 LYS A CA 1
ATOM 2485 C C . LYS A 1 323 ? 9.871 -13.858 -7.786 1.00 84.06 323 LYS A C 1
ATOM 2487 O O . LYS A 1 323 ? 9.073 -14.646 -7.285 1.00 84.06 323 LYS A O 1
ATOM 2492 N N . TRP A 1 324 ? 10.437 -12.882 -7.076 1.00 86.81 324 TRP A N 1
ATOM 2493 C CA . TRP A 1 324 ? 10.134 -12.652 -5.658 1.00 86.81 324 TRP A CA 1
ATOM 2494 C C . TRP A 1 324 ? 8.700 -12.164 -5.418 1.00 86.81 324 TRP A C 1
ATOM 2496 O O . TRP A 1 324 ? 8.111 -12.518 -4.397 1.00 86.81 324 TRP A O 1
ATOM 2506 N N . MET A 1 325 ? 8.098 -11.428 -6.358 1.00 80.94 325 MET A N 1
ATOM 2507 C CA . MET A 1 325 ? 6.678 -11.072 -6.301 1.00 80.94 325 MET A CA 1
ATOM 2508 C C . MET A 1 325 ? 5.797 -12.324 -6.368 1.00 80.94 325 MET A C 1
ATOM 2510 O O . MET A 1 325 ? 4.891 -12.455 -5.545 1.00 80.94 325 MET A O 1
ATOM 2514 N N . VAL A 1 326 ? 6.109 -13.281 -7.251 1.00 81.94 326 VAL A N 1
ATOM 2515 C CA . VAL A 1 326 ? 5.404 -14.576 -7.315 1.00 81.94 326 VAL A CA 1
ATOM 2516 C C . VAL A 1 326 ? 5.557 -15.356 -6.008 1.00 81.94 326 VAL A C 1
ATOM 2518 O O . VAL A 1 326 ? 4.558 -15.818 -5.459 1.00 81.94 326 VAL A O 1
ATOM 2521 N N . ILE A 1 327 ? 6.773 -15.437 -5.453 1.00 89.00 327 ILE A N 1
ATOM 2522 C CA . ILE A 1 327 ? 7.012 -16.075 -4.146 1.00 89.00 327 ILE A CA 1
ATOM 2523 C C . ILE A 1 327 ? 6.185 -15.387 -3.052 1.00 89.00 327 ILE A C 1
ATOM 2525 O O . ILE A 1 327 ? 5.553 -16.068 -2.248 1.00 89.00 327 ILE A O 1
ATOM 2529 N N . SER A 1 328 ? 6.128 -14.051 -3.036 1.00 87.06 328 SER A N 1
ATOM 2530 C CA . SER A 1 328 ? 5.332 -13.305 -2.054 1.00 87.06 328 SER A CA 1
ATOM 2531 C C . SER A 1 328 ? 3.837 -13.629 -2.149 1.00 87.06 328 SER A C 1
ATOM 2533 O O . SER A 1 328 ? 3.186 -13.790 -1.119 1.00 87.06 328 SER A O 1
ATOM 2535 N N . SER A 1 329 ? 3.303 -13.798 -3.363 1.00 83.44 329 SER A N 1
ATOM 2536 C CA . SER A 1 329 ? 1.914 -14.216 -3.588 1.00 83.44 329 SER A CA 1
ATOM 2537 C C . SER A 1 329 ? 1.673 -15.664 -3.157 1.00 83.44 329 SER A C 1
ATOM 2539 O O . SER A 1 329 ? 0.638 -15.963 -2.567 1.00 83.44 329 SER A O 1
ATOM 2541 N N . GLY A 1 330 ? 2.643 -16.556 -3.380 1.00 86.00 330 GLY A N 1
ATOM 2542 C CA . GLY A 1 330 ? 2.604 -17.923 -2.861 1.00 86.00 330 GLY A CA 1
ATOM 2543 C C . GLY A 1 330 ? 2.576 -17.955 -1.331 1.00 86.00 330 GLY A C 1
ATOM 2544 O O . GLY A 1 330 ? 1.750 -18.649 -0.747 1.00 86.00 330 GLY A O 1
ATOM 2545 N N . VAL A 1 331 ? 3.410 -17.142 -0.673 1.00 92.94 331 VAL A N 1
ATOM 2546 C CA . VAL A 1 331 ? 3.428 -17.002 0.793 1.00 92.94 331 VAL A CA 1
ATOM 2547 C C . VAL A 1 331 ? 2.121 -16.412 1.314 1.00 92.94 331 VAL A C 1
ATOM 2549 O O . VAL A 1 331 ? 1.621 -16.893 2.328 1.00 92.94 331 VAL A O 1
ATOM 2552 N N . PHE A 1 332 ? 1.534 -15.429 0.622 1.00 90.44 332 PHE A N 1
ATOM 2553 C CA . PHE A 1 332 ? 0.200 -14.919 0.945 1.00 90.44 332 PHE A CA 1
ATOM 2554 C C . PHE A 1 332 ? -0.832 -16.053 0.944 1.00 90.44 332 PHE A C 1
ATOM 2556 O O . PHE A 1 332 ? -1.487 -16.289 1.957 1.00 90.44 332 PHE A O 1
ATOM 2563 N N . ALA A 1 333 ? -0.945 -16.776 -0.176 1.00 86.25 333 ALA A N 1
ATOM 2564 C CA . ALA A 1 333 ? -1.939 -17.830 -0.349 1.00 86.25 333 ALA A CA 1
ATOM 2565 C C . ALA A 1 333 ? -1.737 -18.976 0.652 1.00 86.25 333 ALA A C 1
ATOM 2567 O O . ALA A 1 333 ? -2.699 -19.416 1.274 1.00 86.25 333 ALA A O 1
ATOM 2568 N N . ALA A 1 334 ? -0.489 -19.409 0.858 1.00 91.00 334 ALA A N 1
ATOM 2569 C CA . ALA A 1 334 ? -0.150 -20.450 1.821 1.00 91.00 334 ALA A CA 1
ATOM 2570 C C . ALA A 1 334 ? -0.479 -20.018 3.255 1.00 91.00 334 ALA A C 1
ATOM 2572 O O . ALA A 1 334 ? -1.155 -20.754 3.961 1.00 91.00 334 ALA A O 1
ATOM 2573 N N . THR A 1 335 ? -0.070 -18.813 3.667 1.00 89.31 335 THR A N 1
ATOM 2574 C CA . THR A 1 335 ? -0.353 -18.290 5.017 1.00 89.31 335 THR A CA 1
ATOM 2575 C C . THR A 1 335 ? -1.852 -18.133 5.249 1.00 89.31 335 THR A C 1
ATOM 2577 O O . THR A 1 335 ? -2.353 -18.445 6.323 1.00 89.31 335 THR A O 1
ATOM 2580 N N . LEU A 1 336 ? -2.593 -17.668 4.241 1.00 87.69 336 LEU A N 1
ATOM 2581 C CA . LEU A 1 336 ? -4.041 -17.546 4.343 1.00 87.69 336 LEU A CA 1
ATOM 2582 C C . LEU A 1 336 ? -4.708 -18.920 4.451 1.00 87.69 336 LEU A C 1
ATOM 2584 O O . LEU A 1 336 ? -5.582 -19.098 5.292 1.00 87.69 336 LEU A O 1
ATOM 2588 N N . ALA A 1 337 ? -4.290 -19.888 3.632 1.00 86.69 337 ALA A N 1
ATOM 2589 C CA . ALA A 1 337 ? -4.822 -21.245 3.660 1.00 86.69 337 ALA A CA 1
ATOM 2590 C C . ALA A 1 337 ? -4.533 -21.941 4.996 1.00 86.69 337 ALA A C 1
ATOM 2592 O O . ALA A 1 337 ? -5.438 -22.544 5.572 1.00 86.69 337 ALA A O 1
ATOM 2593 N N . THR A 1 338 ? -3.311 -21.809 5.529 1.00 87.69 338 THR A N 1
ATOM 2594 C CA . THR A 1 338 ? -2.963 -22.381 6.834 1.00 87.69 338 THR A CA 1
ATOM 2595 C C . THR A 1 338 ? -3.793 -21.751 7.944 1.00 87.69 338 THR A C 1
ATOM 2597 O O . THR A 1 338 ? -4.472 -22.483 8.658 1.00 87.69 338 THR A O 1
ATOM 2600 N N . LEU A 1 339 ? -3.844 -20.419 8.034 1.00 84.62 339 LEU A N 1
ATOM 2601 C CA . LEU A 1 339 ? -4.626 -19.721 9.061 1.00 84.62 339 LEU A CA 1
ATOM 2602 C C . LEU A 1 339 ? -6.133 -19.992 8.948 1.00 84.62 339 LEU A C 1
ATOM 2604 O O . LEU A 1 339 ? -6.810 -20.143 9.962 1.00 84.62 339 LEU A O 1
ATOM 2608 N N . ALA A 1 340 ? -6.660 -20.112 7.726 1.00 80.19 340 ALA A N 1
ATOM 2609 C CA . ALA A 1 340 ? -8.054 -20.481 7.500 1.00 80.19 340 ALA A CA 1
ATOM 2610 C C . ALA A 1 340 ? -8.354 -21.927 7.930 1.00 80.19 340 ALA A C 1
ATOM 2612 O O . ALA A 1 340 ? -9.464 -22.205 8.383 1.00 80.19 340 ALA A O 1
ATOM 2613 N N . SER A 1 341 ? -7.380 -22.836 7.807 1.00 80.25 341 SER A N 1
ATOM 2614 C CA . SER A 1 341 ? -7.520 -24.249 8.182 1.00 80.25 341 SER A CA 1
ATOM 2615 C C . SER A 1 341 ? -7.338 -24.522 9.680 1.00 80.25 341 SER A C 1
ATOM 2617 O O . SER A 1 341 ? -7.943 -25.453 10.200 1.00 80.25 341 SER A O 1
ATOM 2619 N N . THR A 1 342 ? -6.544 -23.716 10.394 1.00 70.44 342 THR A N 1
ATOM 2620 C CA . THR A 1 342 ? -6.200 -23.961 11.808 1.00 70.44 342 THR A CA 1
ATOM 2621 C C . THR A 1 342 ? -7.292 -23.567 12.808 1.00 70.44 342 THR A C 1
ATOM 2623 O O . THR A 1 342 ? -7.172 -23.890 13.986 1.00 70.44 342 THR A O 1
ATOM 2626 N N . GLY A 1 343 ? -8.364 -22.897 12.371 1.00 61.31 343 GLY A N 1
ATOM 2627 C CA . GLY A 1 343 ? -9.401 -22.379 13.271 1.00 61.31 343 GLY A CA 1
ATOM 2628 C C . GLY A 1 343 ? -8.880 -21.293 14.238 1.00 61.31 343 GLY A C 1
ATOM 2629 O O . GLY A 1 343 ? -7.716 -20.894 14.165 1.00 61.31 343 GLY A O 1
ATOM 2630 N N . PRO A 1 344 ? -9.735 -20.757 15.130 1.00 59.56 344 PRO A N 1
ATOM 2631 C CA . PRO A 1 344 ? -9.337 -19.719 16.081 1.00 59.56 344 PRO A CA 1
ATOM 2632 C C . PRO A 1 344 ? -8.331 -20.257 17.114 1.00 59.56 344 PRO A C 1
ATOM 2634 O O . PRO A 1 344 ? -8.599 -21.230 17.817 1.00 59.56 344 PRO A O 1
ATOM 2637 N N . ILE A 1 345 ? -7.175 -19.596 17.232 1.00 57.44 345 ILE A N 1
ATOM 2638 C CA . ILE A 1 345 ? -6.115 -19.955 18.186 1.00 57.44 345 ILE A CA 1
ATOM 2639 C C . ILE A 1 345 ? -6.385 -19.267 19.532 1.00 57.44 345 ILE A C 1
ATOM 2641 O O . ILE A 1 345 ? -6.238 -18.054 19.669 1.00 57.44 345 ILE A O 1
ATOM 2645 N N . TYR A 1 346 ? -6.738 -20.034 20.563 1.00 51.44 346 TYR A N 1
ATOM 2646 C CA . TYR A 1 346 ? -6.940 -19.508 21.916 1.00 51.44 346 TYR A CA 1
ATOM 2647 C C . TYR A 1 346 ? -5.612 -19.487 22.691 1.00 51.44 346 TYR A C 1
ATOM 2649 O O . TYR A 1 346 ? -5.061 -20.536 23.015 1.00 51.44 346 TYR A O 1
ATOM 2657 N N . ILE A 1 347 ? -5.094 -18.297 23.016 1.00 49.81 347 ILE A N 1
ATOM 2658 C CA . ILE A 1 347 ? -3.911 -18.142 23.880 1.00 49.81 347 ILE A CA 1
ATOM 2659 C C . ILE A 1 347 ? -4.384 -17.956 25.327 1.00 49.81 347 ILE A C 1
ATOM 2661 O O . ILE A 1 347 ? -4.979 -16.933 25.665 1.00 49.81 347 ILE A O 1
ATOM 2665 N N . SER A 1 348 ? -4.115 -18.943 26.185 1.00 38.06 348 SER A N 1
ATOM 2666 C CA . SER A 1 348 ? -4.378 -18.859 27.626 1.00 38.06 348 SER A CA 1
ATOM 2667 C C . SER A 1 348 ? -3.375 -17.921 28.300 1.00 38.06 348 SER A C 1
ATOM 2669 O O . SER A 1 348 ? -2.165 -18.046 28.101 1.00 38.06 348 SER A O 1
ATOM 2671 N N . LYS A 1 349 ? -3.862 -16.985 29.118 1.00 38.88 349 LYS A N 1
ATOM 2672 C CA . LYS A 1 349 ? -3.028 -16.198 30.031 1.00 38.88 349 LYS A CA 1
ATOM 2673 C C . LYS A 1 349 ? -3.383 -16.633 31.451 1.00 38.88 349 LYS A C 1
ATOM 2675 O O . LYS A 1 349 ? -4.552 -16.554 31.818 1.00 38.88 349 LYS A O 1
ATOM 2680 N N . ASN A 1 350 ? -2.387 -17.108 32.205 1.00 40.22 350 ASN A N 1
ATOM 2681 C CA . ASN A 1 350 ? -2.505 -17.626 33.577 1.00 40.22 350 ASN A CA 1
ATOM 2682 C C . ASN A 1 350 ? -3.635 -16.963 34.397 1.00 40.22 35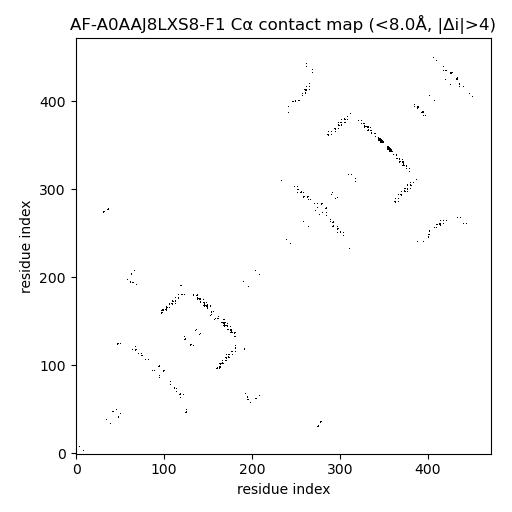0 ASN A C 1
ATOM 2684 O O . ASN A 1 350 ? -3.558 -15.774 34.701 1.00 40.22 350 ASN A O 1
ATOM 2688 N N . ASN A 1 351 ? -4.643 -17.767 34.758 1.00 43.22 351 ASN A N 1
ATOM 2689 C CA . ASN A 1 351 ? -5.744 -17.497 35.697 1.00 43.22 351 ASN A CA 1
ATOM 2690 C C . ASN A 1 351 ? -6.590 -16.219 35.478 1.00 43.22 351 ASN A C 1
ATOM 2692 O O . ASN A 1 351 ? -7.129 -15.670 36.436 1.00 43.22 351 ASN A O 1
ATOM 2696 N N . GLY A 1 352 ? -6.765 -15.767 34.232 1.00 44.69 352 GLY A N 1
ATOM 2697 C CA . GLY A 1 352 ? -7.816 -14.810 33.846 1.00 44.69 352 GLY A CA 1
ATOM 2698 C C . GLY A 1 352 ? -8.828 -15.435 32.873 1.00 44.69 352 GLY A C 1
ATOM 2699 O O . GLY A 1 352 ? -8.536 -16.490 32.307 1.00 44.69 352 GLY A O 1
ATOM 2700 N N . PRO A 1 353 ? -10.007 -14.819 32.642 1.00 33.97 353 PRO A N 1
ATOM 2701 C CA . PRO A 1 353 ? -10.932 -15.295 31.615 1.00 33.97 353 PRO A CA 1
ATOM 2702 C C . PRO A 1 353 ? -10.215 -15.371 30.262 1.00 33.97 353 PRO A C 1
ATOM 2704 O O . PRO A 1 353 ? -9.398 -14.506 29.935 1.00 33.97 353 PRO A O 1
ATOM 2707 N N . TYR A 1 354 ? -10.506 -16.423 29.491 1.00 41.34 354 TYR A N 1
ATOM 2708 C CA . TYR A 1 354 ? -9.965 -16.636 28.152 1.00 41.34 354 TYR A CA 1
ATOM 2709 C C . TYR A 1 354 ? -10.235 -15.407 27.275 1.00 41.34 354 TYR A C 1
ATOM 2711 O O . TYR A 1 354 ? -11.317 -15.260 26.711 1.00 41.34 354 TYR A O 1
ATOM 2719 N N . ASN A 1 355 ? -9.253 -14.522 27.110 1.00 38.47 355 ASN A N 1
ATOM 2720 C CA . ASN A 1 355 ? -9.280 -13.581 26.002 1.00 38.47 355 ASN A CA 1
ATOM 2721 C C . ASN A 1 355 ? -8.887 -14.380 24.772 1.00 38.47 355 ASN A C 1
ATOM 2723 O O . ASN A 1 355 ? -7.706 -14.580 24.492 1.00 38.47 355 ASN A O 1
ATOM 2727 N N . ALA A 1 356 ? -9.893 -14.888 24.070 1.00 40.25 356 ALA A N 1
ATOM 2728 C CA . ALA A 1 356 ? -9.696 -15.471 22.767 1.00 40.25 356 ALA A CA 1
ATOM 2729 C C . ALA A 1 356 ? -8.930 -14.453 21.905 1.00 40.25 356 ALA A C 1
ATOM 2731 O O . ALA A 1 356 ? -9.434 -13.370 21.606 1.00 40.25 356 ALA A O 1
ATOM 2732 N N . ALA A 1 357 ? -7.699 -14.781 21.510 1.00 47.94 357 ALA A N 1
ATOM 2733 C CA . ALA A 1 357 ? -7.099 -14.162 20.341 1.00 47.94 357 ALA A CA 1
ATOM 2734 C C . ALA A 1 357 ? -7.853 -14.748 19.146 1.00 47.94 357 ALA A C 1
ATOM 2736 O O . ALA A 1 357 ? -7.355 -15.634 18.462 1.00 47.94 357 ALA A O 1
ATOM 2737 N N . ILE A 1 358 ? -9.112 -14.338 18.966 1.00 49.81 358 ILE A N 1
ATOM 2738 C CA . ILE A 1 358 ? -9.908 -14.734 17.812 1.00 49.81 358 ILE A CA 1
ATOM 2739 C C . ILE A 1 358 ? -9.171 -14.134 16.616 1.00 49.81 358 ILE A C 1
ATOM 2741 O O . ILE A 1 358 ? -9.358 -12.970 16.282 1.00 49.81 358 ILE A O 1
ATOM 2745 N N . LEU A 1 359 ? -8.270 -14.907 16.006 1.00 60.41 359 LEU A N 1
ATOM 2746 C CA . LEU A 1 359 ? -7.910 -14.705 14.615 1.00 60.41 359 LEU A CA 1
ATOM 2747 C C . LEU A 1 359 ? -9.190 -15.038 13.855 1.00 60.41 359 LEU A C 1
ATOM 2749 O O . LEU A 1 359 ? -9.468 -16.195 13.538 1.00 60.41 359 LEU A O 1
ATOM 2753 N N . GLY A 1 360 ? -10.033 -14.034 13.651 1.00 67.12 360 GLY A N 1
ATOM 2754 C CA . GLY A 1 360 ? -11.113 -14.150 12.701 1.00 67.12 360 GLY A CA 1
ATOM 2755 C C . GLY A 1 360 ? -10.536 -14.334 11.299 1.00 67.12 360 GLY A C 1
ATOM 2756 O O . GLY A 1 360 ? -9.332 -14.201 11.026 1.00 67.12 360 GLY A O 1
ATOM 2757 N N . ARG A 1 361 ? -11.428 -14.665 10.367 1.00 70.50 361 ARG A N 1
ATOM 2758 C CA . ARG A 1 361 ? -11.066 -14.800 8.950 1.00 70.50 361 ARG A CA 1
ATOM 2759 C C . ARG A 1 361 ? -10.460 -13.501 8.404 1.00 70.50 361 ARG A C 1
ATOM 2761 O O . ARG A 1 361 ? -9.565 -13.546 7.566 1.00 70.50 361 ARG A O 1
ATOM 2768 N N . GLU A 1 362 ? -10.907 -12.358 8.917 1.00 79.38 362 GLU A N 1
ATOM 2769 C CA . GLU A 1 362 ? -10.466 -11.029 8.491 1.00 79.38 362 GLU A CA 1
ATOM 2770 C C . GLU A 1 362 ? -9.072 -10.672 9.039 1.00 79.38 362 GLU A C 1
ATOM 2772 O O . GLU A 1 362 ? -8.226 -10.184 8.290 1.00 79.38 362 GLU A O 1
ATOM 2777 N N . GLU A 1 363 ? -8.757 -10.999 10.297 1.00 81.75 363 GLU A N 1
ATOM 2778 C CA . GLU A 1 363 ? -7.403 -10.838 10.847 1.00 81.75 363 GLU A CA 1
ATOM 2779 C C . GLU A 1 363 ? -6.381 -11.721 10.119 1.00 81.75 363 GLU A C 1
ATOM 2781 O O . GLU A 1 363 ? -5.243 -11.306 9.882 1.00 81.75 363 GLU A O 1
ATOM 2786 N N . SER A 1 364 ? -6.802 -12.920 9.708 1.00 84.19 364 SER A N 1
ATOM 2787 C CA . SER A 1 364 ? -5.969 -13.852 8.941 1.00 84.19 364 SER A CA 1
ATOM 2788 C C . SER A 1 364 ? -5.550 -13.271 7.584 1.00 84.19 364 SER A C 1
ATOM 2790 O O . SER A 1 364 ? -4.399 -13.434 7.179 1.00 84.19 364 SER A O 1
ATOM 2792 N N . LEU A 1 365 ? -6.432 -12.515 6.913 1.00 84.56 365 LEU A N 1
ATOM 2793 C CA . LEU A 1 365 ? -6.107 -11.797 5.671 1.00 84.56 365 LEU A CA 1
ATOM 2794 C C . LEU A 1 365 ? -5.031 -10.726 5.890 1.00 84.56 365 LEU A C 1
ATOM 2796 O O . LEU A 1 365 ? -4.104 -10.594 5.083 1.00 84.56 365 LEU A O 1
ATOM 2800 N N . VAL A 1 366 ? -5.121 -9.977 6.991 1.00 87.44 366 VAL A N 1
ATOM 2801 C CA . VAL A 1 366 ? -4.124 -8.953 7.334 1.00 87.44 366 VAL A CA 1
ATOM 2802 C C . VAL A 1 366 ? -2.771 -9.607 7.627 1.00 87.44 366 VAL A C 1
ATOM 2804 O O . VAL A 1 366 ? -1.749 -9.138 7.123 1.00 87.44 366 VAL A O 1
ATOM 2807 N N . LEU A 1 367 ? -2.741 -10.714 8.375 1.00 89.25 367 LEU A N 1
ATOM 2808 C CA . LEU A 1 367 ? -1.504 -11.442 8.682 1.00 89.25 367 LEU A CA 1
ATOM 2809 C C . LEU A 1 367 ? -0.869 -12.083 7.447 1.00 89.25 367 LEU A C 1
ATOM 2811 O O . LEU A 1 367 ? 0.341 -11.956 7.260 1.00 89.25 367 LEU A O 1
ATOM 2815 N N . ALA A 1 368 ? -1.667 -12.702 6.575 1.00 88.88 368 ALA A N 1
ATOM 2816 C CA . ALA A 1 368 ? -1.187 -13.231 5.301 1.00 88.88 368 ALA A CA 1
ATOM 2817 C C . ALA A 1 368 ? -0.575 -12.122 4.432 1.00 88.88 368 ALA A C 1
ATOM 2819 O O . ALA A 1 368 ? 0.500 -12.296 3.851 1.00 88.88 368 ALA A O 1
ATOM 2820 N N . SER A 1 369 ? -1.205 -10.942 4.410 1.00 91.31 369 SER A N 1
ATOM 2821 C CA . SER A 1 369 ? -0.668 -9.763 3.721 1.00 91.31 369 SER A CA 1
ATOM 2822 C C . SER A 1 369 ? 0.655 -9.295 4.335 1.00 91.31 369 SER A C 1
ATOM 2824 O O . SER A 1 369 ? 1.598 -8.997 3.603 1.00 91.31 369 SER A O 1
ATOM 2826 N N . CYS A 1 370 ? 0.767 -9.280 5.669 1.00 93.12 370 CYS A N 1
ATOM 2827 C CA . CYS A 1 370 ? 2.016 -8.958 6.366 1.00 93.12 370 CYS A CA 1
ATOM 2828 C C . CYS A 1 370 ? 3.138 -9.946 6.011 1.00 93.12 370 CYS A C 1
ATOM 2830 O O . CYS A 1 370 ? 4.261 -9.523 5.740 1.00 93.12 370 CYS A O 1
ATOM 2832 N N . ALA A 1 371 ? 2.841 -11.249 5.972 1.00 93.19 371 ALA A N 1
ATOM 2833 C CA . ALA A 1 371 ? 3.810 -12.289 5.629 1.00 93.19 371 ALA A CA 1
ATOM 2834 C C . ALA A 1 371 ? 4.347 -12.118 4.199 1.00 93.19 371 ALA A C 1
ATOM 2836 O O . ALA A 1 371 ? 5.559 -12.112 3.980 1.00 93.19 371 ALA A O 1
ATOM 2837 N N . ALA A 1 372 ? 3.459 -11.886 3.232 1.00 91.88 372 ALA A N 1
ATOM 2838 C CA . ALA A 1 372 ? 3.850 -11.599 1.855 1.00 91.88 372 ALA A CA 1
ATOM 2839 C C . ALA A 1 372 ? 4.684 -10.315 1.740 1.00 91.88 372 ALA A C 1
ATOM 2841 O O . ALA A 1 372 ? 5.682 -10.269 1.020 1.00 91.88 372 ALA A O 1
ATOM 2842 N N . MET A 1 373 ? 4.315 -9.273 2.484 1.00 92.50 373 MET A N 1
ATOM 2843 C CA . MET A 1 373 ? 5.037 -8.004 2.497 1.00 92.50 373 MET A CA 1
ATOM 2844 C C . MET A 1 373 ? 6.446 -8.140 3.090 1.00 92.50 373 MET A C 1
ATOM 2846 O O . MET A 1 373 ? 7.382 -7.538 2.571 1.00 92.50 373 MET A O 1
ATOM 2850 N N . LEU A 1 374 ? 6.637 -8.979 4.114 1.00 94.88 374 LEU A N 1
ATOM 2851 C CA . LEU A 1 374 ? 7.960 -9.278 4.674 1.00 94.88 374 LEU A CA 1
ATOM 2852 C C . LEU A 1 374 ? 8.904 -9.899 3.640 1.00 94.88 374 LEU A C 1
ATOM 2854 O O . LEU A 1 374 ? 10.074 -9.522 3.587 1.00 94.88 374 LEU A O 1
ATOM 2858 N N . VAL A 1 375 ? 8.400 -10.792 2.785 1.00 93.44 375 VAL A N 1
ATOM 2859 C CA . VAL A 1 375 ? 9.178 -11.370 1.675 1.00 93.44 375 VAL A CA 1
ATOM 2860 C C . VAL A 1 375 ? 9.651 -10.272 0.717 1.00 93.44 375 VAL A C 1
ATOM 2862 O O . VAL A 1 375 ? 10.819 -10.251 0.323 1.00 93.44 375 VAL A O 1
ATOM 2865 N N . ARG A 1 376 ? 8.769 -9.321 0.384 1.00 90.75 376 ARG A N 1
ATOM 2866 C CA . ARG A 1 376 ? 9.097 -8.183 -0.493 1.00 90.75 376 ARG A CA 1
ATOM 2867 C C . ARG A 1 376 ? 10.136 -7.259 0.139 1.00 90.75 376 ARG A C 1
ATOM 2869 O O . ARG A 1 376 ? 11.126 -6.928 -0.508 1.00 90.75 376 ARG A O 1
ATOM 2876 N N . ILE A 1 377 ? 9.952 -6.903 1.412 1.00 90.69 377 ILE A N 1
ATOM 2877 C CA . ILE A 1 377 ? 10.904 -6.090 2.186 1.00 90.69 377 ILE A CA 1
ATOM 2878 C C . ILE A 1 377 ? 12.270 -6.775 2.230 1.00 90.69 377 ILE A C 1
ATOM 2880 O O . ILE A 1 377 ? 13.286 -6.133 1.979 1.00 90.69 377 ILE A O 1
ATOM 2884 N N . PHE A 1 378 ? 12.305 -8.079 2.514 1.00 92.06 378 PHE A N 1
ATOM 2885 C CA . PHE A 1 378 ? 13.543 -8.849 2.566 1.00 92.06 378 PHE A CA 1
ATOM 2886 C C . PHE A 1 378 ? 14.300 -8.797 1.236 1.00 92.06 378 PHE A C 1
ATOM 2888 O O . PHE A 1 378 ? 15.499 -8.513 1.220 1.00 92.06 378 PHE A O 1
ATOM 2895 N N . TYR A 1 379 ? 13.603 -9.020 0.120 1.00 91.94 379 TYR A N 1
ATOM 2896 C CA . TYR A 1 379 ? 14.205 -8.933 -1.206 1.00 91.94 379 TYR A CA 1
ATOM 2897 C C . TYR A 1 379 ? 14.743 -7.527 -1.507 1.00 91.94 379 TYR A C 1
ATOM 2899 O O . TYR A 1 379 ? 15.899 -7.387 -1.909 1.00 91.94 379 TYR A O 1
ATOM 2907 N N . ALA A 1 380 ? 13.944 -6.486 -1.272 1.00 87.44 380 ALA A N 1
ATOM 2908 C CA . ALA A 1 380 ? 14.333 -5.109 -1.561 1.00 87.44 380 ALA A CA 1
ATOM 2909 C C . ALA A 1 380 ? 15.521 -4.647 -0.691 1.00 87.44 380 ALA A C 1
ATOM 2911 O O . ALA A 1 380 ? 16.462 -4.024 -1.183 1.00 87.44 380 ALA A O 1
ATOM 2912 N N . ILE A 1 381 ? 15.550 -5.043 0.586 1.00 85.25 381 ILE A N 1
ATOM 2913 C CA . ILE A 1 381 ? 16.692 -4.822 1.484 1.00 85.25 381 ILE A CA 1
ATOM 2914 C C . ILE A 1 381 ? 17.935 -5.573 0.993 1.00 85.25 381 ILE A C 1
ATOM 2916 O O . ILE A 1 381 ? 19.032 -5.009 0.976 1.00 85.25 381 ILE A O 1
ATOM 2920 N N . ARG A 1 382 ? 17.786 -6.834 0.564 1.00 88.19 382 ARG A N 1
ATOM 2921 C CA . ARG A 1 382 ? 18.882 -7.619 -0.022 1.00 88.19 382 ARG A CA 1
ATOM 2922 C C . ARG A 1 382 ? 19.438 -6.937 -1.272 1.00 88.19 382 ARG A C 1
ATOM 2924 O O . ARG A 1 382 ? 20.657 -6.877 -1.417 1.00 88.19 382 ARG A O 1
ATOM 2931 N N . HIS A 1 383 ? 18.578 -6.430 -2.153 1.00 86.69 383 HIS A N 1
ATOM 2932 C CA . HIS A 1 383 ? 18.990 -5.684 -3.342 1.00 86.69 383 HIS A CA 1
ATOM 2933 C C . HIS A 1 383 ? 19.784 -4.433 -2.966 1.00 86.69 383 HIS A C 1
ATOM 2935 O O . HIS A 1 383 ? 20.925 -4.296 -3.402 1.00 86.69 383 HIS A O 1
ATOM 2941 N N . GLY A 1 384 ? 19.267 -3.613 -2.043 1.00 81.00 384 GLY A N 1
ATOM 2942 C CA . GLY A 1 384 ? 20.005 -2.460 -1.527 1.00 81.00 384 GLY A CA 1
ATOM 2943 C C . GLY A 1 384 ? 21.367 -2.837 -0.948 1.00 81.00 384 GLY A C 1
ATOM 2944 O O . GLY A 1 384 ? 22.352 -2.127 -1.154 1.00 81.00 384 GLY A O 1
ATOM 2945 N N . LYS A 1 385 ? 21.474 -3.991 -0.276 1.00 80.75 385 LYS A N 1
ATOM 2946 C CA . LYS A 1 385 ? 22.755 -4.487 0.250 1.00 80.75 385 LYS A CA 1
ATOM 2947 C C . LYS A 1 385 ? 23.742 -4.779 -0.861 1.00 80.75 385 LYS A C 1
ATOM 2949 O O . LYS A 1 385 ? 24.882 -4.335 -0.766 1.00 80.75 385 LYS A O 1
ATOM 2954 N N . MET A 1 386 ? 23.316 -5.498 -1.891 1.00 81.88 386 MET A N 1
ATOM 2955 C CA . MET A 1 386 ? 24.183 -5.835 -3.018 1.00 81.88 386 MET A CA 1
ATOM 2956 C C . MET A 1 386 ? 24.608 -4.573 -3.778 1.00 81.88 386 MET A C 1
ATOM 2958 O O . MET A 1 386 ? 25.797 -4.399 -4.036 1.00 81.88 386 MET A O 1
ATOM 2962 N N . PHE A 1 387 ? 23.673 -3.649 -4.020 1.00 78.94 387 PHE A N 1
ATOM 2963 C CA . PHE A 1 387 ? 23.926 -2.388 -4.717 1.00 78.94 387 PHE A CA 1
ATOM 2964 C C . PHE A 1 387 ? 25.029 -1.550 -4.046 1.00 78.94 387 PHE A C 1
ATOM 2966 O O . PHE A 1 387 ? 25.954 -1.083 -4.711 1.00 78.94 387 PHE A O 1
ATOM 2973 N N . PHE A 1 388 ? 24.981 -1.396 -2.716 1.00 75.31 388 PHE A N 1
ATOM 2974 C CA . PHE A 1 388 ? 25.977 -0.609 -1.976 1.00 75.31 388 PHE A CA 1
ATOM 2975 C C . PHE A 1 388 ? 27.248 -1.377 -1.601 1.00 75.31 388 PHE A C 1
ATOM 2977 O O . PHE A 1 388 ? 28.241 -0.744 -1.272 1.00 75.31 388 PHE A O 1
ATOM 2984 N N . VAL A 1 389 ? 27.267 -2.713 -1.625 1.00 73.12 389 VAL A N 1
ATOM 2985 C CA . VAL A 1 389 ? 28.523 -3.471 -1.448 1.00 73.12 389 VAL A CA 1
ATOM 2986 C C . VAL A 1 389 ? 29.433 -3.303 -2.666 1.00 73.12 389 VAL A C 1
ATOM 2988 O O . VAL A 1 389 ? 30.650 -3.242 -2.512 1.00 73.12 389 VAL A O 1
ATOM 2991 N N . MET A 1 390 ? 28.852 -3.173 -3.862 1.00 65.88 390 MET A N 1
ATOM 2992 C CA . MET A 1 390 ? 29.607 -2.980 -5.103 1.00 65.88 390 MET A CA 1
ATOM 2993 C C . MET A 1 390 ? 30.179 -1.561 -5.270 1.00 65.88 390 MET A C 1
ATOM 2995 O O . MET A 1 390 ? 31.063 -1.361 -6.099 1.00 65.88 390 MET A O 1
ATOM 2999 N N . ARG A 1 391 ? 29.723 -0.572 -4.486 1.00 65.25 391 ARG A N 1
ATOM 3000 C CA . ARG A 1 391 ? 30.214 0.818 -4.522 1.00 65.25 391 ARG A CA 1
ATOM 3001 C C . ARG A 1 391 ? 30.974 1.139 -3.229 1.00 65.25 391 ARG A C 1
ATOM 3003 O O . ARG A 1 391 ? 30.473 0.883 -2.142 1.00 65.25 391 ARG A O 1
ATOM 3010 N N . LYS A 1 392 ? 32.190 1.694 -3.318 1.00 56.91 392 LYS A N 1
ATOM 3011 C CA . LYS A 1 392 ? 32.931 2.176 -2.134 1.00 56.91 392 LYS A CA 1
ATOM 3012 C C . LYS A 1 392 ? 32.565 3.639 -1.836 1.00 56.91 392 LYS A C 1
ATOM 3014 O O . LYS A 1 392 ? 32.542 4.432 -2.774 1.00 56.91 392 LYS A O 1
ATOM 3019 N N . PRO A 1 393 ? 32.359 4.019 -0.558 1.00 57.59 393 PRO A N 1
ATOM 3020 C CA . PRO A 1 393 ? 32.384 3.174 0.643 1.00 57.59 393 PRO A CA 1
ATOM 3021 C C . PRO A 1 393 ? 31.128 2.295 0.774 1.00 57.59 393 PRO A C 1
ATOM 3023 O O . PRO A 1 393 ? 30.048 2.690 0.362 1.00 57.59 393 PRO A O 1
ATOM 3026 N N . SER A 1 394 ? 31.260 1.110 1.376 1.00 60.44 394 SER A N 1
ATOM 3027 C CA . SER A 1 394 ? 30.127 0.198 1.564 1.00 60.44 394 SER A CA 1
ATOM 3028 C C . SER A 1 394 ? 29.173 0.679 2.667 1.00 60.44 394 SER A C 1
ATOM 3030 O O . SER A 1 394 ? 29.591 1.177 3.719 1.00 60.44 394 SER A O 1
ATOM 3032 N N . LEU A 1 395 ? 27.863 0.497 2.464 1.00 64.31 395 LEU A N 1
ATOM 3033 C CA . LEU A 1 395 ? 26.860 0.781 3.494 1.00 64.31 395 LEU A CA 1
ATOM 3034 C C . LEU A 1 395 ? 26.972 -0.206 4.660 1.00 64.31 395 LEU A C 1
ATOM 3036 O O . LEU A 1 395 ? 26.680 -1.396 4.531 1.00 64.31 395 LEU A O 1
ATOM 3040 N N . ARG A 1 396 ? 27.328 0.310 5.843 1.00 66.00 396 ARG A N 1
ATOM 3041 C CA . ARG A 1 396 ? 27.223 -0.434 7.103 1.00 66.00 396 ARG A CA 1
ATOM 3042 C C . ARG A 1 396 ? 25.750 -0.557 7.482 1.00 66.00 396 ARG A C 1
ATOM 3044 O O . ARG A 1 396 ? 25.166 0.386 8.001 1.00 66.00 396 ARG A O 1
ATOM 3051 N N . TRP A 1 397 ? 25.151 -1.721 7.259 1.00 64.44 397 TRP A N 1
ATOM 3052 C CA . TRP A 1 397 ? 23.728 -1.984 7.529 1.00 64.44 397 TRP A CA 1
ATOM 3053 C C . TRP A 1 397 ? 23.315 -1.752 8.985 1.00 64.44 397 TRP A C 1
ATOM 3055 O O . TRP A 1 397 ? 22.216 -1.269 9.231 1.00 64.44 397 TRP A O 1
ATOM 3065 N N . LEU A 1 398 ? 24.214 -1.986 9.947 1.00 60.91 398 LEU A N 1
ATOM 3066 C CA . LEU A 1 398 ? 23.961 -1.655 11.354 1.00 60.91 398 LEU A CA 1
ATOM 3067 C C . LEU A 1 398 ? 23.769 -0.148 11.588 1.00 60.91 398 LEU A C 1
ATOM 3069 O O . LEU A 1 398 ? 23.176 0.237 12.586 1.00 60.91 398 LEU A O 1
ATOM 3073 N N . SER A 1 399 ? 24.230 0.707 10.670 1.00 64.94 399 SER A N 1
ATOM 3074 C CA . SER A 1 399 ? 23.971 2.146 10.741 1.00 64.94 399 SER A CA 1
ATOM 3075 C C . SER A 1 399 ? 22.556 2.524 10.292 1.00 64.94 399 SER A C 1
ATOM 3077 O O . SER A 1 399 ? 22.131 3.640 10.566 1.00 64.94 399 SER A O 1
ATOM 3079 N N . LEU A 1 400 ? 21.816 1.636 9.617 1.00 69.44 400 LEU A N 1
ATOM 3080 C CA . LEU A 1 400 ? 20.418 1.888 9.246 1.00 69.44 400 LEU A CA 1
ATOM 3081 C C . LEU A 1 400 ? 19.441 1.655 10.401 1.00 69.44 400 LEU A C 1
ATOM 3083 O O . LEU A 1 400 ? 18.317 2.145 10.396 1.00 69.44 400 LEU A O 1
ATOM 3087 N N . ILE A 1 401 ? 19.838 0.844 11.378 1.00 75.81 401 ILE A N 1
ATOM 3088 C CA . ILE A 1 401 ? 18.980 0.536 12.515 1.00 75.81 401 ILE A CA 1
ATOM 3089 C C . ILE A 1 401 ? 18.976 1.761 13.442 1.00 75.81 401 ILE A C 1
ATOM 3091 O O . ILE A 1 401 ? 20.044 2.341 13.676 1.00 75.81 401 ILE A O 1
ATOM 3095 N N . PRO A 1 402 ? 17.807 2.162 13.987 1.00 79.75 402 PRO A N 1
ATOM 3096 C CA . PRO A 1 402 ? 17.724 3.156 15.047 1.00 79.75 402 PRO A CA 1
ATOM 3097 C C . PRO A 1 402 ? 18.782 2.919 16.121 1.00 79.75 402 PRO A C 1
ATOM 3099 O O . PRO A 1 402 ? 19.026 1.779 16.522 1.00 79.75 402 PRO A O 1
ATOM 3102 N N . SER A 1 403 ? 19.404 3.996 16.606 1.00 83.31 403 SER A N 1
ATOM 3103 C CA . SER A 1 403 ? 20.416 3.866 17.655 1.00 83.31 403 SER A CA 1
ATOM 3104 C C . SER A 1 403 ? 19.854 3.097 18.855 1.00 83.31 403 SER A C 1
ATOM 3106 O O . SER A 1 403 ? 18.688 3.265 19.223 1.00 83.31 403 SER A O 1
ATOM 3108 N N . ILE A 1 404 ? 20.691 2.286 19.509 1.00 85.44 404 ILE A N 1
ATOM 3109 C CA . ILE A 1 404 ? 20.250 1.489 20.662 1.00 85.44 404 ILE A CA 1
ATOM 3110 C C . ILE A 1 404 ? 19.658 2.371 21.770 1.00 85.44 404 ILE A C 1
ATOM 3112 O O . ILE A 1 404 ? 18.709 1.976 22.433 1.00 85.44 404 ILE A O 1
ATOM 3116 N N . LYS A 1 405 ? 20.146 3.613 21.896 1.00 88.62 405 LYS A N 1
ATOM 3117 C CA . LYS A 1 405 ? 19.610 4.630 22.808 1.00 88.62 405 LYS A CA 1
ATOM 3118 C C . LYS A 1 405 ? 18.149 4.961 22.503 1.00 88.62 405 LYS A C 1
ATOM 3120 O O . LYS A 1 405 ? 17.347 5.066 23.422 1.00 88.62 405 LYS A O 1
ATOM 3125 N N . ILE A 1 406 ? 17.798 5.113 21.224 1.00 89.19 406 ILE A N 1
ATOM 3126 C CA . ILE A 1 406 ? 16.416 5.362 20.798 1.00 89.19 406 ILE A CA 1
ATOM 3127 C C . ILE A 1 406 ? 15.563 4.118 21.039 1.00 89.19 406 ILE A C 1
ATOM 3129 O O . ILE A 1 406 ? 14.464 4.247 21.557 1.00 89.19 406 ILE A O 1
ATOM 3133 N N . LEU A 1 407 ? 16.061 2.918 20.732 1.00 89.69 407 LEU A N 1
ATOM 3134 C CA . LEU A 1 407 ? 15.311 1.680 20.980 1.00 89.69 407 LEU A CA 1
ATOM 3135 C C . LEU A 1 407 ? 15.033 1.455 22.475 1.00 89.69 407 LEU A C 1
ATOM 3137 O O . LEU A 1 407 ? 13.911 1.108 22.838 1.00 89.69 407 LEU A O 1
ATOM 3141 N N . LEU A 1 408 ? 16.017 1.712 23.341 1.00 92.06 408 LEU A N 1
ATOM 3142 C CA . LEU A 1 408 ? 15.847 1.663 24.796 1.00 92.06 408 LEU A CA 1
ATOM 3143 C C . LEU A 1 408 ? 14.837 2.708 25.274 1.00 92.06 408 LEU A C 1
ATOM 3145 O O . LEU A 1 408 ? 13.934 2.372 26.036 1.00 92.06 408 LEU A O 1
ATOM 3149 N N . TRP A 1 409 ? 14.935 3.946 24.781 1.00 94.06 409 TRP A N 1
ATOM 3150 C CA . TRP A 1 409 ? 13.958 4.994 25.076 1.00 94.06 409 TRP A CA 1
ATOM 3151 C C . TRP A 1 409 ? 12.537 4.592 24.654 1.00 94.06 409 TRP A C 1
ATOM 3153 O O . TRP A 1 409 ? 11.605 4.721 25.441 1.00 94.06 409 TRP A O 1
ATOM 3163 N N . MET A 1 410 ? 12.367 4.022 23.457 1.00 93.56 410 MET A N 1
ATOM 3164 C CA . MET A 1 410 ? 11.078 3.502 22.981 1.00 93.56 410 MET A CA 1
ATOM 3165 C C . MET A 1 410 ? 10.541 2.386 23.884 1.00 93.56 410 MET A C 1
ATOM 3167 O O . MET A 1 410 ? 9.341 2.341 24.151 1.00 93.56 410 MET A O 1
ATOM 3171 N N . GLY A 1 411 ? 11.417 1.509 24.385 1.00 93.06 411 GLY A N 1
ATOM 3172 C CA . GLY A 1 411 ? 11.063 0.481 25.365 1.00 93.06 411 GLY A CA 1
ATOM 3173 C C . GLY A 1 411 ? 10.597 1.071 26.698 1.00 93.06 411 GLY A C 1
ATOM 3174 O O . GLY A 1 411 ? 9.573 0.646 27.228 1.00 93.06 411 GLY A O 1
ATOM 3175 N N . ILE A 1 412 ? 11.292 2.095 27.203 1.00 95.12 412 ILE A N 1
ATOM 3176 C CA . ILE A 1 412 ? 10.917 2.818 28.429 1.00 95.12 412 ILE A CA 1
ATOM 3177 C C . ILE A 1 412 ? 9.560 3.504 28.254 1.00 95.12 412 ILE A C 1
ATOM 3179 O O . ILE A 1 412 ? 8.682 3.351 29.099 1.00 95.12 412 ILE A O 1
ATOM 3183 N N . VAL A 1 413 ? 9.355 4.219 27.146 1.00 95.81 413 VAL A N 1
ATOM 3184 C CA . VAL A 1 413 ? 8.076 4.873 26.840 1.00 95.81 413 VAL A CA 1
ATOM 3185 C C . VAL A 1 413 ? 6.948 3.848 26.766 1.00 95.81 413 VAL A C 1
ATOM 3187 O O . VAL A 1 413 ? 5.899 4.047 27.378 1.00 95.81 413 VAL A O 1
ATOM 3190 N N . ASN A 1 414 ? 7.165 2.732 26.065 1.00 95.62 414 ASN A N 1
ATOM 3191 C CA . ASN A 1 414 ? 6.182 1.660 25.983 1.00 95.62 414 ASN A CA 1
ATOM 3192 C C . ASN A 1 414 ? 5.836 1.100 27.368 1.00 95.62 414 ASN A C 1
ATOM 3194 O O . ASN A 1 414 ? 4.656 0.914 27.664 1.00 95.62 414 ASN A O 1
ATOM 3198 N N . LEU A 1 415 ? 6.839 0.879 28.222 1.00 95.38 415 LEU A N 1
ATOM 3199 C CA . LEU A 1 415 ? 6.649 0.400 29.587 1.00 95.38 415 LEU A CA 1
ATOM 3200 C C . LEU A 1 415 ? 5.838 1.398 30.422 1.00 95.38 415 LEU A C 1
ATOM 3202 O O . LEU A 1 415 ? 4.831 1.009 31.006 1.00 95.38 415 LEU A O 1
ATOM 3206 N N . ILE A 1 416 ? 6.224 2.679 30.438 1.00 95.31 416 ILE A N 1
ATOM 3207 C CA . ILE A 1 416 ? 5.526 3.740 31.183 1.00 95.31 416 ILE A CA 1
ATOM 3208 C C . ILE A 1 416 ? 4.061 3.824 30.748 1.00 95.31 416 ILE A C 1
ATOM 3210 O O . ILE A 1 416 ? 3.159 3.775 31.584 1.00 95.31 416 ILE A O 1
ATOM 3214 N N . LEU A 1 417 ? 3.810 3.906 29.439 1.00 95.06 417 LEU A N 1
ATOM 3215 C CA . LEU A 1 417 ? 2.452 4.001 28.908 1.00 95.06 417 LEU A CA 1
ATOM 3216 C C . LEU A 1 417 ? 1.641 2.734 29.182 1.00 95.06 417 LEU A C 1
ATOM 3218 O O . LEU A 1 417 ? 0.462 2.835 29.506 1.00 95.06 417 LEU A O 1
ATOM 3222 N N . SER A 1 418 ? 2.259 1.553 29.104 1.00 92.25 418 SER A N 1
ATOM 3223 C CA . SER A 1 418 ? 1.592 0.286 29.422 1.00 92.25 418 SER A CA 1
ATOM 3224 C C . SER A 1 418 ? 1.216 0.201 30.898 1.00 92.25 418 SER A C 1
ATOM 3226 O O . SER A 1 418 ? 0.103 -0.207 31.216 1.00 92.25 418 SER A O 1
ATOM 3228 N N . LEU A 1 419 ? 2.104 0.623 31.803 1.00 92.75 419 LEU A N 1
ATOM 3229 C CA . LEU A 1 419 ? 1.819 0.680 33.237 1.00 92.75 419 LEU A CA 1
ATOM 3230 C C . LEU A 1 419 ? 0.657 1.635 33.524 1.00 92.75 419 LEU A C 1
ATOM 3232 O O . LEU A 1 419 ? -0.292 1.245 34.201 1.00 92.75 419 LEU A O 1
ATOM 3236 N N . LEU A 1 420 ? 0.681 2.843 32.952 1.00 91.50 420 LEU A N 1
ATOM 3237 C CA . LEU A 1 420 ? -0.392 3.830 33.108 1.00 91.50 420 LEU A CA 1
ATOM 3238 C C . LEU A 1 420 ? -1.724 3.333 32.533 1.00 91.50 420 LEU A C 1
ATOM 3240 O O . LEU A 1 420 ? -2.756 3.441 33.197 1.00 91.50 420 LEU A O 1
ATOM 3244 N N . ALA A 1 421 ? -1.714 2.745 31.336 1.00 89.81 421 ALA A N 1
ATOM 3245 C CA . ALA A 1 421 ? -2.908 2.195 30.702 1.00 89.81 421 ALA A CA 1
ATOM 3246 C C . ALA A 1 421 ? -3.499 1.019 31.502 1.00 89.81 421 ALA A C 1
ATOM 3248 O O . ALA A 1 421 ? -4.720 0.938 31.662 1.00 89.81 421 ALA A O 1
ATOM 3249 N N . ASN A 1 422 ? -2.649 0.155 32.069 1.00 90.25 422 ASN A N 1
ATOM 3250 C CA . ASN A 1 422 ? -3.069 -0.990 32.880 1.00 90.25 422 ASN A CA 1
ATOM 3251 C C . ASN A 1 422 ? -3.694 -0.591 34.223 1.00 90.25 422 ASN A C 1
ATOM 3253 O O . ASN A 1 422 ? -4.444 -1.381 34.788 1.00 90.25 422 ASN A O 1
ATOM 3257 N N . THR A 1 423 ? -3.460 0.629 34.725 1.00 88.94 423 THR A N 1
ATOM 3258 C CA . THR A 1 423 ? -4.143 1.109 35.944 1.00 88.94 423 THR A CA 1
ATOM 3259 C C . THR A 1 423 ? -5.661 1.247 35.778 1.00 88.94 423 THR A C 1
ATOM 3261 O O . THR A 1 423 ? -6.371 1.419 36.767 1.00 88.94 423 THR A O 1
ATOM 3264 N N . GLY A 1 424 ? -6.171 1.269 34.539 1.00 85.75 424 GLY A N 1
ATOM 3265 C CA . GLY A 1 424 ? -7.593 1.469 34.241 1.00 85.75 424 GLY A CA 1
ATOM 3266 C C . GLY A 1 424 ? -8.135 2.855 34.618 1.00 85.75 424 GLY A C 1
ATOM 3267 O O . GLY A 1 424 ? -9.309 3.136 34.390 1.00 85.75 424 GLY A O 1
ATOM 3268 N N . ARG A 1 425 ? -7.305 3.764 35.160 1.00 87.00 425 ARG A N 1
ATOM 3269 C CA . ARG A 1 425 ? -7.728 5.110 35.594 1.00 87.00 425 ARG A CA 1
ATOM 3270 C C . ARG A 1 425 ? -8.378 5.906 34.469 1.00 87.00 425 ARG A C 1
ATOM 3272 O O . ARG A 1 425 ? -9.340 6.625 34.720 1.00 87.00 425 ARG A O 1
ATOM 3279 N N . TRP A 1 426 ? -7.888 5.739 33.244 1.00 87.06 426 TRP A N 1
ATOM 3280 C CA . TRP A 1 426 ? -8.386 6.413 32.045 1.00 87.06 426 TRP A CA 1
ATOM 3281 C C . TRP A 1 426 ? -9.856 6.095 31.720 1.00 87.06 426 TRP A C 1
ATOM 3283 O O . TRP A 1 426 ? -10.495 6.875 31.023 1.00 87.06 426 TRP A O 1
ATOM 3293 N N . GLN A 1 427 ? -10.414 4.997 32.242 1.00 88.06 427 GLN A N 1
ATOM 3294 C CA . GLN A 1 427 ? -11.825 4.633 32.051 1.00 88.06 427 GLN A CA 1
ATOM 3295 C C . GLN A 1 427 ? -12.773 5.405 32.980 1.00 88.06 427 GLN A C 1
ATOM 3297 O O . GLN A 1 427 ? -13.970 5.465 32.717 1.00 88.06 427 GLN A O 1
ATOM 3302 N N . ARG A 1 428 ? -12.260 6.000 34.068 1.00 87.69 428 ARG A N 1
ATOM 3303 C CA . ARG A 1 428 ? -13.082 6.622 35.123 1.00 87.69 428 ARG A CA 1
ATOM 3304 C C . ARG A 1 428 ? -13.715 7.953 34.711 1.00 87.69 428 ARG A C 1
ATOM 3306 O O . ARG A 1 428 ? -14.657 8.395 35.359 1.00 87.69 428 ARG A O 1
ATOM 3313 N N . GLY A 1 429 ? -13.204 8.605 33.668 1.00 88.12 429 GLY A N 1
ATOM 3314 C CA . GLY A 1 429 ? -13.733 9.881 33.198 1.00 88.12 429 GLY A CA 1
ATOM 3315 C C . GLY A 1 429 ? -12.823 10.597 32.203 1.00 88.12 429 GLY A C 1
ATOM 3316 O O . GLY A 1 429 ? -11.665 10.231 31.999 1.00 88.12 429 GLY A O 1
ATOM 3317 N N . TRP A 1 430 ? -13.354 11.662 31.596 1.00 87.75 430 TRP A N 1
ATOM 3318 C CA . TRP A 1 430 ? -12.654 12.450 30.574 1.00 87.75 430 TRP A CA 1
ATOM 3319 C C . TRP A 1 430 ? -11.332 13.046 31.072 1.00 87.75 430 TRP A C 1
ATOM 3321 O O . TRP A 1 430 ? -10.349 13.054 30.338 1.00 87.75 430 TRP A O 1
ATOM 3331 N N . LYS A 1 431 ? -11.276 13.502 32.333 1.00 90.25 431 LYS A N 1
ATOM 3332 C CA . LYS A 1 431 ? -10.056 14.081 32.920 1.00 90.25 431 LYS A CA 1
ATOM 3333 C C . LYS A 1 431 ? -8.914 13.063 32.967 1.00 90.25 431 LYS A C 1
ATOM 3335 O O . LYS A 1 431 ? -7.806 13.374 32.551 1.00 90.25 431 LYS A O 1
ATOM 3340 N N . GLN A 1 432 ? -9.190 11.844 33.427 1.00 91.12 432 GLN A N 1
ATOM 3341 C CA . GLN A 1 432 ? -8.191 10.779 33.531 1.00 91.12 432 GLN A CA 1
ATOM 3342 C C . GLN A 1 432 ? -7.809 10.212 32.158 1.00 91.12 432 GLN A C 1
ATOM 3344 O O . GLN A 1 432 ? -6.671 9.795 31.951 1.00 91.12 432 GLN A O 1
ATOM 3349 N N . TRP A 1 433 ? -8.740 10.210 31.201 1.00 91.69 433 TRP A N 1
ATOM 3350 C CA . TRP A 1 433 ? -8.422 9.909 29.805 1.00 91.69 433 TRP A CA 1
ATOM 3351 C C . TRP A 1 433 ? -7.467 10.957 29.214 1.00 91.69 433 TRP A C 1
ATOM 3353 O O . TRP A 1 433 ? -6.444 10.600 28.629 1.00 91.69 433 TRP A O 1
ATOM 3363 N N . ALA A 1 434 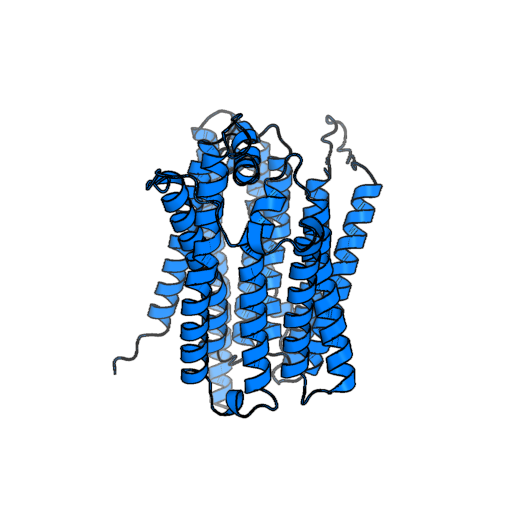? -7.758 12.245 29.426 1.00 89.88 434 ALA A N 1
ATOM 3364 C CA . ALA A 1 434 ? -6.920 13.350 28.972 1.00 89.88 434 ALA A CA 1
ATOM 3365 C C . ALA A 1 434 ? -5.540 13.350 29.648 1.00 89.88 434 ALA A C 1
ATOM 3367 O O . ALA A 1 434 ? -4.562 13.714 29.008 1.00 89.88 434 ALA A O 1
ATOM 3368 N N . GLU A 1 435 ? -5.436 12.893 30.899 1.00 92.12 435 GLU A N 1
ATOM 3369 C CA . GLU A 1 435 ? -4.161 12.678 31.597 1.00 92.12 435 GLU A CA 1
ATOM 3370 C C . GLU A 1 435 ? -3.299 11.632 30.869 1.00 92.12 435 GLU A C 1
ATOM 3372 O O . GLU A 1 435 ? -2.161 11.924 30.509 1.00 92.12 435 GLU A O 1
ATOM 3377 N N . LEU A 1 436 ? -3.848 10.446 30.564 1.00 92.75 436 LEU A N 1
ATOM 3378 C CA . LEU A 1 436 ? -3.119 9.397 29.835 1.00 92.75 436 LEU A CA 1
ATOM 3379 C C . LEU A 1 436 ? -2.702 9.865 28.434 1.00 92.75 436 LEU A C 1
ATOM 3381 O O . LEU A 1 436 ? -1.554 9.679 28.029 1.00 92.75 436 LEU A O 1
ATOM 3385 N N . MET A 1 437 ? -3.625 10.490 27.702 1.00 92.69 437 MET A N 1
ATOM 3386 C CA . MET A 1 437 ? -3.358 11.010 26.361 1.00 92.69 437 MET A CA 1
ATOM 3387 C C . MET A 1 437 ? -2.374 12.181 26.378 1.00 92.69 437 MET A C 1
ATOM 3389 O O . MET A 1 437 ? -1.524 12.269 25.497 1.00 92.69 437 MET A O 1
ATOM 3393 N N . GLY A 1 438 ? -2.449 13.047 27.387 1.00 91.31 438 GLY A N 1
ATOM 3394 C CA . GLY A 1 438 ? -1.531 14.161 27.599 1.00 91.31 438 GLY A CA 1
ATOM 3395 C C . GLY A 1 438 ? -0.116 13.678 27.897 1.00 91.31 438 GLY A C 1
ATOM 3396 O O . GLY A 1 438 ? 0.823 14.147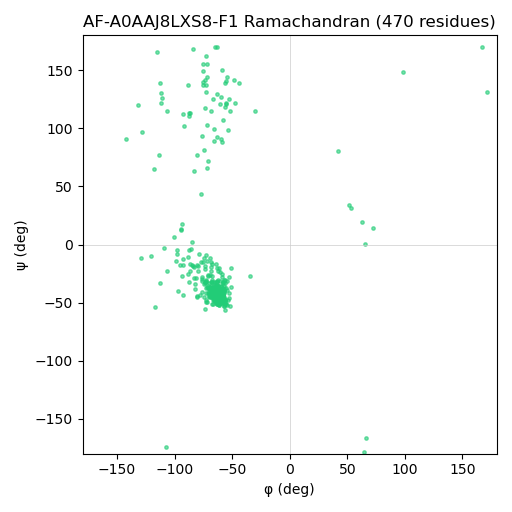 27.262 1.00 91.31 438 GLY A O 1
ATOM 3397 N N . ILE A 1 439 ? 0.036 12.679 28.774 1.00 93.69 439 ILE A N 1
ATOM 3398 C CA . ILE A 1 439 ? 1.327 12.025 29.046 1.00 93.69 439 ILE A CA 1
ATOM 3399 C C . ILE A 1 439 ? 1.857 11.327 27.785 1.00 93.69 439 ILE A C 1
ATOM 3401 O O . ILE A 1 439 ? 3.035 11.444 27.454 1.00 93.69 439 ILE A O 1
ATOM 3405 N N . GLY A 1 440 ? 0.992 10.635 27.039 1.00 93.25 440 GLY A N 1
ATOM 3406 C CA . GLY A 1 440 ? 1.348 10.063 25.740 1.00 93.25 440 GLY A CA 1
ATOM 3407 C C . GLY A 1 440 ? 1.840 11.121 24.749 1.00 93.25 440 GLY A C 1
ATOM 3408 O O . GLY A 1 440 ? 2.867 10.930 24.103 1.00 93.25 440 GLY A O 1
ATOM 3409 N N . GLY A 1 441 ? 1.153 12.260 24.665 1.00 91.50 441 GLY A N 1
ATOM 3410 C CA . GLY A 1 441 ? 1.522 13.379 23.802 1.00 91.50 441 GLY A CA 1
ATOM 3411 C C . GLY A 1 441 ? 2.854 14.020 24.188 1.00 91.50 441 GLY A C 1
ATOM 3412 O O . GLY A 1 441 ? 3.703 14.227 23.322 1.00 91.50 441 GLY A O 1
ATOM 3413 N N . THR A 1 442 ? 3.083 14.285 25.478 1.00 93.69 442 THR A N 1
ATOM 3414 C CA . THR A 1 442 ? 4.349 14.865 25.956 1.00 93.69 442 THR A CA 1
ATOM 3415 C C . THR A 1 442 ? 5.516 13.913 25.719 1.00 93.69 442 THR A C 1
ATOM 3417 O O . THR A 1 442 ? 6.520 14.325 25.138 1.00 93.69 442 THR A O 1
ATOM 3420 N N . LEU A 1 443 ? 5.373 12.625 26.059 1.00 95.19 443 LEU A N 1
ATOM 3421 C CA . LEU A 1 443 ? 6.380 11.603 25.752 1.00 95.19 443 LEU A CA 1
ATOM 3422 C C . LEU A 1 443 ? 6.622 11.479 24.243 1.00 95.19 443 LEU A C 1
ATOM 3424 O O . LEU A 1 443 ? 7.763 11.287 23.824 1.00 95.19 443 LEU A O 1
ATOM 3428 N N . GLY A 1 444 ? 5.583 11.634 23.420 1.00 92.31 444 GLY A N 1
ATOM 3429 C CA . GLY A 1 444 ? 5.687 11.688 21.962 1.00 92.31 444 GLY A CA 1
ATOM 3430 C C . GLY A 1 444 ? 6.564 12.843 21.484 1.00 92.31 444 GLY A C 1
ATOM 3431 O O . GLY A 1 444 ? 7.516 12.623 20.736 1.00 92.31 444 GLY A O 1
ATOM 3432 N N . MET A 1 445 ? 6.311 14.058 21.975 1.00 92.31 445 MET A N 1
ATOM 3433 C CA . MET A 1 445 ? 7.109 15.245 21.642 1.00 92.31 445 MET A CA 1
ATOM 3434 C C . MET A 1 445 ? 8.564 15.109 22.099 1.00 92.31 445 MET A C 1
ATOM 3436 O O . MET A 1 445 ? 9.476 15.390 21.320 1.00 92.31 445 MET A O 1
ATOM 3440 N N . PHE A 1 446 ? 8.801 14.604 23.314 1.00 94.06 446 PHE A N 1
ATOM 3441 C CA . PHE A 1 446 ? 10.154 14.302 23.792 1.00 94.06 446 PHE A CA 1
ATOM 3442 C C . PHE A 1 446 ? 10.849 13.255 22.921 1.00 94.06 446 PHE A C 1
ATOM 3444 O O . PHE A 1 446 ? 12.021 13.409 22.593 1.00 94.06 446 PHE A O 1
ATOM 3451 N N . THR A 1 447 ? 10.127 12.218 22.493 1.00 93.69 447 THR A N 1
ATOM 3452 C CA . THR A 1 447 ? 10.662 11.174 21.612 1.00 93.69 447 THR A CA 1
ATOM 3453 C C . THR A 1 447 ? 11.073 11.741 20.256 1.00 93.69 447 THR A C 1
ATOM 3455 O O . THR A 1 447 ? 12.160 11.431 19.772 1.00 93.69 447 THR A O 1
ATOM 3458 N N . LEU A 1 448 ? 10.250 12.606 19.658 1.00 91.44 448 LEU A N 1
ATOM 3459 C CA . LEU A 1 448 ? 10.581 13.284 18.404 1.00 91.44 448 LEU A CA 1
ATOM 3460 C C . LEU A 1 448 ? 11.787 14.217 18.566 1.00 91.44 448 LEU A C 1
ATOM 3462 O O . LEU A 1 448 ? 12.696 14.180 17.737 1.00 91.44 448 LEU A O 1
ATOM 3466 N N . GLY A 1 449 ? 11.837 14.995 19.651 1.00 89.00 449 GLY A N 1
ATOM 3467 C CA . GLY A 1 449 ? 12.988 15.839 19.979 1.00 89.00 449 GLY A CA 1
ATOM 3468 C C . GLY A 1 449 ? 14.270 15.027 20.182 1.00 89.00 449 GLY A C 1
ATOM 3469 O O . GLY A 1 449 ? 15.328 15.399 19.679 1.00 89.00 449 GLY A O 1
ATOM 3470 N N . TRP A 1 450 ? 14.176 13.873 20.844 1.00 90.75 450 TRP A N 1
ATOM 3471 C CA . TRP A 1 450 ? 15.302 12.965 21.045 1.00 90.75 450 TRP A CA 1
ATOM 3472 C C . TRP A 1 450 ? 15.807 12.365 19.729 1.00 90.75 450 TRP A C 1
ATOM 3474 O O . TRP A 1 450 ? 17.010 12.389 19.468 1.00 90.75 450 TRP A O 1
ATOM 3484 N N . ILE A 1 451 ? 14.900 11.887 18.867 1.00 89.56 451 ILE A N 1
ATOM 3485 C CA . ILE A 1 451 ? 15.248 11.409 17.520 1.00 89.56 451 ILE A CA 1
ATOM 3486 C C . ILE A 1 451 ? 15.940 12.523 16.731 1.00 89.56 451 ILE A C 1
ATOM 3488 O O . ILE A 1 451 ? 16.996 12.286 16.150 1.00 89.56 451 ILE A O 1
ATOM 3492 N N . PHE A 1 452 ? 15.388 13.740 16.749 1.00 86.69 452 PHE A N 1
ATOM 3493 C CA . PHE A 1 452 ? 15.970 14.892 16.063 1.00 86.69 452 PHE A CA 1
ATOM 3494 C C . PHE A 1 452 ? 17.394 15.185 16.545 1.00 86.69 452 PHE A C 1
ATOM 3496 O O . PHE A 1 452 ? 18.295 15.327 15.724 1.00 86.69 452 PHE A O 1
ATOM 3503 N N . MET A 1 453 ? 17.624 15.214 17.860 1.00 85.94 453 MET A N 1
ATOM 3504 C CA . MET A 1 453 ? 18.951 15.463 18.433 1.00 85.94 453 MET A CA 1
ATOM 3505 C C . MET A 1 453 ? 19.967 14.385 18.041 1.00 85.94 453 MET A C 1
ATOM 3507 O O . MET A 1 453 ? 21.092 14.708 17.655 1.00 85.94 453 MET A O 1
ATOM 3511 N N . VAL A 1 454 ? 19.580 13.108 18.105 1.00 85.31 454 VAL A N 1
ATOM 3512 C CA . VAL A 1 454 ? 20.454 11.991 17.718 1.00 85.31 454 VAL A CA 1
ATOM 3513 C C . VAL A 1 454 ? 20.783 12.041 16.225 1.00 85.31 454 VAL A C 1
ATOM 3515 O O . VAL A 1 454 ? 21.942 11.859 15.843 1.00 85.31 454 VAL A O 1
ATOM 3518 N N . GLU A 1 455 ? 19.797 12.324 15.374 1.00 81.56 455 GLU A N 1
ATOM 3519 C CA . GLU A 1 455 ? 20.017 12.400 13.931 1.00 81.56 455 GLU A CA 1
ATOM 3520 C C . GLU A 1 455 ? 20.840 13.645 13.557 1.00 81.56 455 GLU A C 1
ATOM 3522 O O . GLU A 1 455 ? 21.725 13.565 12.707 1.00 81.56 455 GLU A O 1
ATOM 3527 N N . LEU A 1 456 ? 20.643 14.774 14.247 1.00 81.50 456 LEU A N 1
ATOM 3528 C CA . LEU A 1 456 ? 21.444 15.986 14.061 1.00 81.50 456 LEU A CA 1
ATOM 3529 C C . LEU A 1 456 ? 22.923 15.731 14.378 1.00 81.50 456 LEU A C 1
ATOM 3531 O O . LEU A 1 456 ? 23.791 16.078 13.577 1.00 81.50 456 LEU A O 1
ATOM 3535 N N . GLN A 1 457 ? 23.219 15.062 15.498 1.00 81.00 457 GLN A N 1
ATOM 3536 C CA . GLN A 1 457 ? 24.587 14.660 15.848 1.00 81.00 457 GLN A CA 1
ATOM 3537 C C . GLN A 1 457 ? 25.194 13.729 14.793 1.00 81.00 457 GLN A C 1
ATOM 3539 O O . GLN A 1 457 ? 26.374 13.843 14.454 1.00 81.00 457 GLN A O 1
ATOM 3544 N N . ARG A 1 458 ? 24.391 12.810 14.249 1.00 74.19 458 ARG A N 1
ATOM 3545 C CA . ARG A 1 458 ? 24.814 11.905 13.178 1.00 74.19 458 ARG A CA 1
ATOM 3546 C C . ARG A 1 458 ? 25.169 12.670 11.901 1.00 74.19 458 ARG A C 1
ATOM 3548 O O . ARG A 1 458 ? 26.229 12.420 11.330 1.00 74.19 458 ARG A O 1
ATOM 3555 N N . PHE A 1 459 ? 24.335 13.619 11.477 1.00 71.50 459 PHE A N 1
ATOM 3556 C CA . PHE A 1 459 ? 24.612 14.457 10.308 1.00 71.50 459 PHE A CA 1
ATOM 3557 C C . PHE A 1 459 ? 25.825 15.367 10.508 1.00 71.50 459 PHE A C 1
ATOM 3559 O O . PHE A 1 459 ? 26.617 15.536 9.582 1.00 71.50 459 PHE A O 1
ATOM 3566 N N . GLN A 1 460 ? 26.010 15.922 11.708 1.00 75.44 460 GLN A N 1
ATOM 3567 C CA . GLN A 1 460 ? 27.186 16.730 12.035 1.00 75.44 460 GLN A CA 1
ATOM 3568 C C . GLN A 1 460 ? 28.480 15.917 11.915 1.00 75.44 460 GLN A C 1
ATOM 3570 O O . GLN A 1 460 ? 29.416 16.383 11.269 1.00 75.44 460 GLN A O 1
ATOM 3575 N N . LYS A 1 461 ? 28.512 14.685 12.443 1.00 71.56 461 LYS A N 1
ATOM 3576 C CA . LYS A 1 461 ? 29.661 13.775 12.283 1.00 71.56 461 LYS A CA 1
ATOM 3577 C C . LYS A 1 461 ? 29.952 13.472 10.815 1.00 71.56 461 LYS A C 1
ATOM 3579 O O . LYS A 1 461 ? 31.074 13.668 10.370 1.00 71.56 461 LYS A O 1
ATOM 3584 N N . LEU A 1 462 ? 28.925 13.112 10.039 1.00 66.81 462 LEU A N 1
ATOM 3585 C CA . LEU A 1 462 ? 29.075 12.859 8.601 1.00 66.81 462 LEU A CA 1
ATOM 3586 C C . LEU A 1 462 ? 29.620 14.081 7.847 1.00 66.81 462 LEU A C 1
ATOM 3588 O O . LEU A 1 462 ? 30.431 13.938 6.937 1.00 66.81 462 LEU A O 1
ATOM 3592 N N . ARG A 1 463 ? 29.200 15.296 8.221 1.00 64.69 463 ARG A N 1
ATOM 3593 C CA . ARG A 1 463 ? 29.693 16.536 7.608 1.00 64.69 463 ARG A CA 1
ATOM 3594 C C . ARG A 1 463 ? 31.166 16.803 7.927 1.00 64.69 463 ARG A C 1
ATOM 3596 O O . ARG A 1 463 ? 31.868 17.324 7.066 1.00 64.69 463 ARG A O 1
ATOM 3603 N N . ILE A 1 464 ? 31.617 16.479 9.137 1.00 66.56 464 ILE A N 1
ATOM 3604 C CA . ILE A 1 464 ? 33.022 16.618 9.553 1.00 66.56 464 ILE A CA 1
ATOM 3605 C C . ILE A 1 464 ? 33.896 15.594 8.812 1.00 66.56 464 ILE A C 1
ATOM 3607 O O . ILE A 1 464 ? 34.918 15.972 8.240 1.00 66.56 464 ILE A O 1
ATOM 3611 N N . ASP A 1 465 ? 33.445 14.341 8.719 1.00 59.88 465 ASP A N 1
ATOM 3612 C CA . ASP A 1 465 ? 34.141 13.266 7.993 1.00 59.88 465 ASP A CA 1
ATOM 3613 C C . ASP A 1 465 ? 34.260 13.552 6.482 1.00 59.88 465 ASP A C 1
ATOM 3615 O O . ASP A 1 465 ? 35.230 13.167 5.835 1.00 59.88 465 ASP A O 1
ATOM 3619 N N . MET A 1 466 ? 33.274 14.239 5.892 1.00 55.38 466 MET A N 1
ATOM 3620 C CA . MET A 1 466 ? 33.329 14.649 4.481 1.00 55.38 466 MET A CA 1
ATOM 3621 C C . MET A 1 466 ? 34.252 15.843 4.228 1.00 55.38 466 MET A C 1
ATOM 3623 O O . MET A 1 466 ? 34.780 15.959 3.127 1.00 55.38 466 MET A O 1
ATOM 3627 N N . LYS A 1 467 ? 34.419 16.747 5.202 1.00 56.03 467 LYS A N 1
ATOM 3628 C CA . LYS A 1 467 ? 35.348 17.880 5.076 1.00 56.03 467 LYS A CA 1
ATOM 3629 C C . LYS A 1 467 ? 36.797 17.414 5.175 1.00 56.03 467 LYS A C 1
ATOM 3631 O O . LYS A 1 467 ? 37.580 17.719 4.294 1.00 56.03 467 LYS A O 1
ATOM 3636 N N . THR A 1 468 ? 37.102 16.594 6.177 1.00 53.59 468 THR A N 1
ATOM 3637 C CA . THR A 1 468 ? 38.446 16.030 6.394 1.00 53.59 468 THR A CA 1
ATOM 3638 C C . THR A 1 468 ? 38.951 15.222 5.196 1.00 53.59 468 THR A C 1
ATOM 3640 O O . THR A 1 468 ? 40.081 15.411 4.781 1.00 53.59 468 THR A O 1
ATOM 3643 N N . LYS A 1 469 ? 38.091 14.422 4.549 1.00 52.22 469 LYS A N 1
ATOM 3644 C CA . LYS A 1 469 ? 38.422 13.698 3.303 1.00 52.22 469 LYS A CA 1
ATOM 3645 C C . LYS A 1 469 ? 38.600 14.554 2.048 1.00 52.22 469 LYS A C 1
ATOM 3647 O O . LYS A 1 469 ? 38.947 14.012 1.007 1.00 52.22 469 LYS A O 1
ATOM 3652 N N . LYS A 1 470 ? 38.218 15.828 2.094 1.00 48.41 470 LYS A N 1
ATOM 3653 C CA . LYS A 1 470 ? 38.372 16.761 0.972 1.00 48.41 470 LYS A CA 1
ATOM 3654 C C . LYS A 1 470 ? 39.664 17.575 1.092 1.00 48.41 470 LYS A C 1
ATOM 3656 O O . LYS A 1 470 ? 40.081 18.170 0.104 1.00 48.41 470 LYS A O 1
ATOM 3661 N N . ASP A 1 471 ? 40.234 17.600 2.295 1.00 46.03 471 ASP A N 1
ATOM 3662 C CA . ASP A 1 471 ? 41.481 18.280 2.643 1.00 46.03 471 ASP A CA 1
ATOM 3663 C C . ASP A 1 471 ? 42.690 17.305 2.652 1.00 46.03 471 ASP A C 1
ATOM 3665 O O . ASP A 1 471 ? 43.827 17.747 2.807 1.00 46.03 471 ASP A O 1
ATOM 3669 N N . GLU A 1 472 ? 42.439 16.001 2.457 1.00 41.00 472 GLU A N 1
ATOM 3670 C CA . GLU A 1 472 ? 43.397 14.942 2.075 1.00 41.00 472 GLU A CA 1
ATOM 3671 C C . GLU A 1 472 ? 43.315 14.682 0.566 1.00 41.00 472 GLU A C 1
ATOM 3673 O O . GLU A 1 472 ? 44.380 14.441 -0.049 1.00 41.00 472 GLU A O 1
#

InterPro domains:
  IPR007594 RFT1 [PF04506] (8-49)
  IPR007594 RFT1 [PF04506] (55-251)
  IPR007594 RFT1 [PF04506] (253-461)
  IPR007594 RFT1 [PTHR13117] (4-251)

pLDDT: mean 73.55, std 16.67, range [31.44, 95.81]